Protein AF-0000000075743168 (afdb_homodimer)

Organism: Caldivirga maquilingensis (strain ATCC 700844 / DSM 13496 / JCM 10307 / IC-167) (NCBI:txid397948)

InterPro domains:
  IPR002734 Bacterial bifunctional deaminase-reductase, C-terminal [PF01872] (5-199)
  IPR024072 Dihydrofolate reductase-like domain superfamily [G3DSA:3.40.430.10] (3-210)
  IPR024072 Dihydrofolate reductase-like domain superfamily [SSF53597] (4-208)
  IPR050765 Riboflavin Biosynthesis HTP Reductase [PTHR38011] (4-209)

Solvent-accessible surface area (backbone atoms only — not comparable to full-atom values): 21654 Å² total; per-residue (Å²): 129,89,70,73,44,50,26,35,36,43,50,59,26,27,67,40,13,30,56,31,32,98,77,40,59,46,91,84,69,57,70,65,58,54,49,51,50,29,52,51,49,62,71,31,44,27,37,37,33,22,39,68,45,44,66,51,56,52,47,58,82,62,26,81,85,64,60,76,34,40,32,34,35,49,24,43,52,56,76,59,58,76,84,34,36,50,66,67,41,91,46,54,45,36,38,37,22,16,70,70,29,55,66,69,58,51,52,52,38,45,72,71,68,35,44,74,45,81,33,57,93,54,70,51,66,67,60,51,46,50,54,41,31,75,70,66,39,52,29,34,34,36,59,22,35,20,55,48,39,26,60,36,44,71,63,61,56,56,43,30,38,40,40,34,35,36,46,32,47,40,46,33,55,39,39,46,33,47,54,63,62,40,44,77,90,58,29,51,50,36,31,60,77,46,72,49,72,38,92,84,61,40,33,41,35,39,32,30,34,54,108,129,90,67,73,43,50,27,33,36,44,50,60,26,26,67,40,13,31,56,31,31,99,76,40,59,47,88,83,68,57,71,68,56,54,51,51,50,30,52,51,48,63,72,32,44,27,37,37,35,21,38,68,47,44,65,53,55,52,48,58,82,60,24,83,86,63,61,77,34,41,31,34,36,49,24,42,53,57,76,59,58,78,84,34,35,51,65,66,41,94,45,54,46,37,37,36,22,15,69,69,28,54,65,70,58,53,51,52,38,44,74,71,68,36,44,75,46,80,33,59,92,55,70,54,66,67,59,50,46,50,55,41,32,75,73,65,39,52,29,36,36,36,59,22,35,21,54,49,38,25,61,36,43,70,64,63,54,56,44,29,38,41,40,34,34,36,44,34,47,40,46,32,56,38,38,46,33,48,53,63,62,40,44,77,91,58,29,51,50,36,32,61,77,46,72,48,72,38,92,85,62,40,32,40,35,40,32,31,34,52,108

Nearest PDB structures (foldseek):
  6p8c-assembly1_B  TM=9.170E-01  e=5.101E-21  Methanothermobacter thermautotrophicus str. Delta H
  5xv0-assembly1_A  TM=9.176E-01  e=1.163E-18  Methanosarcina mazei Go1
  5xux-assembly2_C  TM=9.105E-01  e=2.241E-18  Methanosarcina mazei Go1
  5xux-assembly3_F  TM=9.127E-01  e=2.845E-18  Methanosarcina mazei Go1
  5xv0-assembly3_E  TM=9.071E-01  e=4.069E-18  Methanosarcina mazei Go1

Sequence (422 aa):
MNVKPYVIAIASITMDGKIANPYIRNRFTCRYDLERLFKARDEVDATIVGAQTVIDVDGTYTPKTGKQILRVLIDGAFRVPLESKFFNSPAPALVAVTERAPRAKIELARKAGIEVMEFDKQVDVEVLLSKLTERGIKKVLVEGGGAVFWQFFSRNLIDEVRLTIAPFMMGKGTSLIEGDSLKIDQSPRFKPVKWYLCECGREVVIHYTREMNVKPYVIAIASITMDGKIANPYIRNRFTCRYDLERLFKARDEVDATIVGAQTVIDVDGTYTPKTGKQILRVLIDGAFRVPLESKFFNSPAPALVAVTERAPRAKIELARKAGIEVMEFDKQVDVEVLLSKLTERGIKKVLVEGGGAVFWQFFSRNLIDEVRLTIAPFMMGKGTSLIEGDSLKIDQSPRFKPVKWYLCECGREVVIHYTRE

Structure (mmCIF, N/CA/C/O backbone):
data_AF-0000000075743168-model_v1
#
loop_
_entity.id
_entity.type
_entity.pdbx_description
1 polymer 'Bifunctional deaminase-reductase domain protein'
#
loop_
_atom_site.group_PDB
_atom_site.id
_atom_site.type_symbol
_atom_site.label_atom_id
_atom_site.label_alt_id
_atom_site.label_comp_id
_atom_site.label_asym_id
_atom_site.label_entity_id
_atom_site.label_seq_id
_atom_site.pdbx_PDB_ins_code
_atom_site.Cartn_x
_atom_site.Cartn_y
_atom_site.Cartn_z
_atom_site.occupancy
_atom_site.B_iso_or_equiv
_atom_site.auth_seq_id
_atom_site.auth_comp_id
_atom_site.auth_asym_id
_atom_site.auth_atom_id
_atom_site.pdbx_PDB_model_num
ATOM 1 N N . MET A 1 1 ? 5.324 -36.875 7.738 1 39.19 1 MET A N 1
ATOM 2 C CA . MET A 1 1 ? 4.805 -35.562 8.164 1 39.19 1 MET A CA 1
ATOM 3 C C . MET A 1 1 ? 4.789 -34.562 7.008 1 39.19 1 MET A C 1
ATOM 5 O O . MET A 1 1 ? 5.836 -34.25 6.453 1 39.19 1 MET A O 1
ATOM 9 N N . ASN A 1 2 ? 3.783 -34.656 6.102 1 51.19 2 ASN A N 1
ATOM 10 C CA . ASN A 1 2 ? 3.785 -34.062 4.77 1 51.19 2 ASN A CA 1
ATOM 11 C C . ASN A 1 2 ? 4.082 -32.562 4.824 1 51.19 2 ASN A C 1
ATOM 13 O O . ASN A 1 2 ? 3.332 -31.812 5.438 1 51.19 2 ASN A O 1
ATOM 17 N N . VAL A 1 3 ? 5.398 -32.156 4.633 1 70 3 VAL A N 1
ATOM 18 C CA . VAL A 1 3 ? 5.93 -30.797 4.82 1 70 3 VAL A CA 1
ATOM 19 C C . VAL A 1 3 ? 5.355 -29.859 3.762 1 70 3 VAL A C 1
ATOM 21 O O . VAL A 1 3 ? 5.395 -30.172 2.568 1 70 3 VAL A O 1
ATOM 24 N N . LYS A 1 4 ? 4.48 -28.922 4.051 1 87.69 4 LYS A N 1
ATOM 25 C CA . LYS A 1 4 ? 3.951 -27.891 3.15 1 87.69 4 LYS A CA 1
ATOM 26 C C . LYS A 1 4 ? 5.066 -27.25 2.336 1 87.69 4 LYS A C 1
ATOM 28 O O . LYS A 1 4 ? 6.203 -27.141 2.805 1 87.69 4 LYS A O 1
ATOM 33 N N . PRO A 1 5 ? 4.797 -27 1.101 1 97.12 5 PRO A N 1
ATOM 34 C CA . PRO A 1 5 ? 5.816 -26.328 0.291 1 97.12 5 PRO A CA 1
ATOM 35 C C . PRO A 1 5 ? 6.246 -24.984 0.875 1 97.12 5 PRO A C 1
ATOM 37 O O . PRO A 1 5 ? 5.527 -24.406 1.688 1 97.12 5 PRO A O 1
ATOM 40 N N . TYR A 1 6 ? 7.52 -24.641 0.613 1 98.19 6 TYR A N 1
ATOM 41 C CA . TYR A 1 6 ? 7.965 -23.266 0.867 1 98.19 6 TYR A CA 1
ATOM 42 C C . TYR A 1 6 ? 7.289 -22.281 -0.084 1 98.19 6 TYR A C 1
ATOM 44 O O . TYR A 1 6 ? 7.359 -22.453 -1.305 1 98.19 6 TYR A O 1
ATOM 52 N N . VAL A 1 7 ? 6.594 -21.266 0.432 1 98.75 7 VAL A N 1
ATOM 53 C CA . VAL A 1 7 ? 5.754 -20.391 -0.392 1 98.75 7 VAL A CA 1
ATOM 54 C C . VAL A 1 7 ? 6.344 -18.984 -0.44 1 98.75 7 VAL A C 1
ATOM 56 O O . VAL A 1 7 ? 6.508 -18.344 0.596 1 98.75 7 VAL A O 1
ATOM 59 N N . ILE A 1 8 ? 6.645 -18.469 -1.601 1 98.88 8 ILE A N 1
ATOM 60 C CA . ILE A 1 8 ? 7.164 -17.125 -1.842 1 98.88 8 ILE A CA 1
ATOM 61 C C . ILE A 1 8 ? 6.09 -16.266 -2.508 1 98.88 8 ILE A C 1
ATOM 63 O O . ILE A 1 8 ? 5.547 -16.641 -3.549 1 98.88 8 ILE A O 1
ATOM 67 N N . ALA A 1 9 ? 5.746 -15.211 -1.892 1 98.81 9 ALA A N 1
ATOM 68 C CA . ALA A 1 9 ? 4.926 -14.195 -2.551 1 98.81 9 ALA A CA 1
ATOM 69 C C . ALA A 1 9 ? 5.797 -13.141 -3.23 1 98.81 9 ALA A C 1
ATOM 71 O O . ALA A 1 9 ? 6.734 -12.617 -2.625 1 98.81 9 ALA A O 1
ATOM 72 N N . ILE A 1 10 ? 5.547 -12.859 -4.469 1 98.81 10 ILE A N 1
ATOM 73 C CA . ILE A 1 10 ? 6.258 -11.805 -5.172 1 98.81 10 ILE A CA 1
ATOM 74 C C . ILE A 1 10 ? 5.254 -10.797 -5.73 1 98.81 10 ILE A C 1
ATOM 76 O O . ILE A 1 10 ? 4.242 -11.18 -6.324 1 98.81 10 ILE A O 1
ATOM 80 N N . ALA A 1 11 ? 5.484 -9.547 -5.488 1 98.31 11 ALA A N 1
ATOM 81 C CA . ALA A 1 11 ? 4.566 -8.508 -5.938 1 98.31 11 ALA A CA 1
ATOM 82 C C . ALA A 1 11 ? 5.301 -7.188 -6.172 1 98.31 11 ALA A C 1
ATOM 84 O O . ALA A 1 11 ? 6.375 -6.961 -5.613 1 98.31 11 ALA A O 1
ATOM 85 N N . SER A 1 12 ? 4.766 -6.422 -6.996 1 98.25 12 SER A N 1
ATOM 86 C CA . SER A 1 12 ? 5.145 -5.027 -7.195 1 98.25 12 SER A CA 1
ATOM 87 C C . SER A 1 12 ? 3.982 -4.09 -6.879 1 98.25 12 SER A C 1
ATOM 89 O O . SER A 1 12 ? 2.863 -4.301 -7.355 1 98.25 12 SER A O 1
ATOM 91 N N . ILE A 1 13 ? 4.258 -3.076 -6.117 1 98.25 13 ILE A N 1
ATOM 92 C CA . ILE A 1 13 ? 3.213 -2.131 -5.738 1 98.25 13 ILE A CA 1
ATOM 93 C C . ILE A 1 13 ? 3.709 -0.702 -5.953 1 98.25 13 ILE A C 1
ATOM 95 O O . ILE A 1 13 ? 4.91 -0.472 -6.113 1 98.25 13 ILE A O 1
ATOM 99 N N . THR A 1 14 ? 2.789 0.223 -6.035 1 98.06 14 THR A N 1
ATOM 100 C CA . THR A 1 14 ? 3.109 1.643 -5.938 1 98.06 14 THR A CA 1
ATOM 101 C C . THR A 1 14 ? 3.328 2.047 -4.48 1 98.06 14 THR A C 1
ATOM 103 O O . THR A 1 14 ? 3.1 1.249 -3.568 1 98.06 14 THR A O 1
ATOM 106 N N . MET A 1 15 ? 3.746 3.262 -4.266 1 97.88 15 MET A N 1
ATOM 107 C CA . MET A 1 15 ? 4.035 3.746 -2.918 1 97.88 15 MET A CA 1
ATOM 108 C C . MET A 1 15 ? 2.793 3.67 -2.037 1 97.88 15 MET A C 1
ATOM 110 O O . MET A 1 15 ? 2.898 3.49 -0.822 1 97.88 15 MET A O 1
ATOM 114 N N . ASP A 1 16 ? 1.63 3.785 -2.699 1 97.62 16 ASP A N 1
ATOM 115 C CA . ASP A 1 16 ? 0.392 3.76 -1.927 1 97.62 16 ASP A CA 1
ATOM 116 C C . ASP A 1 16 ? -0.199 2.354 -1.884 1 97.62 16 ASP A C 1
ATOM 118 O O . ASP A 1 16 ? -1.367 2.176 -1.53 1 97.62 16 ASP A O 1
ATOM 122 N N . GLY A 1 17 ? 0.536 1.295 -2.303 1 97.62 17 GLY A N 1
ATOM 123 C CA . GLY A 1 17 ? 0.217 -0.1 -2.041 1 97.62 17 GLY A CA 1
ATOM 124 C C . GLY A 1 17 ? -0.748 -0.691 -3.051 1 97.62 17 GLY A C 1
ATOM 125 O O . GLY A 1 17 ? -1.495 -1.619 -2.734 1 97.62 17 GLY A O 1
ATOM 126 N N . LYS A 1 18 ? -0.781 -0.09 -4.25 1 98 18 LYS A N 1
ATOM 127 C CA . LYS A 1 18 ? -1.715 -0.575 -5.262 1 98 18 LYS A CA 1
ATOM 128 C C . LYS A 1 18 ? -0.994 -1.402 -6.32 1 98 18 LYS A C 1
ATOM 130 O O . LYS A 1 18 ? 0.178 -1.158 -6.617 1 98 18 LYS A O 1
ATOM 135 N N . ILE A 1 19 ? -1.722 -2.354 -6.891 1 97.81 19 ILE A N 1
ATOM 136 C CA . ILE A 1 19 ? -1.13 -3.225 -7.898 1 97.81 19 ILE A CA 1
ATOM 137 C C . ILE A 1 19 ? -1.793 -2.973 -9.25 1 97.81 19 ILE A C 1
ATOM 139 O O . ILE A 1 19 ? -1.276 -3.391 -10.289 1 97.81 19 ILE A O 1
ATOM 143 N N . ALA A 1 20 ? -2.934 -2.316 -9.266 1 97.38 20 ALA A N 1
ATOM 144 C CA . ALA A 1 20 ? -3.645 -1.98 -10.492 1 97.38 20 ALA A CA 1
ATOM 145 C C . ALA A 1 20 ? -4.703 -0.913 -10.242 1 97.38 20 ALA A C 1
ATOM 147 O O . ALA A 1 20 ? -5.066 -0.65 -9.094 1 97.38 20 ALA A O 1
ATOM 148 N N . ASN A 1 21 ? -5.113 -0.269 -11.18 1 97.31 21 ASN A N 1
ATOM 149 C CA . ASN A 1 21 ? -6.305 0.572 -11.227 1 97.31 21 ASN A CA 1
ATOM 150 C C . ASN A 1 21 ? -6.926 0.589 -12.617 1 97.31 21 ASN A C 1
ATOM 152 O O . ASN A 1 21 ? -6.488 -0.14 -13.508 1 97.31 21 ASN A O 1
ATOM 156 N N . PRO A 1 22 ? -8 1.263 -12.891 1 96.88 22 PRO A N 1
ATOM 157 C CA . PRO A 1 22 ? -8.672 1.178 -14.188 1 96.88 22 PRO A CA 1
ATOM 158 C C . PRO A 1 22 ? -7.754 1.561 -15.352 1 96.88 22 PRO A C 1
ATOM 160 O O . PRO A 1 22 ? -7.973 1.121 -16.484 1 96.88 22 PRO A O 1
ATOM 163 N N . TYR A 1 23 ? -6.676 2.355 -15.102 1 96.44 23 TYR A N 1
ATOM 164 C CA . TYR A 1 23 ? -5.797 2.85 -16.156 1 96.44 23 TYR A CA 1
ATOM 165 C C . TYR A 1 23 ? -4.52 2.021 -16.234 1 96.44 23 TYR A C 1
ATOM 167 O O . TYR A 1 23 ? -3.818 2.041 -17.25 1 96.44 23 TYR A O 1
ATOM 175 N N . ILE A 1 24 ? -4.152 1.414 -15.195 1 95.12 24 ILE A N 1
ATOM 176 C CA . ILE A 1 24 ? -2.934 0.623 -15.062 1 95.12 24 ILE A CA 1
ATOM 177 C C . ILE A 1 24 ? -3.291 -0.82 -14.711 1 95.12 24 ILE A C 1
ATOM 179 O O . ILE A 1 24 ? -3.562 -1.137 -13.547 1 95.12 24 ILE A O 1
ATOM 183 N N . ARG A 1 25 ? -3.227 -1.672 -15.703 1 90.5 25 ARG A N 1
ATOM 184 C CA . ARG A 1 25 ? -3.744 -3.023 -15.508 1 90.5 25 ARG A CA 1
ATOM 185 C C . ARG A 1 25 ? -2.66 -4.066 -15.766 1 90.5 25 ARG A C 1
ATOM 187 O O . ARG A 1 25 ? -2.9 -5.266 -15.633 1 90.5 25 ARG A O 1
ATOM 194 N N . ASN A 1 26 ? -1.552 -3.582 -16.219 1 89.25 26 ASN A N 1
ATOM 195 C CA . ASN A 1 26 ? -0.403 -4.438 -16.5 1 89.25 26 ASN A CA 1
ATOM 196 C C . ASN A 1 26 ? 0.831 -3.992 -15.711 1 89.25 26 ASN A C 1
ATOM 198 O O . ASN A 1 26 ? 0.736 -3.143 -14.828 1 89.25 26 ASN A O 1
ATOM 202 N N . ARG A 1 27 ? 1.916 -4.574 -16.062 1 89.06 27 ARG A N 1
ATOM 203 C CA . ARG A 1 27 ? 3.16 -4.27 -15.352 1 89.06 27 ARG A CA 1
ATOM 204 C C . ARG A 1 27 ? 3.521 -2.797 -15.5 1 89.06 27 ARG A C 1
ATOM 206 O O . ARG A 1 27 ? 3.455 -2.238 -16.594 1 89.06 27 ARG A O 1
ATOM 213 N N . PHE A 1 28 ? 3.842 -2.174 -14.438 1 94.5 28 PHE A N 1
ATOM 214 C CA . PHE A 1 28 ? 4.164 -0.752 -14.391 1 94.5 28 PHE A CA 1
ATOM 215 C C . PHE A 1 28 ? 5.574 -0.534 -13.859 1 94.5 28 PHE A C 1
ATOM 217 O O . PHE A 1 28 ? 6.023 0.606 -13.727 1 94.5 28 PHE A O 1
ATOM 224 N N . THR A 1 29 ? 6.25 -1.663 -13.555 1 95.44 29 THR A N 1
ATOM 225 C CA . THR A 1 29 ? 7.613 -1.586 -13.031 1 95.44 29 THR A CA 1
ATOM 226 C C . THR A 1 29 ? 8.633 -1.777 -14.156 1 95.44 29 THR A C 1
ATOM 228 O O . THR A 1 29 ? 8.258 -2.043 -15.297 1 95.44 29 THR A O 1
ATOM 231 N N . CYS A 1 30 ? 9.828 -1.66 -13.883 1 97.25 30 CYS A N 1
ATOM 232 C CA . CYS A 1 30 ? 10.898 -1.619 -14.875 1 97.25 30 CYS A CA 1
ATOM 233 C C . CYS A 1 30 ? 11.273 -3.025 -15.328 1 97.25 30 CYS A C 1
ATOM 235 O O . CYS A 1 30 ? 10.742 -4.012 -14.812 1 97.25 30 CYS A O 1
ATOM 237 N N . ARG A 1 31 ? 12.156 -3.088 -16.297 1 97.44 31 ARG A N 1
ATOM 238 C CA . ARG A 1 31 ? 12.578 -4.352 -16.875 1 97.44 31 ARG A CA 1
ATOM 239 C C . ARG A 1 31 ? 13.32 -5.211 -15.859 1 97.44 31 ARG A C 1
ATOM 241 O O . ARG A 1 31 ? 13.281 -6.441 -15.93 1 97.44 31 ARG A O 1
ATOM 248 N N . TYR A 1 32 ? 14.039 -4.629 -14.938 1 98.44 32 TYR A N 1
ATOM 249 C CA . TYR A 1 32 ? 14.781 -5.387 -13.938 1 98.44 32 TYR A CA 1
ATOM 250 C C . TYR A 1 32 ? 13.828 -6.094 -12.984 1 98.44 32 TYR A C 1
ATOM 252 O O . TYR A 1 32 ? 14.125 -7.188 -12.492 1 98.44 32 TYR A O 1
ATOM 260 N N . ASP A 1 33 ? 12.75 -5.434 -12.695 1 98.12 33 ASP A N 1
ATOM 261 C CA . ASP A 1 33 ? 11.727 -6.09 -11.891 1 98.12 33 ASP A CA 1
ATOM 262 C C . ASP A 1 33 ? 11.188 -7.336 -12.594 1 98.12 33 ASP A C 1
ATOM 264 O O . ASP A 1 33 ? 10.977 -8.375 -11.953 1 98.12 33 ASP A O 1
ATOM 268 N N . LEU A 1 34 ? 10.906 -7.227 -13.859 1 96.94 34 LEU A N 1
ATOM 269 C CA . LEU A 1 34 ? 10.477 -8.375 -14.648 1 96.94 34 LEU A CA 1
ATOM 270 C C . LEU A 1 34 ? 11.523 -9.484 -14.617 1 96.94 34 LEU A C 1
ATOM 272 O O . LEU A 1 34 ? 11.188 -10.664 -14.492 1 96.94 34 LEU A O 1
ATOM 276 N N . GLU A 1 35 ? 12.758 -9.094 -14.711 1 97.88 35 GLU A N 1
ATOM 277 C CA . GLU A 1 35 ? 13.836 -10.062 -14.641 1 97.88 35 GLU A CA 1
ATOM 278 C C . GLU A 1 35 ? 13.844 -10.781 -13.289 1 97.88 35 GLU A C 1
ATOM 280 O O . GLU A 1 35 ? 14.078 -11.992 -13.227 1 97.88 35 GLU A O 1
ATOM 285 N N . ARG A 1 36 ? 13.609 -10.094 -12.227 1 98.25 36 ARG A N 1
ATOM 286 C CA . ARG A 1 36 ? 13.531 -10.711 -10.906 1 98.25 36 ARG A CA 1
ATOM 287 C C . ARG A 1 36 ? 12.375 -11.703 -10.836 1 98.25 36 ARG A C 1
ATOM 289 O O . ARG A 1 36 ? 12.484 -12.742 -10.18 1 98.25 36 ARG A O 1
ATOM 296 N N . LEU A 1 37 ? 11.25 -11.352 -11.477 1 98.19 37 LEU A N 1
ATOM 297 C CA . LEU A 1 37 ? 10.117 -12.258 -11.523 1 98.19 37 LEU A CA 1
ATOM 298 C C . LEU A 1 37 ? 10.484 -13.547 -12.25 1 98.19 37 LEU A C 1
ATOM 300 O O . LEU A 1 37 ? 10.203 -14.648 -11.766 1 98.19 37 LEU A O 1
ATOM 304 N N . PHE A 1 38 ? 11.141 -13.414 -13.391 1 97.94 38 PHE A N 1
ATOM 305 C CA . PHE A 1 38 ? 11.555 -14.594 -14.148 1 97.94 38 PHE A CA 1
ATOM 306 C C . PHE A 1 38 ? 12.523 -15.445 -13.336 1 97.94 38 PHE A C 1
ATOM 308 O O . PHE A 1 38 ? 12.422 -16.672 -13.336 1 97.94 38 PHE A O 1
ATOM 315 N N . LYS A 1 39 ? 13.43 -14.82 -12.719 1 98.38 39 LYS A N 1
ATOM 316 C CA . LYS A 1 39 ? 14.375 -15.539 -11.867 1 98.38 39 LYS A CA 1
ATOM 317 C C . LYS A 1 39 ? 13.656 -16.266 -10.734 1 98.38 39 LYS A C 1
ATOM 319 O O . LYS A 1 39 ? 14.016 -17.391 -10.383 1 98.38 39 LYS A O 1
ATOM 324 N N . ALA A 1 40 ? 12.68 -15.586 -10.133 1 98.75 40 ALA A N 1
ATOM 325 C CA . ALA A 1 40 ? 11.898 -16.219 -9.078 1 98.75 40 ALA A CA 1
ATOM 326 C C . ALA A 1 40 ? 11.195 -17.469 -9.586 1 98.75 40 ALA A C 1
ATOM 328 O O . ALA A 1 40 ? 11.156 -18.484 -8.898 1 98.75 40 ALA A O 1
ATOM 329 N N . ARG A 1 41 ? 10.617 -17.375 -10.789 1 98.31 41 ARG A N 1
ATOM 330 C CA . ARG A 1 41 ? 9.961 -18.531 -11.391 1 98.31 41 ARG A CA 1
ATOM 331 C C . ARG A 1 41 ? 10.953 -19.672 -11.609 1 98.31 41 ARG A C 1
ATOM 333 O O . ARG A 1 41 ? 10.586 -20.844 -11.5 1 98.31 41 ARG A O 1
ATOM 340 N N . ASP A 1 42 ? 12.195 -19.297 -11.875 1 98 42 ASP A N 1
ATOM 341 C CA . ASP A 1 42 ? 13.242 -20.281 -12.086 1 98 42 ASP A CA 1
ATOM 342 C C . ASP A 1 42 ? 13.594 -21 -10.781 1 98 42 ASP A C 1
ATOM 344 O O . ASP A 1 42 ? 14.164 -22.094 -10.797 1 98 42 ASP A O 1
ATOM 348 N N . GLU A 1 43 ? 13.258 -20.453 -9.664 1 98.25 43 GLU A N 1
ATOM 349 C CA . GLU A 1 43 ? 13.664 -20.953 -8.352 1 98.25 43 GLU A CA 1
ATOM 350 C C . GLU A 1 43 ? 12.609 -21.891 -7.777 1 98.25 43 GLU A C 1
ATOM 352 O O . GLU A 1 43 ? 12.82 -22.484 -6.711 1 98.25 43 GLU A O 1
ATOM 357 N N . VAL A 1 44 ? 11.531 -22.109 -8.438 1 98.5 44 VAL A N 1
ATOM 358 C CA . VAL A 1 44 ? 10.422 -22.812 -7.805 1 98.5 44 VAL A CA 1
ATOM 359 C C . VAL A 1 44 ? 9.977 -23.969 -8.695 1 98.5 44 VAL A C 1
ATOM 361 O O . VAL A 1 44 ? 10.453 -24.125 -9.82 1 98.5 44 VAL A O 1
ATOM 364 N N . ASP A 1 45 ? 9.086 -24.781 -8.086 1 98.25 45 ASP A N 1
ATOM 365 C CA . ASP A 1 45 ? 8.547 -25.938 -8.797 1 98.25 45 ASP A CA 1
ATOM 366 C C . ASP A 1 45 ? 7.191 -25.609 -9.422 1 98.25 45 ASP A C 1
ATOM 368 O O . ASP A 1 45 ? 6.742 -26.297 -10.344 1 98.25 45 ASP A O 1
ATOM 372 N N . ALA A 1 46 ? 6.527 -24.547 -8.914 1 98.56 46 ALA A N 1
ATOM 373 C CA . ALA A 1 46 ? 5.211 -24.141 -9.398 1 98.56 46 ALA A CA 1
ATOM 374 C C . ALA A 1 46 ? 4.961 -22.656 -9.148 1 98.56 46 ALA A C 1
ATOM 376 O O . ALA A 1 46 ? 5.543 -22.062 -8.234 1 98.56 46 ALA A O 1
ATOM 377 N N . THR A 1 47 ? 4.148 -22.078 -9.945 1 98.62 47 THR A N 1
ATOM 378 C CA . THR A 1 47 ? 3.641 -20.719 -9.711 1 98.62 47 THR A CA 1
ATOM 379 C C . THR A 1 47 ? 2.119 -20.734 -9.602 1 98.62 47 THR A C 1
ATOM 381 O O . THR A 1 47 ? 1.449 -21.547 -10.242 1 98.62 47 THR A O 1
ATOM 384 N N . ILE A 1 48 ? 1.582 -19.906 -8.734 1 98.81 48 ILE A N 1
ATOM 385 C CA . ILE A 1 48 ? 0.146 -19.75 -8.531 1 98.81 48 ILE A CA 1
ATOM 386 C C . ILE A 1 48 ? -0.273 -18.312 -8.844 1 98.81 48 ILE A C 1
ATOM 388 O O . ILE A 1 48 ? 0.346 -17.359 -8.367 1 98.81 48 ILE A O 1
ATOM 392 N N . VAL A 1 49 ? -1.308 -18.156 -9.625 1 98.69 49 VAL A N 1
ATOM 393 C CA . VAL A 1 49 ? -1.774 -16.844 -10.039 1 98.69 49 VAL A CA 1
ATOM 394 C C . VAL A 1 49 ? -3.297 -16.844 -10.148 1 98.69 49 VAL A C 1
ATOM 396 O O . VAL A 1 49 ? -3.908 -17.891 -10.367 1 98.69 49 VAL A O 1
ATOM 399 N N . GLY A 1 50 ? -3.891 -15.695 -9.961 1 98.5 50 GLY A N 1
ATOM 400 C CA . GLY A 1 50 ? -5.336 -15.562 -10.031 1 98.5 50 GLY A CA 1
ATOM 401 C C . GLY A 1 50 ? -5.832 -15.195 -11.422 1 98.5 50 GLY A C 1
ATOM 402 O O . GLY A 1 50 ? -5.074 -14.656 -12.234 1 98.5 50 GLY A O 1
ATOM 403 N N . ALA A 1 51 ? -7.105 -15.289 -11.586 1 98.25 51 ALA A N 1
ATOM 404 C CA . ALA A 1 51 ? -7.75 -15.164 -12.891 1 98.25 51 ALA A CA 1
ATOM 405 C C . ALA A 1 51 ? -7.625 -13.742 -13.438 1 98.25 51 ALA A C 1
ATOM 407 O O . ALA A 1 51 ? -7.207 -13.539 -14.578 1 98.25 51 ALA A O 1
ATOM 408 N N . GLN A 1 52 ? -7.941 -12.75 -12.609 1 96.75 52 GLN A N 1
ATOM 409 C CA . GLN A 1 52 ? -7.938 -11.375 -13.102 1 96.75 52 GLN A CA 1
ATOM 410 C C . GLN A 1 52 ? -6.535 -10.945 -13.523 1 96.75 52 GLN A C 1
ATOM 412 O O . GLN A 1 52 ? -6.375 -10.211 -14.5 1 96.75 52 GLN A O 1
ATOM 417 N N . THR A 1 53 ? -5.543 -11.375 -12.773 1 96.75 53 THR A N 1
ATOM 418 C CA . THR A 1 53 ? -4.16 -11.07 -13.133 1 96.75 53 THR A CA 1
ATOM 419 C C . THR A 1 53 ? -3.816 -11.656 -14.5 1 96.75 53 THR A C 1
ATOM 421 O O . THR A 1 53 ? -3.229 -10.969 -15.344 1 96.75 53 THR A O 1
ATOM 424 N N . VAL A 1 54 ? -4.203 -12.859 -14.75 1 97.62 54 VAL A N 1
ATOM 425 C CA . VAL A 1 54 ? -3.928 -13.508 -16.031 1 97.62 54 VAL A CA 1
ATOM 426 C C . VAL A 1 54 ? -4.68 -12.797 -17.141 1 97.62 54 VAL A C 1
ATOM 428 O O . VAL A 1 54 ? -4.148 -12.609 -18.25 1 97.62 54 VAL A O 1
ATOM 431 N N . ILE A 1 55 ? -5.922 -12.43 -16.891 1 96.81 55 ILE A N 1
ATOM 432 C CA . ILE A 1 55 ? -6.727 -11.734 -17.891 1 96.81 55 ILE A CA 1
ATOM 433 C C . ILE A 1 55 ? -6.078 -10.398 -18.234 1 96.81 55 ILE A C 1
ATOM 435 O O . ILE A 1 55 ? -5.992 -10.023 -19.406 1 96.81 55 ILE A O 1
ATOM 439 N N . ASP A 1 56 ? -5.566 -9.688 -17.219 1 95.25 56 ASP A N 1
ATOM 440 C CA . ASP A 1 56 ? -5.012 -8.352 -17.406 1 95.25 56 ASP A CA 1
ATOM 441 C C . ASP A 1 56 ? -3.631 -8.414 -18.062 1 95.25 56 ASP A C 1
ATOM 443 O O . ASP A 1 56 ? -3.303 -7.586 -18.906 1 95.25 56 ASP A O 1
ATOM 447 N N . VAL A 1 57 ? -2.787 -9.375 -17.719 1 93.56 57 VAL A N 1
ATOM 448 C CA . VAL A 1 57 ? -1.382 -9.391 -18.109 1 93.56 57 VAL A CA 1
ATOM 449 C C . VAL A 1 57 ? -1.187 -10.32 -19.297 1 93.56 57 VAL A C 1
ATOM 451 O O . VAL A 1 57 ? -0.304 -10.094 -20.141 1 93.56 57 VAL A O 1
ATOM 454 N N . ASP A 1 58 ? -2.014 -11.359 -19.469 1 94.19 58 ASP A N 1
ATOM 455 C CA . ASP A 1 58 ? -1.972 -12.414 -20.469 1 94.19 58 ASP A CA 1
ATOM 456 C C . ASP A 1 58 ? -0.535 -12.844 -20.75 1 94.19 58 ASP A C 1
ATOM 458 O O . ASP A 1 58 ? -0.089 -12.812 -21.906 1 94.19 58 ASP A O 1
ATOM 462 N N . GLY A 1 59 ? 0.139 -13.359 -19.781 1 94 59 GLY A N 1
ATOM 463 C CA . GLY A 1 59 ? 1.501 -13.859 -19.891 1 94 59 GLY A CA 1
ATOM 464 C C . GLY A 1 59 ? 1.59 -15.367 -19.828 1 94 59 GLY A C 1
ATOM 465 O O . GLY A 1 59 ? 0.59 -16.047 -19.578 1 94 59 GLY A O 1
ATOM 466 N N . THR A 1 60 ? 2.752 -15.938 -20.062 1 94.81 60 THR A N 1
ATOM 467 C CA . THR A 1 60 ? 2.951 -17.375 -20.078 1 94.81 60 THR A CA 1
ATOM 468 C C . THR A 1 60 ? 3.146 -17.906 -18.656 1 94.81 60 THR A C 1
ATOM 470 O O . THR A 1 60 ? 2.883 -19.078 -18.391 1 94.81 60 THR A O 1
ATOM 473 N N . TYR A 1 61 ? 3.768 -17.016 -17.75 1 96.69 61 TYR A N 1
ATOM 474 C CA . TYR A 1 61 ? 4.027 -17.359 -16.359 1 96.69 61 TYR A CA 1
ATOM 475 C C . TYR A 1 61 ? 5.027 -18.5 -16.25 1 96.69 61 TYR A C 1
ATOM 477 O O . TYR A 1 61 ? 4.852 -19.406 -15.438 1 96.69 61 TYR A O 1
ATOM 485 N N . THR A 1 62 ? 6.023 -18.5 -17.125 1 96.12 62 THR A N 1
ATOM 486 C CA . THR A 1 62 ? 7.117 -19.453 -17.156 1 96.12 62 THR A CA 1
ATOM 487 C C . THR A 1 62 ? 8.461 -18.766 -16.984 1 96.12 62 THR A C 1
ATOM 489 O O . THR A 1 62 ? 8.57 -17.562 -17.219 1 96.12 62 THR A O 1
ATOM 492 N N . PRO A 1 63 ? 9.492 -19.562 -16.516 1 95.44 63 PRO A N 1
ATOM 493 C CA . PRO A 1 63 ? 10.836 -18.969 -16.5 1 95.44 63 PRO A CA 1
ATOM 494 C C . PRO A 1 63 ? 11.406 -18.75 -17.891 1 95.44 63 PRO A C 1
ATOM 496 O O . PRO A 1 63 ? 10.969 -19.391 -18.859 1 95.44 63 PRO A O 1
ATOM 499 N N . LYS A 1 64 ? 12.328 -17.938 -17.969 1 93.06 64 LYS A N 1
ATOM 500 C CA . LYS A 1 64 ? 12.969 -17.656 -19.25 1 93.06 64 LYS A CA 1
ATOM 501 C C . LYS A 1 64 ? 13.953 -18.766 -19.625 1 93.06 64 LYS A C 1
ATOM 503 O O . LYS A 1 64 ? 14.25 -18.969 -20.812 1 93.06 64 LYS A O 1
ATOM 508 N N . THR A 1 65 ? 14.438 -19.422 -18.641 1 93.75 65 THR A N 1
ATOM 509 C CA . THR A 1 65 ? 15.453 -20.438 -18.859 1 93.75 65 THR A CA 1
ATOM 510 C C . THR A 1 65 ? 14.867 -21.641 -19.578 1 93.75 65 THR A C 1
ATOM 512 O O . THR A 1 65 ? 15.602 -22.5 -20.078 1 93.75 65 THR A O 1
ATOM 515 N N . GLY A 1 66 ? 13.578 -21.812 -19.547 1 91.5 66 GLY A N 1
ATOM 516 C CA . GLY A 1 66 ? 12.938 -22.953 -20.156 1 91.5 66 GLY A CA 1
ATOM 517 C C . GLY A 1 66 ? 12.602 -24.047 -19.156 1 91.5 66 GLY A C 1
ATOM 518 O O . GLY A 1 66 ? 11.992 -25.062 -19.516 1 91.5 66 GLY A O 1
ATOM 519 N N . LYS A 1 67 ? 13.039 -23.797 -17.953 1 94.62 67 LYS A N 1
ATOM 520 C CA . LYS A 1 67 ? 12.633 -24.734 -16.906 1 94.62 67 LYS A CA 1
ATOM 521 C C . LYS A 1 67 ? 11.125 -24.938 -16.906 1 94.62 67 LYS A C 1
ATOM 523 O O . LYS A 1 67 ? 10.367 -23.953 -17 1 94.62 67 LYS A O 1
ATOM 528 N N . GLN A 1 68 ? 10.766 -26.172 -16.812 1 93.94 68 GLN A N 1
ATOM 529 C CA . GLN A 1 68 ? 9.336 -26.453 -16.766 1 93.94 68 GLN A CA 1
ATOM 530 C C . GLN A 1 68 ? 8.812 -26.422 -15.336 1 93.94 68 GLN A C 1
ATOM 532 O O . GLN A 1 68 ? 9.266 -27.188 -14.484 1 93.94 68 GLN A O 1
ATOM 537 N N . ILE A 1 69 ? 7.949 -25.531 -15.062 1 97.31 69 ILE A N 1
ATOM 538 C CA . ILE A 1 69 ? 7.293 -25.453 -13.766 1 97.31 69 ILE A CA 1
ATOM 539 C C . ILE A 1 69 ? 5.781 -25.609 -13.938 1 97.31 69 ILE A C 1
ATOM 541 O O . ILE A 1 69 ? 5.246 -25.344 -15.016 1 97.31 69 ILE A O 1
ATOM 545 N N . LEU A 1 70 ? 5.145 -26.078 -12.922 1 97.75 70 LEU A N 1
ATOM 546 C CA . LEU A 1 70 ? 3.689 -26.156 -12.969 1 97.75 70 LEU A CA 1
ATOM 547 C C . LEU A 1 70 ? 3.059 -24.781 -12.828 1 97.75 70 LEU A C 1
ATOM 549 O O . LEU A 1 70 ? 3.381 -24.031 -11.898 1 97.75 70 LEU A O 1
ATOM 553 N N . ARG A 1 71 ? 2.264 -24.406 -13.758 1 98.06 71 ARG A N 1
ATOM 554 C CA . ARG A 1 71 ? 1.499 -23.156 -13.672 1 98.06 71 ARG A CA 1
ATOM 555 C C . ARG A 1 71 ? 0.099 -23.422 -13.125 1 98.06 71 ARG A C 1
ATOM 557 O O . ARG A 1 71 ? -0.689 -24.141 -13.734 1 98.06 71 ARG A O 1
ATOM 564 N N . VAL A 1 72 ? -0.187 -22.844 -11.977 1 98.69 72 VAL A N 1
ATOM 565 C CA . VAL A 1 72 ? -1.47 -23.078 -11.32 1 98.69 72 VAL A CA 1
ATOM 566 C C . VAL A 1 72 ? -2.32 -21.812 -11.398 1 98.69 72 VAL A C 1
ATOM 568 O O . VAL A 1 72 ? -1.896 -20.734 -10.953 1 98.69 72 VAL A O 1
ATOM 571 N N . LEU A 1 73 ? -3.492 -21.953 -11.922 1 98.81 73 LEU A N 1
ATOM 572 C CA . LEU A 1 73 ? -4.465 -20.859 -12.016 1 98.81 73 LEU A CA 1
ATOM 573 C C . LEU A 1 73 ? -5.602 -21.062 -11.023 1 98.81 73 LEU A C 1
ATOM 575 O O . LEU A 1 73 ? -6.25 -22.109 -11.023 1 98.81 73 LEU A O 1
ATOM 579 N N . ILE A 1 74 ? -5.77 -20.156 -10.18 1 98.88 74 ILE A N 1
ATOM 580 C CA . ILE A 1 74 ? -6.965 -20.141 -9.344 1 98.88 74 ILE A CA 1
ATOM 581 C C . ILE A 1 74 ? -8.055 -19.312 -10.016 1 98.88 74 ILE A C 1
ATOM 583 O O . ILE A 1 74 ? -7.957 -18.094 -10.07 1 98.88 74 ILE A O 1
ATOM 587 N N . ASP A 1 75 ? -9.078 -19.938 -10.469 1 98.81 75 ASP A N 1
ATOM 588 C CA . ASP A 1 75 ? -10.156 -19.312 -11.234 1 98.81 75 ASP A CA 1
ATOM 589 C C . ASP A 1 75 ? -11.484 -20.031 -11.008 1 98.81 75 ASP A C 1
ATOM 591 O O . ASP A 1 75 ? -11.906 -20.844 -11.828 1 98.81 75 ASP A O 1
ATOM 595 N N . GLY A 1 76 ? -12.125 -19.641 -9.906 1 98.56 76 GLY A N 1
ATOM 596 C CA . GLY A 1 76 ? -13.32 -20.344 -9.469 1 98.56 76 GLY A CA 1
ATOM 597 C C . GLY A 1 76 ? -14.367 -20.484 -10.555 1 98.56 76 GLY A C 1
ATOM 598 O O . GLY A 1 76 ? -15.023 -21.516 -10.672 1 98.56 76 GLY A O 1
ATOM 599 N N . ALA A 1 77 ? -14.516 -19.5 -11.43 1 98.38 77 ALA A N 1
ATOM 600 C CA . ALA A 1 77 ? -15.547 -19.5 -12.461 1 98.38 77 ALA A CA 1
ATOM 601 C C . ALA A 1 77 ? -14.953 -19.812 -13.836 1 98.38 77 ALA A C 1
ATOM 603 O O . ALA A 1 77 ? -15.633 -19.703 -14.852 1 98.38 77 ALA A O 1
ATOM 604 N N . PHE A 1 78 ? -13.641 -20.125 -13.891 1 98.69 78 PHE A N 1
ATOM 605 C CA . PHE A 1 78 ? -12.914 -20.453 -15.109 1 98.69 78 PHE A CA 1
ATOM 606 C C . PHE A 1 78 ? -13.086 -19.344 -16.141 1 98.69 78 PHE A C 1
ATOM 608 O O . PHE A 1 78 ? -13.43 -19.609 -17.297 1 98.69 78 PHE A O 1
ATOM 615 N N . ARG A 1 79 ? -12.828 -18.125 -15.797 1 98.5 79 ARG A N 1
ATOM 616 C CA . ARG A 1 79 ? -13.016 -16.938 -16.609 1 98.5 79 ARG A CA 1
ATOM 617 C C . ARG A 1 79 ? -11.93 -16.828 -17.688 1 98.5 79 ARG A C 1
ATOM 619 O O . ARG A 1 79 ? -12.172 -16.297 -18.766 1 98.5 79 ARG A O 1
ATOM 626 N N . VAL A 1 80 ? -10.719 -17.266 -17.453 1 98.69 80 VAL A N 1
ATOM 627 C CA . VAL A 1 80 ? -9.578 -17.109 -18.344 1 98.69 80 VAL A CA 1
ATOM 628 C C . VAL A 1 80 ? -9.82 -17.891 -19.625 1 98.69 80 VAL A C 1
ATOM 630 O O . VAL A 1 80 ? -10.109 -19.094 -19.578 1 98.69 80 VAL A O 1
ATOM 633 N N . PRO A 1 81 ? -9.719 -17.281 -20.719 1 98.06 81 PRO A N 1
ATOM 634 C CA . PRO A 1 81 ? -9.953 -17.984 -21.969 1 98.06 81 PRO A CA 1
ATOM 635 C C . PRO A 1 81 ? -8.922 -19.094 -22.234 1 98.06 81 PRO A C 1
ATOM 637 O O . PRO A 1 81 ? -7.746 -18.938 -21.891 1 98.06 81 PRO A O 1
ATOM 640 N N . LEU A 1 82 ? -9.367 -20.188 -22.891 1 97.12 82 LEU A N 1
ATOM 641 C CA . LEU A 1 82 ? -8.477 -21.297 -23.172 1 97.12 82 LEU A CA 1
ATOM 642 C C . LEU A 1 82 ? -7.41 -20.891 -24.188 1 97.12 82 LEU A C 1
ATOM 644 O O . LEU A 1 82 ? -6.371 -21.547 -24.297 1 97.12 82 LEU A O 1
ATOM 648 N N . GLU A 1 83 ? -7.637 -19.812 -24.938 1 96.31 83 GLU A N 1
ATOM 649 C CA . GLU A 1 83 ? -6.707 -19.344 -25.969 1 96.31 83 GLU A CA 1
ATOM 650 C C . GLU A 1 83 ? -5.625 -18.453 -25.359 1 96.31 83 GLU A C 1
ATOM 652 O O . GLU A 1 83 ? -4.684 -18.062 -26.047 1 96.31 83 GLU A O 1
ATOM 657 N N . SER A 1 84 ? -5.746 -18.172 -24.062 1 97.38 84 SER A N 1
ATOM 658 C CA . SER A 1 84 ? -4.762 -17.312 -23.422 1 97.38 84 SER A CA 1
ATOM 659 C C . SER A 1 84 ? -3.365 -17.906 -23.5 1 97.38 84 SER A C 1
ATOM 661 O O . SER A 1 84 ? -3.213 -19.125 -23.641 1 97.38 84 SER A O 1
ATOM 663 N N . LYS A 1 85 ? -2.391 -17.078 -23.344 1 96.62 85 LYS A N 1
ATOM 664 C CA . LYS A 1 85 ? -1.001 -17.531 -23.328 1 96.62 85 LYS A CA 1
ATOM 665 C C . LYS A 1 85 ? -0.726 -18.438 -22.141 1 96.62 85 LYS A C 1
ATOM 667 O O . LYS A 1 85 ? 0.127 -19.328 -22.203 1 96.62 85 LYS A O 1
ATOM 672 N N . PHE A 1 86 ? -1.478 -18.188 -21.141 1 97.38 86 PHE A N 1
ATOM 673 C CA . PHE A 1 86 ? -1.341 -19.031 -19.969 1 97.38 86 PHE A CA 1
ATOM 674 C C . PHE A 1 86 ? -1.505 -20.516 -20.328 1 97.38 86 PHE A C 1
ATOM 676 O O . PHE A 1 86 ? -0.703 -21.344 -19.906 1 97.38 86 PHE A O 1
ATOM 683 N N . PHE A 1 87 ? -2.52 -20.781 -21.109 1 96.81 87 PHE A N 1
ATOM 684 C CA . PHE A 1 87 ? -2.855 -22.172 -21.406 1 96.81 87 PHE A CA 1
ATOM 685 C C . PHE A 1 87 ? -2.141 -22.641 -22.672 1 96.81 87 PHE A C 1
ATOM 687 O O . PHE A 1 87 ? -2.105 -23.844 -22.953 1 96.81 87 PHE A O 1
ATOM 694 N N . ASN A 1 88 ? -1.613 -21.75 -23.422 1 92.62 88 ASN A N 1
ATOM 695 C CA . ASN A 1 88 ? -0.957 -22.109 -24.672 1 92.62 88 ASN A CA 1
ATOM 696 C C . ASN A 1 88 ? 0.56 -21.984 -24.562 1 92.62 88 ASN A C 1
ATOM 698 O O . ASN A 1 88 ? 1.187 -21.281 -25.375 1 92.62 88 ASN A O 1
ATOM 702 N N . SER A 1 89 ? 1.086 -22.453 -23.5 1 87.31 89 SER A N 1
ATOM 703 C CA . SER A 1 89 ? 2.516 -22.547 -23.234 1 87.31 89 SER A CA 1
ATOM 704 C C . SER A 1 89 ? 2.934 -23.984 -23 1 87.31 89 SER A C 1
ATOM 706 O O . SER A 1 89 ? 2.104 -24.844 -22.656 1 87.31 89 SER A O 1
ATOM 708 N N . PRO A 1 90 ? 4.145 -24.297 -23.297 1 84.25 90 PRO A N 1
ATOM 709 C CA . PRO A 1 90 ? 4.578 -25.688 -23.203 1 84.25 90 PRO A CA 1
ATOM 710 C C . PRO A 1 90 ? 4.602 -26.203 -21.766 1 84.25 90 PRO A C 1
ATOM 712 O O . PRO A 1 90 ? 4.5 -27.406 -21.547 1 84.25 90 PRO A O 1
ATOM 715 N N . ALA A 1 91 ? 4.684 -25.375 -20.812 1 91.44 91 ALA A N 1
ATOM 716 C CA . ALA A 1 91 ? 4.734 -25.797 -19.422 1 91.44 91 ALA A CA 1
ATOM 717 C C . ALA A 1 91 ? 3.377 -26.312 -18.953 1 91.44 91 ALA A C 1
ATOM 719 O O . ALA A 1 91 ? 2.336 -25.859 -19.438 1 91.44 91 ALA A O 1
ATOM 720 N N . PRO A 1 92 ? 3.383 -27.344 -18.109 1 95.38 92 PRO A N 1
ATOM 721 C CA . PRO A 1 92 ? 2.111 -27.875 -17.609 1 95.38 92 PRO A CA 1
ATOM 722 C C . PRO A 1 92 ? 1.261 -26.828 -16.906 1 95.38 92 PRO A C 1
ATOM 724 O O . PRO A 1 92 ? 1.799 -25.938 -16.25 1 95.38 92 PRO A O 1
ATOM 727 N N . ALA A 1 93 ? -0.051 -26.969 -17.047 1 96.62 93 ALA A N 1
ATOM 728 C CA . ALA A 1 93 ? -0.996 -26.031 -16.422 1 96.62 93 ALA A CA 1
ATOM 729 C C . ALA A 1 93 ? -2.055 -26.781 -15.625 1 96.62 93 ALA A C 1
ATOM 731 O O . ALA A 1 93 ? -2.512 -27.859 -16.031 1 96.62 93 ALA A O 1
ATOM 732 N N . LEU A 1 94 ? -2.355 -26.266 -14.516 1 98 94 LEU A N 1
ATOM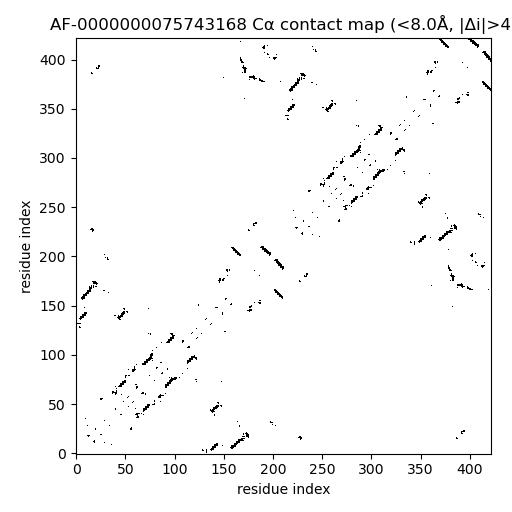 733 C CA . LEU A 1 94 ? -3.445 -26.719 -13.656 1 98 94 LEU A CA 1
ATOM 734 C C . LEU A 1 94 ? -4.395 -25.562 -13.336 1 98 94 LEU A C 1
ATOM 736 O O . LEU A 1 94 ? -3.949 -24.469 -13.023 1 98 94 LEU A O 1
ATOM 740 N N . VAL A 1 95 ? -5.668 -25.766 -13.516 1 98.75 95 VAL A N 1
ATOM 741 C CA . VAL A 1 95 ? -6.645 -24.734 -13.148 1 98.75 95 VAL A CA 1
ATOM 742 C C . VAL A 1 95 ? -7.535 -25.25 -12.023 1 98.75 95 VAL A C 1
ATOM 744 O O . VAL A 1 95 ? -8.086 -26.359 -12.109 1 98.75 95 VAL A O 1
ATOM 747 N N . ALA A 1 96 ? -7.562 -24.531 -10.945 1 98.88 96 ALA A N 1
ATOM 748 C CA . ALA A 1 96 ? -8.477 -24.812 -9.836 1 98.88 96 ALA A CA 1
ATOM 749 C C . ALA A 1 96 ? -9.789 -24.047 -10.008 1 98.88 96 ALA A C 1
ATOM 751 O O . ALA A 1 96 ? -9.797 -22.812 -10.047 1 98.88 96 ALA A O 1
ATOM 752 N N . VAL A 1 97 ? -10.898 -24.734 -10.031 1 98.81 97 VAL A N 1
ATOM 753 C CA . VAL A 1 97 ? -12.195 -24.141 -10.289 1 98.81 97 VAL A CA 1
ATOM 754 C C . VAL A 1 97 ? -13.172 -24.516 -9.18 1 98.81 97 VAL A C 1
ATOM 756 O O . VAL A 1 97 ? -12.805 -25.219 -8.234 1 98.81 97 VAL A O 1
ATOM 759 N N . THR A 1 98 ? -14.297 -23.922 -9.211 1 98.69 98 THR A N 1
ATOM 760 C CA . THR A 1 98 ? -15.391 -24.266 -8.32 1 98.69 98 THR A CA 1
ATOM 761 C C . THR A 1 98 ? -16.609 -24.734 -9.109 1 98.69 98 THR A C 1
ATOM 763 O O . THR A 1 98 ? -16.547 -24.891 -10.328 1 98.69 98 THR A O 1
ATOM 766 N N . GLU A 1 99 ? -17.656 -24.984 -8.391 1 97.88 99 GLU A N 1
ATOM 767 C CA . GLU A 1 99 ? -18.906 -25.406 -9.023 1 97.88 99 GLU A CA 1
ATOM 768 C C . GLU A 1 99 ? -19.438 -24.344 -9.969 1 97.88 99 GLU A C 1
ATOM 770 O O . GLU A 1 99 ? -20.328 -24.609 -10.773 1 97.88 99 GLU A O 1
ATOM 775 N N . ARG A 1 100 ? -18.938 -23.172 -9.906 1 97.62 100 ARG A N 1
ATOM 776 C CA . ARG A 1 100 ? -19.406 -22.062 -10.75 1 97.62 100 ARG A CA 1
ATOM 777 C C . ARG A 1 100 ? -18.844 -22.188 -12.164 1 97.62 100 ARG A C 1
ATOM 779 O O . ARG A 1 100 ? -19.312 -21.516 -13.078 1 97.62 100 ARG A O 1
ATOM 786 N N . ALA A 1 101 ? -17.812 -23.031 -12.367 1 98.69 101 ALA A N 1
ATOM 787 C CA . ALA A 1 101 ? -17.203 -23.188 -13.688 1 98.69 101 ALA A CA 1
ATOM 788 C C . ALA A 1 101 ? -18.094 -24 -14.617 1 98.69 101 ALA A C 1
ATOM 790 O O . ALA A 1 101 ? -18.625 -25.031 -14.219 1 98.69 101 ALA A O 1
ATOM 791 N N . PRO A 1 102 ? -18.25 -23.547 -15.875 1 98.44 102 PRO A N 1
ATOM 792 C CA . PRO A 1 102 ? -19.062 -24.312 -16.812 1 98.44 102 PRO A CA 1
ATOM 793 C C . PRO A 1 102 ? -18.484 -25.688 -17.125 1 98.44 102 PRO A C 1
ATOM 795 O O . PRO A 1 102 ? -17.297 -25.797 -17.484 1 98.44 102 PRO A O 1
ATOM 798 N N . ARG A 1 103 ? -19.359 -26.688 -17.047 1 98.31 103 ARG A N 1
ATOM 799 C CA . ARG A 1 103 ? -18.938 -28.062 -17.281 1 98.31 103 ARG A CA 1
ATOM 800 C C . ARG A 1 103 ? -18.359 -28.219 -18.688 1 98.31 103 ARG A C 1
ATOM 802 O O . ARG A 1 103 ? -17.344 -28.906 -18.859 1 98.31 103 ARG A O 1
ATOM 809 N N . ALA A 1 104 ? -18.984 -27.562 -19.641 1 98.38 104 ALA A N 1
ATOM 810 C CA . ALA A 1 104 ? -18.531 -27.656 -21.031 1 98.38 104 ALA A CA 1
ATOM 811 C C . ALA A 1 104 ? -17.094 -27.156 -21.156 1 98.38 104 ALA A C 1
ATOM 813 O O . ALA A 1 104 ? -16.281 -27.766 -21.875 1 98.38 104 ALA A O 1
ATOM 814 N N . LYS A 1 105 ? -16.75 -26.047 -20.5 1 98.44 105 LYS A N 1
ATOM 815 C CA . LYS A 1 105 ? -15.391 -25.516 -20.562 1 98.44 105 LYS A CA 1
ATOM 816 C C . LYS A 1 105 ? -14.391 -26.438 -19.859 1 98.44 105 LYS A C 1
ATOM 818 O O . LYS A 1 105 ? -13.266 -26.609 -20.344 1 98.44 105 LYS A O 1
ATOM 823 N N . ILE A 1 106 ? -14.797 -26.953 -18.766 1 98.56 106 ILE A N 1
ATOM 824 C CA . ILE A 1 106 ? -13.961 -27.906 -18.047 1 98.56 106 ILE A CA 1
ATOM 825 C C . ILE A 1 106 ? -13.602 -29.078 -18.969 1 98.56 106 ILE A C 1
ATOM 827 O O . ILE A 1 106 ? -12.438 -29.469 -19.047 1 98.56 106 ILE A O 1
ATOM 831 N N . GLU A 1 107 ? -14.578 -29.594 -19.609 1 98.31 107 GLU A N 1
ATOM 832 C CA . GLU A 1 107 ? -14.359 -30.734 -20.5 1 98.31 107 GLU A CA 1
ATOM 833 C C . GLU A 1 107 ? -13.438 -30.359 -21.656 1 98.31 107 GLU A C 1
ATOM 835 O O . GLU A 1 107 ? -12.555 -31.141 -22.031 1 98.31 107 GLU A O 1
ATOM 840 N N . LEU A 1 108 ? -13.688 -29.234 -22.203 1 97.88 108 LEU A N 1
ATOM 841 C CA . LEU A 1 108 ? -12.82 -28.75 -23.281 1 97.88 108 LEU A CA 1
ATOM 842 C C . LEU A 1 108 ? -11.383 -28.609 -22.797 1 97.88 108 LEU A C 1
ATOM 844 O O . LEU A 1 108 ? -10.445 -28.953 -23.531 1 97.88 108 LEU A O 1
ATOM 848 N N . ALA A 1 109 ? -11.203 -28.031 -21.625 1 97.62 109 ALA A N 1
ATOM 849 C CA . ALA A 1 109 ? -9.875 -27.875 -21.047 1 97.62 109 ALA A CA 1
ATOM 850 C C . ALA A 1 109 ? -9.188 -29.219 -20.875 1 97.62 109 ALA A C 1
ATOM 852 O O . ALA A 1 109 ? -8.023 -29.391 -21.25 1 97.62 109 ALA A O 1
ATOM 853 N N . ARG A 1 110 ? -9.93 -30.188 -20.328 1 97.38 110 ARG A N 1
ATOM 854 C CA . ARG A 1 110 ? -9.367 -31.516 -20.125 1 97.38 110 ARG A CA 1
ATOM 855 C C . ARG A 1 110 ? -8.961 -32.156 -21.438 1 97.38 110 ARG A C 1
ATOM 857 O O . ARG A 1 110 ? -7.898 -32.781 -21.531 1 97.38 110 ARG A O 1
ATOM 864 N N . LYS A 1 111 ? -9.797 -31.984 -22.422 1 96.56 111 LYS A N 1
ATOM 865 C CA . LYS A 1 111 ? -9.484 -32.531 -23.734 1 96.56 111 LYS A CA 1
ATOM 866 C C . LYS A 1 111 ? -8.211 -31.891 -24.297 1 96.56 111 LYS A C 1
ATOM 868 O O . LYS A 1 111 ? -7.469 -32.531 -25.047 1 96.56 111 LYS A O 1
ATOM 873 N N . ALA A 1 112 ? -8.008 -30.703 -23.969 1 94.12 112 ALA A N 1
ATOM 874 C CA . ALA A 1 112 ? -6.828 -29.984 -24.438 1 94.12 112 ALA A CA 1
ATOM 875 C C . ALA A 1 112 ? -5.602 -30.312 -23.594 1 94.12 112 ALA A C 1
ATOM 877 O O . ALA A 1 112 ? -4.527 -29.75 -23.797 1 94.12 112 ALA A O 1
ATOM 878 N N . GLY A 1 113 ? -5.742 -31.141 -22.609 1 93.56 113 GLY A N 1
ATOM 879 C CA . GLY A 1 113 ? -4.617 -31.594 -21.797 1 93.56 113 GLY A CA 1
ATOM 880 C C . GLY A 1 113 ? -4.391 -30.75 -20.562 1 93.56 113 GLY A C 1
ATOM 881 O O . GLY A 1 113 ? -3.375 -30.891 -19.875 1 93.56 113 GLY A O 1
ATOM 882 N N . ILE A 1 114 ? -5.281 -29.844 -20.281 1 95.69 114 ILE A N 1
ATOM 883 C CA . ILE A 1 114 ? -5.188 -29 -19.094 1 95.69 114 ILE A CA 1
ATOM 884 C C . ILE A 1 114 ? -5.773 -29.719 -17.891 1 95.69 114 ILE A C 1
ATOM 886 O O . ILE A 1 114 ? -6.887 -30.25 -17.953 1 95.69 114 ILE A O 1
ATOM 890 N N . GLU A 1 115 ? -5.004 -29.812 -16.875 1 97.5 115 GLU A N 1
ATOM 891 C CA . GLU A 1 115 ? -5.508 -30.406 -15.641 1 97.5 115 GLU A CA 1
ATOM 892 C C . GLU A 1 115 ? -6.488 -29.469 -14.945 1 97.5 115 GLU A C 1
ATOM 894 O O . GLU A 1 115 ? -6.238 -28.266 -14.828 1 97.5 115 GLU A O 1
ATOM 899 N N . VAL A 1 116 ? -7.609 -30.031 -14.492 1 98.5 116 VAL A N 1
ATOM 900 C CA . VAL A 1 116 ? -8.625 -29.234 -13.805 1 98.5 116 VAL A CA 1
ATOM 901 C C . VAL A 1 116 ? -8.891 -29.828 -12.422 1 98.5 116 VAL A C 1
ATOM 903 O O . VAL A 1 116 ? -9.172 -31.031 -12.297 1 98.5 116 VAL A O 1
ATOM 906 N N . MET A 1 117 ? -8.695 -29.094 -11.438 1 98.5 117 MET A N 1
ATOM 907 C CA . MET A 1 117 ? -9.047 -29.453 -10.07 1 98.5 117 MET A CA 1
ATOM 908 C C . MET A 1 117 ? -10.32 -28.75 -9.633 1 98.5 117 MET A C 1
ATOM 910 O O . MET A 1 117 ? -10.398 -27.516 -9.672 1 98.5 117 MET A O 1
ATOM 914 N N . GLU A 1 118 ? -11.289 -29.5 -9.156 1 98.38 118 GLU A N 1
ATOM 915 C CA . GLU A 1 118 ? -12.594 -28.922 -8.844 1 98.38 118 GLU A CA 1
ATOM 916 C C . GLU A 1 118 ? -12.805 -28.812 -7.336 1 98.38 118 GLU A C 1
ATOM 918 O O . GLU A 1 118 ? -12.508 -29.766 -6.594 1 98.38 118 GLU A O 1
ATOM 923 N N . PHE A 1 119 ? -13.188 -27.719 -6.93 1 98.5 119 PHE A N 1
ATOM 924 C CA . PHE A 1 119 ? -13.594 -27.422 -5.559 1 98.5 119 PHE A CA 1
ATOM 925 C C . PHE A 1 119 ? -15.078 -27.078 -5.496 1 98.5 119 PHE A C 1
ATOM 927 O O . PHE A 1 119 ? -15.719 -26.906 -6.531 1 98.5 119 PHE A O 1
ATOM 934 N N . ASP A 1 120 ? -15.664 -27.016 -4.281 1 96.75 120 ASP A N 1
ATOM 935 C CA . ASP A 1 120 ? -17.078 -26.672 -4.125 1 96.75 120 ASP A CA 1
ATOM 936 C C . ASP A 1 120 ? -17.297 -25.172 -4.254 1 96.75 120 ASP A C 1
ATOM 938 O O . ASP A 1 120 ? -17.141 -24.609 -5.332 1 96.75 120 ASP A O 1
ATOM 942 N N . LYS A 1 121 ? -17.469 -24.516 -3.182 1 96.12 121 LYS A N 1
ATOM 943 C CA . LYS A 1 121 ? -17.875 -23.109 -3.191 1 96.12 121 LYS A CA 1
ATOM 944 C C . LYS A 1 121 ? -16.688 -22.188 -3.418 1 96.12 121 LYS A C 1
ATOM 946 O O . LYS A 1 121 ? -16.828 -21.125 -4.039 1 96.12 121 LYS A O 1
ATOM 951 N N . GLN A 1 122 ? -15.516 -22.531 -2.963 1 97 122 GLN A N 1
ATOM 952 C CA . GLN A 1 122 ? -14.297 -21.75 -3.104 1 97 122 GLN A CA 1
ATOM 953 C C . GLN A 1 122 ? -13.07 -22.641 -3.215 1 97 122 GLN A C 1
ATOM 955 O O . GLN A 1 122 ? -13.062 -23.75 -2.691 1 97 122 GLN A O 1
ATOM 960 N N . VAL A 1 123 ? -12.148 -22.188 -3.934 1 98.06 123 VAL A N 1
ATOM 961 C CA . VAL A 1 123 ? -10.883 -22.906 -3.969 1 98.06 123 VAL A CA 1
ATOM 962 C C . VAL A 1 123 ? -10.195 -22.797 -2.607 1 98.06 123 VAL A C 1
ATOM 964 O O . VAL A 1 123 ? -9.922 -21.703 -2.123 1 98.06 123 VAL A O 1
ATOM 967 N N . ASP A 1 124 ? -10 -23.875 -1.969 1 97.94 124 ASP A N 1
ATOM 968 C CA . ASP A 1 124 ? -9.266 -23.938 -0.71 1 97.94 124 ASP A CA 1
ATOM 969 C C . ASP A 1 124 ? -7.758 -24.047 -0.958 1 97.94 124 ASP A C 1
ATOM 971 O O . ASP A 1 124 ? -7.258 -25.109 -1.319 1 97.94 124 ASP A O 1
ATOM 975 N N . VAL A 1 125 ? -7.012 -22.984 -0.657 1 98.19 125 VAL A N 1
ATOM 976 C CA . VAL A 1 125 ? -5.602 -22.938 -1.036 1 98.19 125 VAL A CA 1
ATOM 977 C C . VAL A 1 125 ? -4.793 -23.891 -0.158 1 98.19 125 VAL A C 1
ATOM 979 O O . VAL A 1 125 ? -3.699 -24.312 -0.538 1 98.19 125 VAL A O 1
ATOM 982 N N . GLU A 1 126 ? -5.219 -24.203 1.035 1 97.69 126 GLU A N 1
ATOM 983 C CA . GLU A 1 126 ? -4.535 -25.203 1.857 1 97.69 126 GLU A CA 1
ATOM 984 C C . GLU A 1 126 ? -4.625 -26.594 1.229 1 97.69 126 GLU A C 1
ATOM 986 O O . GLU A 1 126 ? -3.635 -27.328 1.19 1 97.69 126 GLU A O 1
ATOM 991 N N . VAL A 1 127 ? -5.859 -26.906 0.825 1 97.38 127 VAL A N 1
ATOM 992 C CA . VAL A 1 127 ? -6.055 -28.188 0.148 1 97.38 127 VAL A CA 1
ATOM 993 C C . VAL A 1 127 ? -5.254 -28.203 -1.153 1 97.38 127 VAL A C 1
ATOM 995 O O . VAL A 1 127 ? -4.617 -29.219 -1.479 1 97.38 127 VAL A O 1
ATOM 998 N N . LEU A 1 128 ? -5.32 -27.109 -1.896 1 97.94 128 LEU A N 1
ATOM 999 C CA . LEU A 1 128 ? -4.551 -27 -3.131 1 97.94 128 LEU A CA 1
ATOM 1000 C C . LEU A 1 128 ? -3.07 -27.25 -2.873 1 97.94 128 LEU A C 1
ATOM 1002 O O . LEU A 1 128 ? -2.441 -28.047 -3.574 1 97.94 128 LEU A O 1
ATOM 1006 N N . LEU A 1 129 ? -2.438 -26.625 -1.862 1 98.06 129 LEU A N 1
ATOM 1007 C CA . LEU A 1 129 ? -1.028 -26.797 -1.525 1 98.06 129 LEU A CA 1
ATOM 1008 C C . LEU A 1 129 ? -0.729 -28.234 -1.141 1 98.06 129 LEU A C 1
ATOM 1010 O O . LEU A 1 129 ? 0.323 -28.766 -1.497 1 98.06 129 LEU A O 1
ATOM 1014 N N . SER A 1 130 ? -1.683 -28.812 -0.366 1 97.12 130 SER A N 1
ATOM 1015 C CA . SER A 1 130 ? -1.516 -30.219 0.015 1 97.12 130 SER A CA 1
ATOM 1016 C C . SER A 1 130 ? -1.425 -31.109 -1.213 1 97.12 130 SER A C 1
ATOM 1018 O O . SER A 1 130 ? -0.56 -31.984 -1.285 1 97.12 130 SER A O 1
ATOM 1020 N N . LYS A 1 131 ? -2.322 -30.859 -2.127 1 96.31 131 LYS A N 1
ATOM 1021 C CA . LYS A 1 131 ? -2.326 -31.656 -3.355 1 96.31 131 LYS A CA 1
ATOM 1022 C C . LYS A 1 131 ? -1.043 -31.438 -4.152 1 96.31 131 LYS A C 1
ATOM 1024 O O . LYS A 1 131 ? -0.521 -32.375 -4.766 1 96.31 131 LYS A O 1
ATOM 1029 N N . LEU A 1 132 ? -0.554 -30.25 -4.207 1 97.5 132 LEU A N 1
ATOM 1030 C CA . LEU A 1 132 ? 0.707 -29.953 -4.879 1 97.5 132 LEU A CA 1
ATOM 1031 C C . LEU A 1 132 ? 1.866 -30.672 -4.195 1 97.5 132 LEU A C 1
ATOM 1033 O O . LEU A 1 132 ? 2.76 -31.203 -4.863 1 97.5 132 LEU A O 1
ATOM 1037 N N . THR A 1 133 ? 1.823 -30.656 -2.877 1 96.88 133 THR A N 1
ATOM 1038 C CA . THR A 1 133 ? 2.846 -31.359 -2.107 1 96.88 133 THR A CA 1
ATOM 1039 C C . THR A 1 133 ? 2.877 -32.844 -2.471 1 96.88 133 THR A C 1
ATOM 1041 O O . THR A 1 133 ? 3.951 -33.438 -2.635 1 96.88 133 THR A O 1
ATOM 1044 N N . GLU A 1 134 ? 1.714 -33.406 -2.598 1 96.25 134 GLU A N 1
ATOM 1045 C CA . GLU A 1 134 ? 1.597 -34.812 -2.959 1 96.25 134 GLU A CA 1
ATOM 1046 C C . GLU A 1 134 ? 2.223 -35.094 -4.324 1 96.25 134 GLU A C 1
ATOM 1048 O O . GLU A 1 134 ? 2.645 -36.219 -4.602 1 96.25 134 GLU A O 1
ATOM 1053 N N . ARG A 1 135 ? 2.336 -34.062 -5.129 1 94.38 135 ARG A N 1
ATOM 1054 C CA . ARG A 1 135 ? 2.9 -34.188 -6.469 1 94.38 135 ARG A CA 1
ATOM 1055 C C . ARG A 1 135 ? 4.402 -33.938 -6.457 1 94.38 135 ARG A C 1
ATOM 1057 O O . ARG A 1 135 ? 5.043 -33.875 -7.512 1 94.38 135 ARG A O 1
ATOM 1064 N N . GLY A 1 136 ? 4.93 -33.656 -5.285 1 96.38 136 GLY A N 1
ATOM 1065 C CA . GLY A 1 136 ? 6.367 -33.469 -5.156 1 96.38 136 GLY A CA 1
ATOM 1066 C C . GLY A 1 136 ? 6.785 -32 -5.262 1 96.38 136 GLY A C 1
ATOM 1067 O O . GLY A 1 136 ? 7.977 -31.703 -5.348 1 96.38 136 GLY A O 1
ATOM 1068 N N . ILE A 1 137 ? 5.867 -31.141 -5.352 1 97.56 137 ILE A N 1
ATOM 1069 C CA . ILE A 1 137 ? 6.172 -29.719 -5.387 1 97.56 137 ILE A CA 1
ATOM 1070 C C . ILE A 1 137 ? 6.711 -29.266 -4.031 1 97.56 137 ILE A C 1
ATOM 1072 O O . ILE A 1 137 ? 6.062 -29.469 -3 1 97.56 137 ILE A O 1
ATOM 1076 N N . LYS A 1 138 ? 7.852 -28.641 -4.016 1 97.88 138 LYS A N 1
ATOM 1077 C CA . LYS A 1 138 ? 8.516 -28.281 -2.77 1 97.88 138 LYS A CA 1
ATOM 1078 C C . LYS A 1 138 ? 8.516 -26.766 -2.572 1 97.88 138 LYS A C 1
ATOM 1080 O O . LYS A 1 138 ? 8.594 -26.281 -1.441 1 97.88 138 LYS A O 1
ATOM 1085 N N . LYS A 1 139 ? 8.602 -26.016 -3.592 1 98.62 139 LYS A N 1
ATOM 1086 C CA . LYS A 1 139 ? 8.664 -24.562 -3.57 1 98.62 139 LYS A CA 1
ATOM 1087 C C . LYS A 1 139 ? 7.676 -23.953 -4.555 1 98.62 139 LYS A C 1
ATOM 1089 O O . LYS A 1 139 ? 7.605 -24.359 -5.715 1 98.62 139 LYS A O 1
ATOM 1094 N N . VAL A 1 140 ? 6.879 -22.984 -4.066 1 98.75 140 VAL A N 1
ATOM 1095 C CA . VAL A 1 140 ? 5.809 -22.391 -4.863 1 98.75 140 VAL A CA 1
ATOM 1096 C C . VAL A 1 140 ? 5.945 -20.875 -4.871 1 98.75 140 VAL A C 1
ATOM 1098 O O . VAL A 1 140 ? 6.246 -20.266 -3.84 1 98.75 140 VAL A O 1
ATOM 1101 N N . LEU A 1 141 ? 5.738 -20.266 -6.023 1 98.88 141 LEU A N 1
ATOM 1102 C CA . LEU A 1 141 ? 5.672 -18.828 -6.18 1 98.88 141 LEU A CA 1
ATOM 1103 C C . LEU A 1 141 ? 4.227 -18.359 -6.324 1 98.88 141 LEU A C 1
ATOM 1105 O O . LEU A 1 141 ? 3.498 -18.844 -7.191 1 98.88 141 LEU A O 1
ATOM 1109 N N . VAL A 1 142 ? 3.797 -17.5 -5.469 1 98.88 142 VAL A N 1
ATOM 1110 C CA . VAL A 1 142 ? 2.473 -16.906 -5.582 1 98.88 142 VAL A CA 1
ATOM 1111 C C . VAL A 1 142 ? 2.594 -15.492 -6.152 1 98.88 142 VAL A C 1
ATOM 1113 O O . VAL A 1 142 ? 3.266 -14.633 -5.57 1 98.88 142 VAL A O 1
ATOM 1116 N N . GLU A 1 143 ? 1.867 -15.219 -7.227 1 98.31 143 GLU A N 1
ATOM 1117 C CA . GLU A 1 143 ? 2.078 -13.969 -7.957 1 98.31 143 GLU A CA 1
ATOM 1118 C C . GLU A 1 143 ? 0.871 -13.047 -7.824 1 98.31 143 GLU A C 1
ATOM 1120 O O . GLU A 1 143 ? 0.915 -11.898 -8.258 1 98.31 143 GLU A O 1
ATOM 1125 N N . GLY A 1 144 ? -0.152 -13.531 -7.184 1 95.38 144 GLY A N 1
ATOM 1126 C CA . GLY A 1 144 ? -1.332 -12.703 -7.008 1 95.38 144 GLY A CA 1
ATOM 1127 C C . GLY A 1 144 ? -2.467 -13.07 -7.945 1 95.38 144 GLY A C 1
ATOM 1128 O O . GLY A 1 144 ? -2.482 -14.164 -8.508 1 95.38 144 GLY A O 1
ATOM 1129 N N . GLY A 1 145 ? -3.527 -12.211 -8.07 1 96.5 145 GLY A N 1
ATOM 1130 C CA . GLY A 1 145 ? -3.559 -10.844 -7.582 1 96.5 145 GLY A CA 1
ATOM 1131 C C . GLY A 1 145 ? -4.031 -10.734 -6.145 1 96.5 145 GLY A C 1
ATOM 1132 O O . GLY A 1 145 ? -3.76 -11.617 -5.328 1 96.5 145 GLY A O 1
ATOM 1133 N N . GLY A 1 146 ? -4.711 -9.625 -5.797 1 97.38 146 GLY A N 1
ATOM 1134 C CA . GLY A 1 146 ? -5.098 -9.258 -4.441 1 97.38 146 GLY A CA 1
ATOM 1135 C C . GLY A 1 146 ? -5.922 -10.328 -3.75 1 97.38 146 GLY A C 1
ATOM 1136 O O . GLY A 1 146 ? -5.719 -10.609 -2.564 1 97.38 146 GLY A O 1
ATOM 1137 N N . ALA A 1 147 ? -6.855 -10.977 -4.469 1 97.38 147 ALA A N 1
ATOM 1138 C CA . ALA A 1 147 ? -7.711 -12.008 -3.881 1 97.38 147 ALA A CA 1
ATOM 1139 C C . ALA A 1 147 ? -6.906 -13.25 -3.529 1 97.38 147 ALA A C 1
ATOM 1141 O O . ALA A 1 147 ? -7.125 -13.867 -2.484 1 97.38 147 ALA A O 1
ATOM 1142 N N . VAL A 1 148 ? -6.039 -13.641 -4.426 1 98.38 148 VAL A N 1
ATOM 1143 C CA . VAL A 1 148 ? -5.188 -14.797 -4.172 1 98.38 148 VAL A CA 1
ATOM 1144 C C . VAL A 1 148 ? -4.27 -14.516 -2.984 1 98.38 148 VAL A C 1
ATOM 1146 O O . VAL A 1 148 ? -4.152 -15.336 -2.07 1 98.38 148 VAL A O 1
ATOM 1149 N N . PHE A 1 149 ? -3.627 -13.336 -2.988 1 98.5 149 PHE A N 1
ATOM 1150 C CA . PHE A 1 149 ? -2.773 -12.961 -1.868 1 98.5 149 PHE A CA 1
ATOM 1151 C C . PHE A 1 149 ? -3.547 -13.008 -0.557 1 98.5 149 PHE A C 1
ATOM 1153 O O . PHE A 1 149 ? -3.043 -13.5 0.452 1 98.5 149 PHE A O 1
ATOM 1160 N N . TRP A 1 150 ? -4.766 -12.516 -0.571 1 97.94 150 TRP A N 1
ATOM 1161 C CA . TRP A 1 150 ? -5.598 -12.555 0.626 1 97.94 150 TRP A CA 1
ATOM 1162 C C . TRP A 1 150 ? -5.738 -13.984 1.145 1 97.94 150 TRP A C 1
ATOM 1164 O O . TRP A 1 150 ? -5.562 -14.242 2.338 1 97.94 150 TRP A O 1
ATOM 1174 N N . GLN A 1 151 ? -6.027 -14.898 0.286 1 97.62 151 GLN A N 1
ATOM 1175 C CA . GLN A 1 151 ? -6.246 -16.281 0.683 1 97.62 151 GLN A CA 1
ATOM 1176 C C . GLN A 1 151 ? -4.996 -16.875 1.327 1 97.62 151 GLN A C 1
ATOM 1178 O O . GLN A 1 151 ? -5.09 -17.641 2.291 1 97.62 151 GLN A O 1
ATOM 1183 N N . PHE A 1 152 ? -3.852 -16.547 0.822 1 97.88 152 PHE A N 1
ATOM 1184 C CA . PHE A 1 152 ? -2.611 -17.109 1.338 1 97.88 152 PHE A CA 1
ATOM 1185 C C . PHE A 1 152 ? -2.184 -16.406 2.617 1 97.88 152 PHE A C 1
ATOM 1187 O O . PHE A 1 152 ? -1.789 -17.047 3.59 1 97.88 152 PHE A O 1
ATOM 1194 N N . PHE A 1 153 ? -2.244 -15.062 2.658 1 97.19 153 PHE A N 1
ATOM 1195 C CA . PHE A 1 153 ? -1.777 -14.297 3.811 1 97.19 153 PHE A CA 1
ATOM 1196 C C . PHE A 1 153 ? -2.699 -14.508 5.008 1 97.19 153 PHE A C 1
ATOM 1198 O O . PHE A 1 153 ? -2.234 -14.68 6.133 1 97.19 153 PHE A O 1
ATOM 1205 N N . SER A 1 154 ? -4.023 -14.453 4.777 1 96.06 154 SER A N 1
ATOM 1206 C CA . SER A 1 154 ? -4.98 -14.57 5.875 1 96.06 154 SER A CA 1
ATOM 1207 C C . SER A 1 154 ? -4.898 -15.938 6.535 1 96.06 154 SER A C 1
ATOM 1209 O O . SER A 1 154 ? -5.379 -16.125 7.656 1 96.06 154 SER A O 1
ATOM 1211 N N . ARG A 1 155 ? -4.293 -16.906 5.883 1 95.94 155 ARG A N 1
ATOM 1212 C CA . ARG A 1 155 ? -4.156 -18.266 6.414 1 95.94 155 ARG A CA 1
ATOM 1213 C C . ARG A 1 155 ? -2.725 -18.547 6.852 1 95.94 155 ARG A C 1
ATOM 1215 O O . ARG A 1 155 ? -2.363 -19.688 7.125 1 95.94 155 ARG A O 1
ATOM 1222 N N . ASN A 1 156 ? -1.922 -17.562 6.816 1 95.81 156 ASN A N 1
ATOM 1223 C CA . ASN A 1 156 ? -0.541 -17.641 7.277 1 95.81 156 ASN A CA 1
ATOM 1224 C C . ASN A 1 156 ? 0.251 -18.688 6.5 1 95.81 156 ASN A C 1
ATOM 1226 O O . ASN A 1 156 ? 0.974 -19.484 7.09 1 95.81 156 ASN A O 1
ATOM 1230 N N . LEU A 1 157 ? 0.136 -18.641 5.164 1 97.31 157 LEU A N 1
ATOM 1231 C CA . LEU A 1 157 ? 0.744 -19.688 4.34 1 97.31 157 LEU A CA 1
ATOM 1232 C C . LEU A 1 157 ? 2.004 -19.172 3.654 1 97.31 157 LEU A C 1
ATOM 1234 O O . LEU A 1 157 ? 2.758 -19.938 3.066 1 97.31 157 LEU A O 1
ATOM 1238 N N . ILE A 1 158 ? 2.322 -17.891 3.697 1 98.06 158 ILE A N 1
ATOM 1239 C CA . ILE A 1 158 ? 3.453 -17.297 2.996 1 98.06 158 ILE A CA 1
ATOM 1240 C C . ILE A 1 158 ? 4.703 -17.359 3.871 1 98.06 158 ILE A C 1
ATOM 1242 O O . ILE A 1 158 ? 4.68 -16.953 5.031 1 98.06 158 ILE A O 1
ATOM 1246 N N . ASP A 1 159 ? 5.801 -17.828 3.301 1 98.19 159 ASP A N 1
ATOM 1247 C CA . ASP A 1 159 ? 7.062 -17.938 4.027 1 98.19 159 ASP A CA 1
ATOM 1248 C C . ASP A 1 159 ? 7.977 -16.766 3.723 1 98.19 159 ASP A C 1
ATOM 1250 O O . ASP A 1 159 ? 8.797 -16.375 4.559 1 98.19 159 ASP A O 1
ATOM 1254 N N . GLU A 1 160 ? 7.941 -16.281 2.551 1 98.62 160 GLU A N 1
ATOM 1255 C CA . GLU A 1 160 ? 8.805 -15.203 2.051 1 98.62 160 GLU A CA 1
ATOM 1256 C C . GLU A 1 160 ? 8.023 -14.234 1.172 1 98.62 160 GLU A C 1
ATOM 1258 O O . GLU A 1 160 ? 7.121 -14.641 0.433 1 98.62 160 GLU A O 1
ATOM 1263 N N . VAL A 1 161 ? 8.344 -12.945 1.327 1 98.75 161 VAL A N 1
ATOM 1264 C CA . VAL A 1 161 ? 7.766 -11.906 0.481 1 98.75 161 VAL A CA 1
ATOM 1265 C C . VAL A 1 161 ? 8.875 -11.156 -0.245 1 98.75 161 VAL A C 1
ATOM 1267 O O . VAL A 1 161 ? 9.844 -10.719 0.378 1 98.75 161 VAL A O 1
ATOM 1270 N N . ARG A 1 162 ? 8.773 -11.047 -1.503 1 98.88 162 ARG A N 1
ATOM 1271 C CA . ARG A 1 162 ? 9.609 -10.188 -2.334 1 98.88 162 ARG A CA 1
ATOM 1272 C C . ARG A 1 162 ? 8.797 -9.039 -2.92 1 98.88 162 ARG A C 1
ATOM 1274 O O . ARG A 1 162 ? 7.992 -9.242 -3.828 1 98.88 162 ARG A O 1
ATOM 1281 N N . LEU A 1 163 ? 9.047 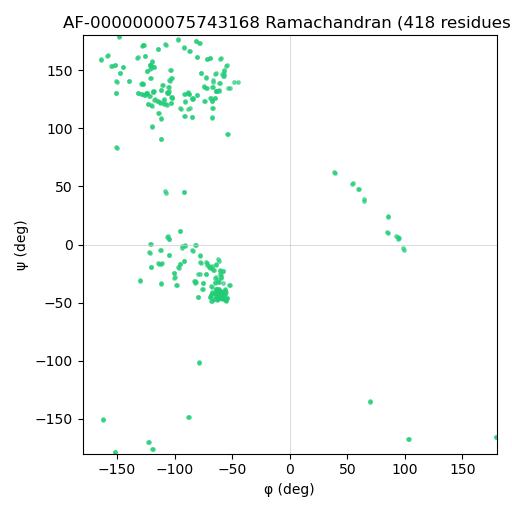-7.895 -2.408 1 98.81 163 LEU A N 1
ATOM 1282 C CA . LEU A 1 163 ? 8.211 -6.738 -2.697 1 98.81 163 LEU A CA 1
ATOM 1283 C C . LEU A 1 163 ? 9.008 -5.652 -3.414 1 98.81 163 LEU A C 1
ATOM 1285 O O . LEU A 1 163 ? 10.07 -5.25 -2.947 1 98.81 163 LEU A O 1
ATOM 1289 N N . THR A 1 164 ? 8.562 -5.211 -4.547 1 98.75 164 THR A N 1
ATOM 1290 C CA . THR A 1 164 ? 9.102 -4.059 -5.262 1 98.75 164 THR A CA 1
ATOM 1291 C C . THR A 1 164 ? 8.164 -2.861 -5.141 1 98.75 164 THR A C 1
ATOM 1293 O O . THR A 1 164 ? 6.957 -2.988 -5.352 1 98.75 164 THR A O 1
ATOM 1296 N N . ILE A 1 165 ? 8.695 -1.727 -4.801 1 98.62 165 ILE A N 1
ATOM 1297 C CA . ILE A 1 165 ? 7.883 -0.526 -4.621 1 98.62 165 ILE A CA 1
ATOM 1298 C C . ILE A 1 165 ? 8.234 0.499 -5.695 1 98.62 165 ILE A C 1
ATOM 1300 O O . ILE A 1 165 ? 9.352 1.019 -5.727 1 98.62 165 ILE A O 1
ATOM 1304 N N . ALA A 1 166 ? 7.305 0.761 -6.559 1 98.25 166 ALA A N 1
ATOM 1305 C CA . ALA A 1 166 ? 7.457 1.789 -7.586 1 98.25 166 ALA A CA 1
ATOM 1306 C C . ALA A 1 166 ? 7.262 3.184 -7 1 98.25 166 ALA A C 1
ATOM 1308 O O . ALA A 1 166 ? 6.41 3.383 -6.129 1 98.25 166 ALA A O 1
ATOM 1309 N N . PRO A 1 167 ? 7.922 4.191 -7.5 1 97.69 167 PRO A N 1
ATOM 1310 C CA . PRO A 1 167 ? 8.008 5.504 -6.852 1 97.69 167 PRO A CA 1
ATOM 1311 C C . PRO A 1 167 ? 6.914 6.461 -7.312 1 97.69 167 PRO A C 1
ATOM 1313 O O . PRO A 1 167 ? 7.195 7.621 -7.629 1 97.69 167 PRO A O 1
ATOM 1316 N N . PHE A 1 168 ? 5.711 6.02 -7.395 1 96.88 168 PHE A N 1
ATOM 1317 C CA . PHE A 1 168 ? 4.559 6.859 -7.707 1 96.88 168 PHE A CA 1
ATOM 1318 C C . PHE A 1 168 ? 3.289 6.293 -7.086 1 96.88 168 PHE A C 1
ATOM 1320 O O . PHE A 1 168 ? 3.34 5.305 -6.348 1 96.88 168 PHE A O 1
ATOM 1327 N N . MET A 1 169 ? 2.125 6.949 -7.309 1 96.62 169 MET A N 1
ATOM 1328 C CA . MET A 1 169 ? 0.865 6.559 -6.684 1 96.62 169 MET A CA 1
ATOM 1329 C C . MET A 1 169 ? -0.187 6.23 -7.738 1 96.62 169 MET A C 1
ATOM 1331 O O . MET A 1 169 ? -0.157 6.781 -8.844 1 96.62 169 MET A O 1
ATOM 1335 N N . MET A 1 170 ? -1.149 5.398 -7.355 1 97.19 170 MET A N 1
ATOM 1336 C CA . MET A 1 170 ? -2.234 5.047 -8.266 1 97.19 170 MET A CA 1
ATOM 1337 C C . MET A 1 170 ? -3.559 5.633 -7.789 1 97.19 170 MET A C 1
ATOM 1339 O O . MET A 1 170 ? -4.516 5.73 -8.562 1 97.19 170 MET A O 1
ATOM 1343 N N . GLY A 1 171 ? -3.584 6.043 -6.492 1 96.88 171 GLY A N 1
ATOM 1344 C CA . GLY A 1 171 ? -4.867 6.438 -5.934 1 96.88 171 GLY A CA 1
ATOM 1345 C C . GLY A 1 171 ? -5.82 5.273 -5.746 1 96.88 171 GLY A C 1
ATOM 1346 O O . GLY A 1 171 ? -5.445 4.242 -5.184 1 96.88 171 GLY A O 1
ATOM 1347 N N . LYS A 1 172 ? -7.078 5.484 -6.133 1 97.25 172 LYS A N 1
ATOM 1348 C CA . LYS A 1 172 ? -8.047 4.395 -6.07 1 97.25 172 LYS A CA 1
ATOM 1349 C C . LYS A 1 172 ? -7.648 3.256 -7.008 1 97.25 172 LYS A C 1
ATOM 1351 O O . LYS A 1 172 ? -7.32 3.488 -8.172 1 97.25 172 LYS A O 1
ATOM 1356 N N . GLY A 1 173 ? -7.68 2.078 -6.48 1 97.12 173 GLY A N 1
ATOM 1357 C CA . GLY A 1 173 ? -7.262 0.934 -7.273 1 97.12 173 GLY A CA 1
ATOM 1358 C C . GLY A 1 173 ? -7.324 -0.376 -6.512 1 97.12 173 GLY A C 1
ATOM 1359 O O . GLY A 1 173 ? -7.988 -0.467 -5.477 1 97.12 173 GLY A O 1
ATOM 1360 N N . THR A 1 174 ? -6.664 -1.37 -7.117 1 96.88 174 THR A N 1
ATOM 1361 C CA . THR A 1 174 ? -6.59 -2.693 -6.508 1 96.88 174 THR A CA 1
ATOM 1362 C C . THR A 1 174 ? -5.434 -2.762 -5.508 1 96.88 174 THR A C 1
ATOM 1364 O O . THR A 1 174 ? -4.289 -2.455 -5.855 1 96.88 174 THR A O 1
ATOM 1367 N N . SER A 1 175 ? -5.789 -3.156 -4.297 1 97.12 175 SER A N 1
ATOM 1368 C CA . SER A 1 175 ? -4.766 -3.264 -3.262 1 97.12 175 SER A CA 1
ATOM 1369 C C . SER A 1 175 ? -3.988 -4.57 -3.387 1 97.12 175 SER A C 1
ATOM 1371 O O . SER A 1 175 ? -4.469 -5.527 -3.998 1 97.12 175 SER A O 1
ATOM 1373 N N . LEU A 1 176 ? -2.867 -4.598 -2.785 1 97.75 176 LEU A N 1
ATOM 1374 C CA . LEU A 1 176 ? -2.057 -5.809 -2.748 1 97.75 176 LEU A CA 1
ATOM 1375 C C . LEU A 1 176 ? -2.844 -6.973 -2.152 1 97.75 176 LEU A C 1
ATOM 1377 O O . LEU A 1 176 ? -2.734 -8.109 -2.623 1 97.75 176 LEU A O 1
ATOM 1381 N N . ILE A 1 177 ? -3.619 -6.641 -1.147 1 97.5 177 ILE A N 1
ATOM 1382 C CA . ILE A 1 177 ? -4.461 -7.637 -0.49 1 97.5 177 ILE A CA 1
ATOM 1383 C C . ILE A 1 177 ? -5.926 -7.227 -0.604 1 97.5 177 ILE A C 1
ATOM 1385 O O . ILE A 1 177 ? -6.316 -6.148 -0.144 1 97.5 177 ILE A O 1
ATOM 1389 N N . GLU A 1 178 ? -6.707 -8.023 -1.206 1 96.75 178 GLU A N 1
ATOM 1390 C CA . GLU A 1 178 ? -8.141 -7.797 -1.344 1 96.75 178 GLU A CA 1
ATOM 1391 C C . GLU A 1 178 ? -8.945 -8.805 -0.532 1 96.75 178 GLU A C 1
ATOM 1393 O O . GLU A 1 178 ? -9.352 -9.852 -1.054 1 96.75 178 GLU A O 1
ATOM 1398 N N . GLY A 1 179 ? -9.242 -8.492 0.662 1 96.75 179 GLY A N 1
ATOM 1399 C CA . GLY A 1 179 ? -9.992 -9.32 1.597 1 96.75 179 GLY A CA 1
ATOM 1400 C C . GLY A 1 179 ? -10.562 -8.539 2.764 1 96.75 179 GLY A C 1
ATOM 1401 O O . GLY A 1 179 ? -10.938 -7.371 2.613 1 96.75 179 GLY A O 1
ATOM 1402 N N . ASP A 1 180 ? -10.703 -9.156 3.887 1 97.5 180 ASP A N 1
ATOM 1403 C CA . ASP A 1 180 ? -11.266 -8.523 5.074 1 97.5 180 ASP A CA 1
ATOM 1404 C C . ASP A 1 180 ? -10.188 -7.812 5.887 1 97.5 180 ASP A C 1
ATOM 1406 O O . ASP A 1 180 ? -8.992 -7.957 5.602 1 97.5 180 ASP A O 1
ATOM 1410 N N . SER A 1 181 ? -10.586 -6.984 6.816 1 97.94 181 SER A N 1
ATOM 1411 C CA . SER A 1 181 ? -9.656 -6.352 7.742 1 97.94 181 SER A CA 1
ATOM 1412 C C . SER A 1 181 ? -9.023 -7.375 8.68 1 97.94 181 SER A C 1
ATOM 1414 O O . SER A 1 181 ? -9.703 -8.281 9.164 1 97.94 181 SER A O 1
ATOM 1416 N N . LEU A 1 182 ? -7.82 -7.176 8.922 1 96.75 182 LEU A N 1
ATOM 1417 C CA . LEU A 1 182 ? -7.105 -8.062 9.836 1 96.75 182 LEU A CA 1
ATOM 1418 C C . LEU A 1 182 ? -6.754 -7.336 11.133 1 96.75 182 LEU A C 1
ATOM 1420 O O . LEU A 1 182 ? -6.34 -6.176 11.102 1 96.75 182 LEU A O 1
ATOM 1424 N N . LYS A 1 183 ? -6.941 -8.016 12.234 1 95.31 183 LYS A N 1
ATOM 1425 C CA . LYS A 1 183 ? -6.328 -7.574 13.477 1 95.31 183 LYS A CA 1
ATOM 1426 C C . LYS A 1 183 ? -4.82 -7.801 13.461 1 95.31 183 LYS A C 1
ATOM 1428 O O . LYS A 1 183 ? -4.32 -8.633 12.703 1 95.31 183 LYS A O 1
ATOM 1433 N N . ILE A 1 184 ? -4.152 -7.125 14.266 1 91.12 184 ILE A N 1
ATOM 1434 C CA . ILE A 1 184 ? -2.697 -7.223 14.289 1 91.12 184 ILE A CA 1
ATOM 1435 C C . ILE A 1 184 ? -2.281 -8.664 14.57 1 91.12 184 ILE A C 1
ATOM 1437 O O . ILE A 1 184 ? -1.338 -9.172 13.961 1 91.12 184 ILE A O 1
ATOM 1441 N N . ASP A 1 185 ? -2.988 -9.297 15.477 1 92 185 ASP A N 1
ATOM 1442 C CA . ASP A 1 185 ? -2.611 -10.648 15.883 1 92 185 ASP A CA 1
ATOM 1443 C C . ASP A 1 185 ? -3.041 -11.68 14.844 1 92 185 ASP A C 1
ATOM 1445 O O . ASP A 1 185 ? -2.664 -12.844 14.93 1 92 185 ASP A O 1
ATOM 1449 N N . GLN A 1 186 ? -3.814 -11.305 13.852 1 92.5 186 GLN A N 1
ATOM 1450 C CA . GLN A 1 186 ? -4.266 -12.188 12.781 1 92.5 186 GLN A CA 1
ATOM 1451 C C . GLN A 1 186 ? -3.361 -12.078 11.555 1 92.5 186 GLN A C 1
ATOM 1453 O O . GLN A 1 186 ? -3.422 -12.914 10.656 1 92.5 186 GLN A O 1
ATOM 1458 N N . SER A 1 187 ? -2.621 -11.047 11.539 1 92.31 187 SER A N 1
ATOM 1459 C CA . SER A 1 187 ? -1.732 -10.836 10.398 1 92.31 187 SER A CA 1
ATOM 1460 C C . SER A 1 187 ? -0.393 -11.531 10.609 1 92.31 187 SER A C 1
ATOM 1462 O O . SER A 1 187 ? 0.221 -11.414 11.672 1 92.31 187 SER A O 1
ATOM 1464 N N . PRO A 1 188 ? 0.001 -12.305 9.578 1 93.38 188 PRO A N 1
ATOM 1465 C CA . PRO A 1 188 ? 1.362 -12.828 9.695 1 93.38 188 PRO A CA 1
ATOM 1466 C C . PRO A 1 188 ? 2.41 -11.734 9.859 1 93.38 188 PRO A C 1
ATOM 1468 O O . PRO A 1 188 ? 2.275 -10.656 9.273 1 93.38 188 PRO A O 1
ATOM 1471 N N . ARG A 1 189 ? 3.449 -11.992 10.641 1 94 189 ARG A N 1
ATOM 1472 C CA . ARG A 1 189 ? 4.539 -11.039 10.852 1 94 189 ARG A CA 1
ATOM 1473 C C . ARG A 1 189 ? 5.777 -11.445 10.062 1 94 189 ARG A C 1
ATOM 1475 O O . ARG A 1 189 ? 6.105 -12.633 9.977 1 94 189 ARG A O 1
ATOM 1482 N N . PHE A 1 190 ? 6.383 -10.492 9.555 1 97.81 190 PHE A N 1
ATOM 1483 C CA . PHE A 1 190 ? 7.559 -10.719 8.719 1 97.81 190 PHE A CA 1
ATOM 1484 C C . PHE A 1 190 ? 8.75 -9.922 9.234 1 97.81 190 PHE A C 1
ATOM 1486 O O . PHE A 1 190 ? 8.594 -9.023 10.062 1 97.81 190 PHE A O 1
ATOM 1493 N N . LYS A 1 191 ? 9.875 -10.305 8.82 1 97.62 191 LYS A N 1
ATOM 1494 C CA . LYS A 1 191 ? 11.109 -9.555 9.062 1 97.62 191 LYS A CA 1
ATOM 1495 C C . LYS A 1 191 ? 11.844 -9.281 7.754 1 97.62 191 LYS A C 1
ATOM 1497 O O . LYS A 1 191 ? 12.031 -10.18 6.934 1 97.62 191 LYS A O 1
ATOM 1502 N N . PRO A 1 192 ? 12.18 -7.98 7.582 1 98.56 192 PRO A N 1
ATOM 1503 C CA . PRO A 1 192 ? 12.984 -7.695 6.391 1 98.56 192 PRO A CA 1
ATOM 1504 C C . PRO A 1 192 ? 14.383 -8.305 6.461 1 98.56 192 PRO A C 1
ATOM 1506 O O . PRO A 1 192 ? 15.047 -8.219 7.496 1 98.56 192 PRO A O 1
ATOM 1509 N N . VAL A 1 193 ? 14.812 -8.898 5.379 1 98.44 193 VAL A N 1
ATOM 1510 C CA . VAL A 1 193 ? 16.125 -9.547 5.387 1 98.44 193 VAL A CA 1
ATOM 1511 C C . VAL A 1 193 ? 17.016 -8.914 4.328 1 98.44 193 VAL A C 1
ATOM 1513 O O . VAL A 1 193 ? 18.234 -9.086 4.359 1 98.44 193 VAL A O 1
ATOM 1516 N N . LYS A 1 194 ? 16.438 -8.258 3.385 1 98.06 194 LYS A N 1
ATOM 1517 C CA . LYS A 1 194 ? 17.141 -7.551 2.324 1 98.06 194 LYS A CA 1
ATOM 1518 C C . LYS A 1 194 ? 16.344 -6.348 1.833 1 98.06 194 LYS A C 1
ATOM 1520 O O . LYS A 1 194 ? 15.117 -6.406 1.745 1 98.06 194 LYS A O 1
ATOM 1525 N N . TRP A 1 195 ? 17.016 -5.258 1.562 1 97.88 195 TRP A N 1
ATOM 1526 C CA . TRP A 1 195 ? 16.422 -4.059 0.975 1 97.88 195 TRP A CA 1
ATOM 1527 C C . TRP A 1 195 ? 17.453 -3.299 0.143 1 97.88 195 TRP A C 1
ATOM 1529 O O . TRP A 1 195 ? 18.578 -3.072 0.594 1 97.88 195 TRP A O 1
ATOM 1539 N N . TYR A 1 196 ? 17.094 -2.961 -1.071 1 98.38 196 TYR A N 1
ATOM 1540 C CA . TYR A 1 196 ? 18.062 -2.328 -1.963 1 98.38 196 TYR A CA 1
ATOM 1541 C C . TYR A 1 196 ? 17.359 -1.551 -3.068 1 98.38 196 TYR A C 1
ATOM 1543 O O . TYR A 1 196 ? 16.156 -1.716 -3.277 1 98.38 196 TYR A O 1
ATOM 1551 N N . LEU A 1 197 ? 18.094 -0.704 -3.672 1 98.56 197 LEU A N 1
ATOM 1552 C CA . LEU A 1 197 ? 17.625 0.036 -4.84 1 98.56 197 LEU A CA 1
ATOM 1553 C C . LEU A 1 197 ? 17.719 -0.819 -6.098 1 98.56 197 LEU A C 1
ATOM 1555 O O . LEU A 1 197 ? 18.75 -1.422 -6.367 1 98.56 197 LEU A O 1
ATOM 1559 N N . CYS A 1 198 ? 16.656 -0.879 -6.789 1 98.62 198 CYS A N 1
ATOM 1560 C CA . CYS A 1 198 ? 16.641 -1.542 -8.086 1 98.62 198 CYS A CA 1
ATOM 1561 C C . CYS A 1 198 ? 17.688 -0.962 -9.016 1 98.62 198 CYS A C 1
ATOM 1563 O O . CYS A 1 198 ? 18.031 0.219 -8.922 1 98.62 198 CYS A O 1
ATOM 1565 N N . GLU A 1 199 ? 18.156 -1.713 -9.953 1 98.31 199 GLU A N 1
ATOM 1566 C CA . GLU A 1 199 ? 19.156 -1.294 -10.938 1 98.31 199 GLU A CA 1
ATOM 1567 C C . GLU A 1 199 ? 18.656 -0.107 -11.758 1 98.31 199 GLU A C 1
ATOM 1569 O O . GLU A 1 199 ? 19.453 0.698 -12.242 1 98.31 199 GLU A O 1
ATOM 1574 N N . CYS A 1 200 ? 17.406 0.043 -11.891 1 97.5 200 CYS A N 1
ATOM 1575 C CA . CYS A 1 200 ? 16.844 1.138 -12.672 1 97.5 200 CYS A CA 1
ATOM 1576 C C . CYS A 1 200 ? 17 2.467 -11.945 1 97.5 200 CYS A C 1
ATOM 1578 O O . CYS A 1 200 ? 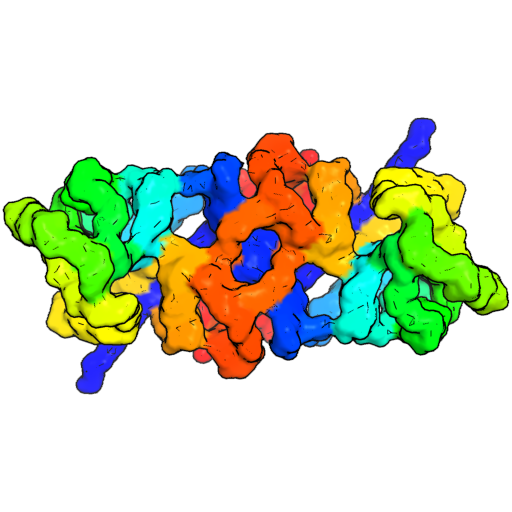16.781 3.529 -12.531 1 97.5 200 CYS A O 1
ATOM 1580 N N . GLY A 1 201 ? 17.297 2.424 -10.68 1 97.62 201 GLY A N 1
ATOM 1581 C CA . GLY A 1 201 ? 17.562 3.615 -9.883 1 97.62 201 GLY A CA 1
ATOM 1582 C C . GLY A 1 201 ? 16.297 4.266 -9.344 1 97.62 201 GLY A C 1
ATOM 1583 O O . GLY A 1 201 ? 16.359 5.348 -8.758 1 97.62 201 GLY A O 1
ATOM 1584 N N . ARG A 1 202 ? 15.195 3.615 -9.445 1 97.25 202 ARG A N 1
ATOM 1585 C CA . ARG A 1 202 ? 13.953 4.301 -9.109 1 97.25 202 ARG A CA 1
ATOM 1586 C C . ARG A 1 202 ? 13.109 3.467 -8.148 1 97.25 202 ARG A C 1
ATOM 1588 O O . ARG A 1 202 ? 12.383 4.012 -7.316 1 97.25 202 ARG A O 1
ATOM 1595 N N . GLU A 1 203 ? 13.172 2.17 -8.219 1 98.5 203 GLU A N 1
ATOM 1596 C CA . GLU A 1 203 ? 12.336 1.277 -7.422 1 98.5 203 GLU A CA 1
ATOM 1597 C C . GLU A 1 203 ? 13.125 0.693 -6.25 1 98.5 203 GLU A C 1
ATOM 1599 O O . GLU A 1 203 ? 14.328 0.441 -6.367 1 98.5 203 GLU A O 1
ATOM 1604 N N . VAL A 1 204 ? 12.516 0.525 -5.156 1 98.81 204 VAL A N 1
ATOM 1605 C CA . VAL A 1 204 ? 13.141 -0.111 -4 1 98.81 204 VAL A CA 1
ATOM 1606 C C . VAL A 1 204 ? 12.586 -1.526 -3.832 1 98.81 204 VAL A C 1
ATOM 1608 O O . VAL A 1 204 ? 11.383 -1.75 -3.957 1 98.81 204 VAL A O 1
ATOM 1611 N N . VAL A 1 205 ? 13.469 -2.467 -3.582 1 98.88 205 VAL A N 1
ATOM 1612 C CA . VAL A 1 205 ? 13.102 -3.871 -3.412 1 98.88 205 VAL A CA 1
ATOM 1613 C C . VAL A 1 205 ? 13.32 -4.289 -1.958 1 98.88 205 VAL A C 1
ATOM 1615 O O . VAL A 1 205 ? 14.359 -3.98 -1.367 1 98.88 205 VAL A O 1
ATOM 1618 N N . ILE A 1 206 ? 12.375 -4.953 -1.372 1 98.81 206 ILE A N 1
ATOM 1619 C CA . ILE A 1 206 ? 12.477 -5.445 -0.003 1 98.81 206 ILE A CA 1
ATOM 1620 C C . ILE A 1 206 ? 12.117 -6.93 0.041 1 98.81 206 ILE A C 1
ATOM 1622 O O . ILE A 1 206 ? 11.078 -7.34 -0.485 1 98.81 206 ILE A O 1
ATOM 1626 N N . HIS A 1 207 ? 12.938 -7.762 0.636 1 98.88 207 HIS A N 1
ATOM 1627 C CA . HIS A 1 207 ? 12.664 -9.172 0.895 1 98.88 207 HIS A CA 1
ATOM 1628 C C . HIS A 1 207 ? 12.367 -9.414 2.371 1 98.88 207 HIS A C 1
ATOM 1630 O O . HIS A 1 207 ? 13.086 -8.922 3.242 1 98.88 207 HIS A O 1
ATOM 1636 N N . TYR A 1 208 ? 11.312 -10.086 2.617 1 98.75 208 TYR A N 1
ATOM 1637 C CA . TYR A 1 208 ? 10.914 -10.453 3.973 1 98.75 208 TYR A CA 1
ATOM 1638 C C . TYR A 1 208 ? 10.891 -11.969 4.141 1 98.75 208 TYR A C 1
ATOM 1640 O O . TYR A 1 208 ? 10.602 -12.695 3.188 1 98.75 208 TYR A O 1
ATOM 1648 N N . THR A 1 209 ? 11.102 -12.445 5.367 1 98.44 209 THR A N 1
ATOM 1649 C CA . THR A 1 209 ? 10.812 -13.82 5.754 1 98.44 209 THR A CA 1
ATOM 1650 C C . THR A 1 209 ? 9.859 -13.859 6.945 1 98.44 209 THR A C 1
ATOM 1652 O O . THR A 1 209 ? 9.828 -12.922 7.75 1 98.44 209 THR A O 1
ATOM 1655 N N . ARG A 1 210 ? 9.109 -14.859 6.98 1 96.38 210 ARG A N 1
ATOM 1656 C CA . ARG A 1 210 ? 8.188 -15.008 8.102 1 96.38 210 ARG A CA 1
ATOM 1657 C C . ARG A 1 210 ? 8.938 -15.117 9.422 1 96.38 210 ARG A C 1
ATOM 1659 O O . ARG A 1 210 ? 9.977 -15.781 9.5 1 96.38 210 ARG A O 1
ATOM 1666 N N . GLU A 1 211 ? 8.359 -14.43 10.438 1 92.19 211 GLU A N 1
ATOM 1667 C CA . GLU A 1 211 ? 8.953 -14.523 11.773 1 92.19 211 GLU A CA 1
ATOM 1668 C C . GLU A 1 211 ? 8.602 -15.852 12.438 1 92.19 211 GLU A C 1
ATOM 1670 O O . GLU A 1 211 ? 7.508 -16.391 12.227 1 92.19 211 GLU A O 1
ATOM 1675 N N . MET B 1 1 ? 7.98 36.625 -6.566 1 39.34 1 MET B N 1
ATOM 1676 C CA . MET B 1 1 ? 7.488 35.344 -7.094 1 39.34 1 MET B CA 1
ATOM 1677 C C . MET B 1 1 ? 7.203 34.375 -5.965 1 39.34 1 MET B C 1
ATOM 1679 O O . MET B 1 1 ? 8.102 34 -5.207 1 39.34 1 MET B O 1
ATOM 1683 N N . ASN B 1 2 ? 6.035 34.469 -5.289 1 51.41 2 ASN B N 1
ATOM 1684 C CA . ASN B 1 2 ? 5.746 33.875 -3.988 1 51.41 2 ASN B CA 1
ATOM 1685 C C . ASN B 1 2 ? 6.012 32.375 -3.98 1 51.41 2 ASN B C 1
ATOM 1687 O O . ASN B 1 2 ? 5.395 31.625 -4.734 1 51.41 2 ASN B O 1
ATOM 1691 N N . VAL B 1 3 ? 7.266 31.938 -3.521 1 70 3 VAL B N 1
ATOM 1692 C CA . VAL B 1 3 ? 7.797 30.578 -3.588 1 70 3 VAL B CA 1
ATOM 1693 C C . VAL B 1 3 ? 6.992 29.656 -2.674 1 70 3 VAL B C 1
ATOM 1695 O O . VAL B 1 3 ? 6.773 29.969 -1.502 1 70 3 VAL B O 1
ATOM 1698 N N . LYS B 1 4 ? 6.191 28.719 -3.145 1 87.44 4 LYS B N 1
ATOM 1699 C CA . LYS B 1 4 ? 5.453 27.719 -2.377 1 87.44 4 LYS B CA 1
ATOM 1700 C C . LYS B 1 4 ? 6.359 27.031 -1.354 1 87.44 4 LYS B C 1
ATOM 1702 O O . LYS B 1 4 ? 7.562 26.891 -1.576 1 87.44 4 LYS B O 1
ATOM 1707 N N . PRO B 1 5 ? 5.824 26.812 -0.209 1 97.12 5 PRO B N 1
ATOM 1708 C CA . PRO B 1 5 ? 6.633 26.109 0.793 1 97.12 5 PRO B CA 1
ATOM 1709 C C . PRO B 1 5 ? 7.129 24.75 0.308 1 97.12 5 PRO B C 1
ATOM 1711 O O . PRO B 1 5 ? 6.574 24.188 -0.639 1 97.12 5 PRO B O 1
ATOM 1714 N N . TYR B 1 6 ? 8.305 24.359 0.832 1 98.19 6 TYR B N 1
ATOM 1715 C CA . TYR B 1 6 ? 8.75 22.984 0.674 1 98.19 6 TYR B CA 1
ATOM 1716 C C . TYR B 1 6 ? 7.855 22.031 1.459 1 98.19 6 TYR B C 1
ATOM 1718 O O . TYR B 1 6 ? 7.668 22.188 2.666 1 98.19 6 TYR B O 1
ATOM 1726 N N . VAL B 1 7 ? 7.254 21.031 0.812 1 98.75 7 VAL B N 1
ATOM 1727 C CA . VAL B 1 7 ? 6.23 20.188 1.438 1 98.75 7 VAL B CA 1
ATOM 1728 C C . VAL B 1 7 ? 6.754 18.766 1.608 1 98.75 7 VAL B C 1
ATOM 1730 O O . VAL B 1 7 ? 7.109 18.109 0.628 1 98.75 7 VAL B O 1
ATOM 1733 N N . ILE B 1 8 ? 6.781 18.234 2.805 1 98.88 8 ILE B N 1
ATOM 1734 C CA . ILE B 1 8 ? 7.195 16.875 3.146 1 98.88 8 ILE B CA 1
ATOM 1735 C C . ILE B 1 8 ? 5.98 16.062 3.57 1 98.88 8 ILE B C 1
ATOM 1737 O O . ILE B 1 8 ? 5.238 16.453 4.473 1 98.88 8 ILE B O 1
ATOM 1741 N N . ALA B 1 9 ? 5.742 15.008 2.898 1 98.81 9 ALA B N 1
ATOM 1742 C CA . ALA B 1 9 ? 4.773 14.023 3.373 1 98.81 9 ALA B CA 1
ATOM 1743 C C . ALA B 1 9 ? 5.449 12.945 4.219 1 98.81 9 ALA B C 1
ATOM 1745 O O . ALA B 1 9 ? 6.477 12.391 3.818 1 98.81 9 ALA B O 1
ATOM 1746 N N . ILE B 1 10 ? 4.934 12.68 5.371 1 98.81 10 ILE B N 1
ATOM 1747 C CA . ILE B 1 10 ? 5.445 11.602 6.203 1 98.81 10 ILE B CA 1
ATOM 1748 C C . ILE B 1 10 ? 4.316 10.625 6.539 1 98.81 10 ILE B C 1
ATOM 1750 O O . ILE B 1 10 ? 3.217 11.047 6.906 1 98.81 10 ILE B O 1
ATOM 1754 N N . ALA B 1 11 ? 4.551 9.375 6.336 1 98.25 11 ALA B N 1
ATOM 1755 C CA . ALA B 1 11 ? 3.525 8.367 6.582 1 98.25 11 ALA B CA 1
ATOM 1756 C C . ALA B 1 11 ? 4.152 7.023 6.961 1 98.25 11 ALA B C 1
ATOM 1758 O O . ALA B 1 11 ? 5.312 6.766 6.641 1 98.25 11 ALA B O 1
ATOM 1759 N N . SER B 1 12 ? 3.42 6.281 7.645 1 98.25 12 SER B N 1
ATOM 1760 C CA . SER B 1 12 ? 3.705 4.875 7.914 1 98.25 12 SER B CA 1
ATOM 1761 C C . SER B 1 12 ? 2.605 3.973 7.363 1 98.25 12 SER B C 1
ATOM 1763 O O . SER B 1 12 ? 1.42 4.219 7.594 1 98.25 12 SER B O 1
ATOM 1765 N N . ILE B 1 13 ? 3.014 2.947 6.676 1 98.25 13 ILE B N 1
ATOM 1766 C CA . ILE B 1 13 ? 2.043 2.031 6.082 1 98.25 13 ILE B CA 1
ATOM 1767 C C . ILE B 1 13 ? 2.438 0.589 6.398 1 98.25 13 ILE B C 1
ATOM 1769 O O . ILE B 1 13 ? 3.57 0.324 6.809 1 98.25 13 ILE B O 1
ATOM 1773 N N . THR B 1 14 ? 1.489 -0.306 6.273 1 98 14 THR B N 1
ATOM 1774 C CA . THR B 1 14 ? 1.778 -1.735 6.242 1 98 14 THR B CA 1
ATOM 1775 C C . THR B 1 14 ? 2.285 -2.154 4.863 1 98 14 THR B C 1
ATOM 1777 O O . THR B 1 14 ? 2.279 -1.354 3.924 1 98 14 THR B O 1
ATOM 1780 N N . MET B 1 15 ? 2.701 -3.395 4.746 1 97.81 15 MET B N 1
ATOM 1781 C CA . MET B 1 15 ? 3.248 -3.898 3.488 1 97.81 15 MET B CA 1
ATOM 1782 C C . MET B 1 15 ? 2.223 -3.787 2.365 1 97.81 15 MET B C 1
ATOM 1784 O O . MET B 1 15 ? 2.588 -3.627 1.198 1 97.81 15 MET B O 1
ATOM 1788 N N . ASP B 1 16 ? 0.941 -3.85 2.77 1 97.62 16 ASP B N 1
ATOM 1789 C CA . ASP B 1 16 ? -0.106 -3.787 1.755 1 97.62 16 ASP B CA 1
ATOM 1790 C C . ASP B 1 16 ? -0.627 -2.361 1.589 1 97.62 16 ASP B C 1
ATOM 1792 O O . ASP B 1 16 ? -1.688 -2.146 0.998 1 97.62 16 ASP B O 1
ATOM 1796 N N . GLY B 1 17 ? 0.041 -1.332 2.154 1 97.62 17 GLY B N 1
ATOM 1797 C CA . GLY B 1 17 ? -0.17 0.071 1.834 1 97.62 17 GLY B CA 1
ATOM 1798 C C . GLY B 1 17 ? -1.311 0.697 2.615 1 97.62 17 GLY B C 1
ATOM 1799 O O . GLY B 1 17 ? -1.944 1.645 2.146 1 97.62 17 GLY B O 1
ATOM 1800 N N . LYS B 1 18 ? -1.607 0.105 3.783 1 97.94 18 LYS B N 1
ATOM 1801 C CA . LYS B 1 18 ? -2.721 0.622 4.574 1 97.94 18 LYS B CA 1
ATOM 1802 C C . LYS B 1 18 ? -2.219 1.428 5.77 1 97.94 18 LYS B C 1
ATOM 1804 O O . LYS B 1 18 ? -1.144 1.148 6.305 1 97.94 18 LYS B O 1
ATOM 1809 N N . ILE B 1 19 ? -3.018 2.4 6.172 1 97.75 19 ILE B N 1
ATOM 1810 C CA . ILE B 1 19 ? -2.625 3.254 7.289 1 97.75 19 ILE B CA 1
ATOM 1811 C C . ILE B 1 19 ? -3.564 3.025 8.469 1 97.75 19 ILE B C 1
ATOM 1813 O O . ILE B 1 19 ? -3.262 3.424 9.594 1 97.75 19 ILE B O 1
ATOM 1817 N N . ALA B 1 20 ? -4.707 2.414 8.234 1 97.25 20 ALA B N 1
ATOM 1818 C CA . ALA B 1 20 ? -5.668 2.107 9.289 1 97.25 20 ALA B CA 1
ATOM 1819 C C . ALA B 1 20 ? -6.688 1.076 8.82 1 97.25 20 ALA B C 1
ATOM 1821 O O . ALA B 1 20 ? -6.82 0.83 7.621 1 97.25 20 ALA B O 1
ATOM 1822 N N . ASN B 1 21 ? -7.297 0.441 9.656 1 97.19 21 ASN B N 1
ATOM 1823 C CA . ASN B 1 21 ? -8.5 -0.358 9.453 1 97.19 21 ASN B CA 1
ATOM 1824 C C . ASN B 1 21 ? -9.391 -0.35 10.688 1 97.19 21 ASN B C 1
ATOM 1826 O O . ASN B 1 21 ? -9.117 0.365 11.656 1 97.19 21 ASN B O 1
ATOM 1830 N N . PRO B 1 22 ? -10.523 -0.974 10.734 1 96.75 22 PRO B N 1
ATOM 1831 C CA . PRO B 1 22 ? -11.445 -0.861 11.867 1 96.75 22 PRO B CA 1
ATOM 1832 C C . PRO B 1 22 ? -10.797 -1.275 13.188 1 96.75 22 PRO B C 1
ATOM 1834 O O . PRO B 1 22 ? -11.227 -0.83 14.258 1 96.75 22 PRO B O 1
ATOM 1837 N N . TYR B 1 23 ? -9.719 -2.107 13.164 1 96.25 23 TYR B N 1
ATOM 1838 C CA . TYR B 1 23 ? -9.086 -2.629 14.375 1 96.25 23 TYR B CA 1
ATOM 1839 C C . TYR B 1 23 ? -7.824 -1.847 14.711 1 96.25 23 TYR B C 1
ATOM 1841 O O . TYR B 1 23 ? -7.352 -1.883 15.852 1 96.25 23 TYR B O 1
ATOM 1849 N N . ILE B 1 24 ? -7.238 -1.255 13.781 1 94.88 24 ILE B N 1
ATOM 1850 C CA . ILE B 1 24 ? -5.996 -0.505 13.898 1 94.88 24 ILE B CA 1
ATOM 1851 C C . ILE B 1 24 ? -6.227 0.948 13.492 1 94.88 24 ILE B C 1
ATOM 1853 O O . ILE B 1 24 ? -6.23 1.271 12.297 1 94.88 24 ILE B O 1
ATOM 1857 N N . ARG B 1 25 ? -6.352 1.799 14.477 1 89.94 25 ARG B N 1
ATOM 1858 C CA . ARG B 1 25 ? -6.781 3.164 14.195 1 89.94 25 ARG B CA 1
ATOM 1859 C C . ARG B 1 25 ? -5.742 4.176 14.664 1 89.94 25 ARG B C 1
ATOM 1861 O O . ARG B 1 25 ? -5.906 5.379 14.461 1 89.94 25 ARG B O 1
ATOM 1868 N N . ASN B 1 26 ? -4.77 3.66 15.344 1 88.69 26 ASN B N 1
ATOM 1869 C CA . ASN B 1 26 ? -3.678 4.484 15.852 1 88.69 26 ASN B CA 1
ATOM 1870 C C . ASN B 1 26 ? -2.324 4.004 15.336 1 88.69 26 ASN B C 1
ATOM 1872 O O . ASN B 1 26 ? -2.26 3.164 14.438 1 88.69 26 ASN B O 1
ATOM 1876 N N . ARG B 1 27 ? -1.327 4.547 15.898 1 88.81 27 ARG B N 1
ATOM 1877 C CA . ARG B 1 27 ? 0.025 4.199 15.469 1 88.81 27 ARG B CA 1
ATOM 1878 C C . ARG B 1 27 ? 0.304 2.717 15.688 1 88.81 27 ARG B C 1
ATOM 1880 O O . ARG B 1 27 ? -0.008 2.168 16.75 1 88.81 27 ARG B O 1
ATOM 1887 N N . PHE B 1 28 ? 0.829 2.09 14.719 1 94.25 28 PHE B N 1
ATOM 1888 C CA . PHE B 1 28 ? 1.105 0.659 14.734 1 94.25 28 PHE B CA 1
ATOM 1889 C C . PHE B 1 28 ? 2.588 0.391 14.508 1 94.25 28 PHE B C 1
ATOM 1891 O O . PHE B 1 28 ? 3.016 -0.765 14.461 1 94.25 28 PHE B O 1
ATOM 1898 N N . THR B 1 29 ? 3.35 1.492 14.352 1 95.31 29 THR B N 1
ATOM 1899 C CA . THR B 1 29 ? 4.785 1.366 14.133 1 95.31 29 THR B CA 1
ATOM 1900 C C . THR B 1 29 ? 5.551 1.531 15.438 1 95.31 29 THR B C 1
ATOM 1902 O O . THR B 1 29 ? 4.953 1.805 16.484 1 95.31 29 THR B O 1
ATOM 1905 N N . CYS B 1 30 ? 6.781 1.382 15.422 1 97.25 30 CYS B N 1
ATOM 1906 C CA . CYS B 1 30 ? 7.617 1.311 16.609 1 97.25 30 CYS B CA 1
ATOM 1907 C C . CYS B 1 30 ? 7.934 2.705 17.141 1 97.25 30 CYS B C 1
ATOM 1909 O O . CYS B 1 30 ? 7.562 3.705 16.531 1 97.25 30 CYS B O 1
ATOM 1911 N N . ARG B 1 31 ? 8.602 2.748 18.281 1 97.44 31 ARG B N 1
ATOM 1912 C CA . ARG B 1 31 ? 8.938 4 18.938 1 97.44 31 ARG B CA 1
ATOM 1913 C C . ARG B 1 31 ? 9.898 4.832 18.094 1 97.44 31 ARG B C 1
ATOM 1915 O O . ARG B 1 31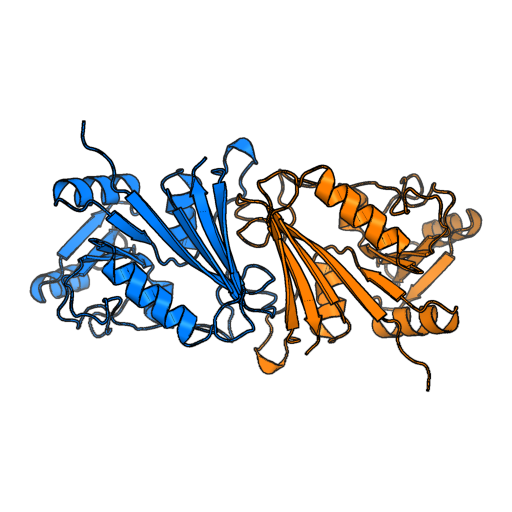 ? 9.883 6.062 18.156 1 97.44 31 ARG B O 1
ATOM 1922 N N . TYR B 1 32 ? 10.781 4.219 17.344 1 98.44 32 TYR B N 1
ATOM 1923 C CA . TYR B 1 32 ? 11.734 4.949 16.531 1 98.44 32 TYR B CA 1
ATOM 1924 C C . TYR B 1 32 ? 11.031 5.684 15.391 1 98.44 32 TYR B C 1
ATOM 1926 O O . TYR B 1 32 ? 11.453 6.766 14.984 1 98.44 32 TYR B O 1
ATOM 1934 N N . ASP B 1 33 ? 10.016 5.055 14.883 1 98.06 33 ASP B N 1
ATOM 1935 C CA . ASP B 1 33 ? 9.195 5.738 13.883 1 98.06 33 ASP B CA 1
ATOM 1936 C C . ASP B 1 33 ? 8.57 7.004 14.461 1 98.06 33 ASP B C 1
ATOM 1938 O O . ASP B 1 33 ? 8.531 8.039 13.797 1 98.06 33 ASP B O 1
ATOM 1942 N N . LEU B 1 34 ? 8.023 6.91 15.648 1 96.94 34 LEU B N 1
ATOM 1943 C CA . LEU B 1 34 ? 7.477 8.078 16.328 1 96.94 34 LEU B CA 1
ATOM 1944 C C . LEU B 1 34 ? 8.539 9.148 16.516 1 96.94 34 LEU B C 1
ATOM 1946 O O . LEU B 1 34 ? 8.273 10.336 16.328 1 96.94 34 LEU B O 1
ATOM 1950 N N . GLU B 1 35 ? 9.711 8.719 16.875 1 97.81 35 GLU B N 1
ATOM 1951 C CA . GLU B 1 35 ? 10.82 9.656 17.016 1 97.81 35 GLU B CA 1
ATOM 1952 C C . GLU B 1 35 ? 11.125 10.367 15.703 1 97.81 35 GLU B C 1
ATOM 1954 O O . GLU B 1 35 ? 11.406 11.57 15.695 1 97.81 35 GLU B O 1
ATOM 1959 N N . ARG B 1 36 ? 11.102 9.688 14.617 1 98.25 36 ARG B N 1
ATOM 1960 C CA . ARG B 1 36 ? 11.312 10.297 13.312 1 98.25 36 ARG B CA 1
ATOM 1961 C C . ARG B 1 36 ? 10.234 11.32 13 1 98.25 36 ARG B C 1
ATOM 1963 O O . ARG B 1 36 ? 10.508 12.359 12.391 1 98.25 36 ARG B O 1
ATOM 1970 N N . LEU B 1 37 ? 8.992 11 13.398 1 98.19 37 LEU B N 1
ATOM 1971 C CA . LEU B 1 37 ? 7.898 11.945 13.211 1 98.19 37 LEU B CA 1
ATOM 1972 C C . LEU B 1 37 ? 8.156 13.227 14.008 1 98.19 37 LEU B C 1
ATOM 1974 O O . LEU B 1 37 ? 8.008 14.328 13.477 1 98.19 37 LEU B O 1
ATOM 1978 N N . PHE B 1 38 ? 8.547 13.094 15.25 1 97.94 38 PHE B N 1
ATOM 1979 C CA . PHE B 1 38 ? 8.836 14.25 16.078 1 97.94 38 PHE B CA 1
ATOM 1980 C C . PHE B 1 38 ? 9.977 15.07 15.5 1 97.94 38 PHE B C 1
ATOM 1982 O O . PHE B 1 38 ? 9.922 16.297 15.477 1 97.94 38 PHE B O 1
ATOM 1989 N N . LYS B 1 39 ? 10.977 14.414 15.078 1 98.38 39 LYS B N 1
ATOM 1990 C CA . LYS B 1 39 ? 12.102 15.102 14.445 1 98.38 39 LYS B CA 1
ATOM 1991 C C . LYS B 1 39 ? 11.656 15.844 13.188 1 98.38 39 LYS B C 1
ATOM 1993 O O . LYS B 1 39 ? 12.117 16.953 12.922 1 98.38 39 LYS B O 1
ATOM 1998 N N . ALA B 1 40 ? 10.805 15.195 12.398 1 98.75 40 ALA B N 1
ATOM 1999 C CA . ALA B 1 40 ? 10.281 15.844 11.203 1 98.75 40 ALA B CA 1
ATOM 2000 C C . ALA B 1 40 ? 9.531 17.125 11.555 1 98.75 40 ALA B C 1
ATOM 2002 O O . ALA B 1 40 ? 9.664 18.141 10.875 1 98.75 40 ALA B O 1
ATOM 2003 N N . ARG B 1 41 ? 8.719 17.062 12.617 1 98.31 41 ARG B N 1
ATOM 2004 C CA . ARG B 1 41 ? 7.988 18.234 13.07 1 98.31 41 ARG B CA 1
ATOM 2005 C C . ARG B 1 41 ? 8.945 19.344 13.508 1 98.31 41 ARG B C 1
ATOM 2007 O O . ARG B 1 41 ? 8.648 20.531 13.328 1 98.31 41 ARG B O 1
ATOM 2014 N N . ASP B 1 42 ? 10.094 18.922 14.008 1 98.06 42 ASP B N 1
ATOM 2015 C CA . ASP B 1 42 ? 11.102 19.891 14.438 1 98.06 42 ASP B CA 1
ATOM 2016 C C . ASP B 1 42 ? 11.75 20.578 13.242 1 98.06 42 ASP B C 1
ATOM 2018 O O . ASP B 1 42 ? 12.344 21.641 13.383 1 98.06 42 ASP B O 1
ATOM 2022 N N . GLU B 1 43 ? 11.633 20.047 12.086 1 98.25 43 GLU B N 1
ATOM 2023 C CA . GLU B 1 43 ? 12.32 20.516 10.891 1 98.25 43 GLU B CA 1
ATOM 2024 C C . GLU B 1 43 ? 11.445 21.5 10.102 1 98.25 43 GLU B C 1
ATOM 2026 O O . GLU B 1 43 ? 11.891 22.062 9.109 1 98.25 43 GLU B O 1
ATOM 2031 N N . VAL B 1 44 ? 10.25 21.734 10.523 1 98.5 44 VAL B N 1
ATOM 2032 C CA . VAL B 1 44 ? 9.328 22.469 9.672 1 98.5 44 VAL B CA 1
ATOM 2033 C C . VAL B 1 44 ? 8.742 23.641 10.445 1 98.5 44 VAL B C 1
ATOM 2035 O O . VAL B 1 44 ? 8.984 23.797 11.648 1 98.5 44 VAL B O 1
ATOM 2038 N N . ASP B 1 45 ? 8.016 24.484 9.664 1 98.25 45 ASP B N 1
ATOM 2039 C CA . ASP B 1 45 ? 7.383 25.672 10.25 1 98.25 45 ASP B CA 1
ATOM 2040 C C . ASP B 1 45 ? 5.918 25.391 10.578 1 98.25 45 ASP B C 1
ATOM 2042 O O . ASP B 1 45 ? 5.312 26.094 11.383 1 98.25 45 ASP B O 1
ATOM 2046 N N . ALA B 1 46 ? 5.348 24.344 9.945 1 98.56 46 ALA B N 1
ATOM 2047 C CA . ALA B 1 46 ? 3.945 23.984 10.148 1 98.56 46 ALA B CA 1
ATOM 2048 C C . ALA B 1 46 ? 3.705 22.5 9.844 1 98.56 46 ALA B C 1
ATOM 2050 O O . ALA B 1 46 ? 4.449 21.891 9.07 1 98.56 46 ALA B O 1
ATOM 2051 N N . THR B 1 47 ? 2.719 21.969 10.453 1 98.56 47 THR B N 1
ATOM 2052 C CA . THR B 1 47 ? 2.23 20.625 10.117 1 98.56 47 THR B CA 1
ATOM 2053 C C . THR B 1 47 ? 0.765 20.688 9.695 1 98.56 47 THR B C 1
ATOM 2055 O O . THR B 1 47 ? 0.003 21.531 10.172 1 98.56 47 THR B O 1
ATOM 2058 N N . ILE B 1 48 ? 0.398 19.875 8.727 1 98.81 48 ILE B N 1
ATOM 2059 C CA . ILE B 1 48 ? -0.968 19.766 8.227 1 98.81 48 ILE B CA 1
ATOM 2060 C C . ILE B 1 48 ? -1.49 18.344 8.453 1 98.81 48 ILE B C 1
ATOM 2062 O O . ILE B 1 48 ? -0.816 17.375 8.109 1 98.81 48 ILE B O 1
ATOM 2066 N N . VAL B 1 49 ? -2.672 18.219 9 1 98.69 49 VAL B N 1
ATOM 2067 C CA . VAL B 1 49 ? -3.26 16.922 9.305 1 98.69 49 VAL B CA 1
ATOM 2068 C C . VAL B 1 49 ? -4.77 16.984 9.094 1 98.69 49 VAL B C 1
ATOM 2070 O O . VAL B 1 49 ? -5.379 18.047 9.18 1 98.69 49 VAL B O 1
ATOM 2073 N N . GLY B 1 50 ? -5.344 15.852 8.789 1 98.5 50 GLY B N 1
ATOM 2074 C CA . GLY B 1 50 ? -6.777 15.766 8.555 1 98.5 50 GLY B CA 1
ATOM 2075 C C . GLY B 1 50 ? -7.562 15.422 9.805 1 98.5 50 GLY B C 1
ATOM 2076 O O . GLY B 1 50 ? -7.012 14.867 10.758 1 98.5 50 GLY B O 1
ATOM 2077 N N . ALA B 1 51 ? -8.844 15.539 9.703 1 98.19 51 ALA B N 1
ATOM 2078 C CA . ALA B 1 51 ? -9.75 15.445 10.836 1 98.19 51 ALA B CA 1
ATOM 2079 C C . ALA B 1 51 ? -9.789 14.023 11.391 1 98.19 51 ALA B C 1
ATOM 2081 O O . ALA B 1 51 ? -9.625 13.82 12.602 1 98.19 51 ALA B O 1
ATOM 2082 N N . GLN B 1 52 ? -9.953 13.047 10.516 1 96.56 52 GLN B N 1
ATOM 2083 C CA . GLN B 1 52 ? -10.102 11.672 11 1 96.56 52 GLN B CA 1
ATOM 2084 C C . GLN B 1 52 ? -8.836 11.203 11.703 1 96.56 52 GLN B C 1
ATOM 2086 O O . GLN B 1 52 ? -8.906 10.461 12.688 1 96.56 52 GLN B O 1
ATOM 2091 N N . THR B 1 53 ? -7.688 11.586 11.18 1 96.56 53 THR B N 1
ATOM 2092 C CA . THR B 1 53 ? -6.422 11.242 11.82 1 96.56 53 THR B CA 1
ATOM 2093 C C . THR B 1 53 ? -6.355 11.812 13.227 1 96.56 53 THR B C 1
ATOM 2095 O O . THR B 1 53 ? -5.977 11.117 14.172 1 96.56 53 THR B O 1
ATOM 2098 N N . VAL B 1 54 ? -6.746 13.039 13.391 1 97.56 54 VAL B N 1
ATOM 2099 C CA . VAL B 1 54 ? -6.727 13.688 14.703 1 97.56 54 VAL B CA 1
ATOM 2100 C C . VAL B 1 54 ? -7.719 12.992 15.633 1 97.56 54 VAL B C 1
ATOM 2102 O O . VAL B 1 54 ? -7.434 12.797 16.812 1 97.56 54 VAL B O 1
ATOM 2105 N N . ILE B 1 55 ? -8.898 12.672 15.133 1 96.69 55 ILE B N 1
ATOM 2106 C CA . ILE B 1 55 ? -9.914 12.008 15.938 1 96.69 55 ILE B CA 1
ATOM 2107 C C . ILE B 1 55 ? -9.398 10.648 16.406 1 96.69 55 ILE B C 1
ATOM 2109 O O . ILE B 1 55 ? -9.578 10.281 17.578 1 96.69 55 ILE B O 1
ATOM 2113 N N . ASP B 1 56 ? -8.711 9.93 15.523 1 95 56 ASP B N 1
ATOM 2114 C CA . ASP B 1 56 ? -8.25 8.578 15.812 1 95 56 ASP B CA 1
ATOM 2115 C C . ASP B 1 56 ? -7.035 8.602 16.734 1 95 56 ASP B C 1
ATOM 2117 O O . ASP B 1 56 ? -6.918 7.77 17.641 1 95 56 ASP B O 1
ATOM 2121 N N . VAL B 1 57 ? -6.105 9.539 16.578 1 93.5 57 VAL B N 1
ATOM 2122 C CA . VAL B 1 57 ? -4.809 9.5 17.25 1 93.5 57 VAL B CA 1
ATOM 2123 C C . VAL B 1 57 ? -4.836 10.43 18.469 1 93.5 57 VAL B C 1
ATOM 2125 O O . VAL B 1 57 ? -4.145 10.172 19.453 1 93.5 57 VAL B O 1
ATOM 2128 N N . ASP B 1 58 ? -5.645 11.5 18.453 1 94.12 58 ASP B N 1
ATOM 2129 C CA . ASP B 1 58 ? -5.777 12.555 19.453 1 94.12 58 ASP B CA 1
ATOM 2130 C C . ASP B 1 58 ? -4.414 12.945 20.031 1 94.12 58 ASP B C 1
ATOM 2132 O O . ASP B 1 58 ? -4.211 12.922 21.234 1 94.12 58 ASP B O 1
ATOM 2136 N N . GLY B 1 59 ? -3.543 13.414 19.203 1 93.81 59 GLY B N 1
ATOM 2137 C CA . GLY B 1 59 ? -2.217 13.875 19.594 1 93.81 59 GLY B CA 1
ATOM 2138 C C . GLY B 1 59 ? -2.068 15.383 19.547 1 93.81 59 GLY B C 1
ATOM 2139 O O . GLY B 1 59 ? -2.975 16.078 19.094 1 93.81 59 GLY B O 1
ATOM 2140 N N . THR B 1 60 ? -0.971 15.914 20.031 1 94.75 60 THR B N 1
ATOM 2141 C CA . THR B 1 60 ? -0.729 17.344 20.078 1 94.75 60 THR B CA 1
ATOM 2142 C C . THR B 1 60 ? -0.221 17.859 18.734 1 94.75 60 THR B C 1
ATOM 2144 O O . THR B 1 60 ? -0.379 19.047 18.422 1 94.75 60 THR B O 1
ATOM 2147 N N . TYR B 1 61 ? 0.554 16.953 17.984 1 96.69 61 TYR B N 1
ATOM 2148 C CA . TYR B 1 61 ? 1.116 17.266 16.672 1 96.69 61 TYR B CA 1
ATOM 2149 C C . TYR B 1 61 ? 2.15 18.391 16.781 1 96.69 61 TYR B C 1
ATOM 2151 O O . TYR B 1 61 ? 2.178 19.297 15.961 1 96.69 61 TYR B O 1
ATOM 2159 N N . THR B 1 62 ? 2.936 18.344 17.859 1 96.06 62 THR B N 1
ATOM 2160 C CA . THR B 1 62 ? 4.027 19.281 18.125 1 96.06 62 THR B CA 1
ATOM 2161 C C . THR B 1 62 ? 5.355 18.531 18.219 1 96.06 62 THR B C 1
ATOM 2163 O O . THR B 1 62 ? 5.383 17.328 18.469 1 96.06 62 THR B O 1
ATOM 2166 N N . PRO B 1 63 ? 6.48 19.297 17.984 1 95.44 63 PRO B N 1
ATOM 2167 C CA . PRO B 1 63 ? 7.781 18.672 18.25 1 95.44 63 PRO B CA 1
ATOM 2168 C C . PRO B 1 63 ? 8.039 18.438 19.734 1 95.44 63 PRO B C 1
ATOM 2170 O O . PRO B 1 63 ? 7.422 19.094 20.578 1 95.44 63 PRO B O 1
ATOM 2173 N N . LYS B 1 64 ? 8.906 17.609 20 1 93.19 64 LYS B N 1
ATOM 2174 C CA . LYS B 1 64 ? 9.25 17.312 21.391 1 93.19 64 LYS B CA 1
ATOM 2175 C C . LYS B 1 64 ? 10.172 18.391 21.953 1 93.19 64 LYS B C 1
ATOM 2177 O O . LYS B 1 64 ? 10.219 18.594 23.172 1 93.19 64 LYS B O 1
ATOM 2182 N N . THR B 1 65 ? 10.867 19.031 21.094 1 94 65 THR B N 1
ATOM 2183 C CA . THR B 1 65 ? 11.844 20.016 21.531 1 94 65 THR B CA 1
ATOM 2184 C C . THR B 1 65 ? 11.156 21.25 22.109 1 94 65 THR B C 1
ATOM 2186 O O . THR B 1 65 ? 11.797 22.078 22.75 1 94 65 THR B O 1
ATOM 2189 N N . GLY B 1 66 ? 9.922 21.438 21.797 1 91.62 66 GLY B N 1
ATOM 2190 C CA . GLY B 1 66 ? 9.195 22.609 22.266 1 91.62 66 GLY B CA 1
ATOM 2191 C C . GLY B 1 66 ? 9.125 23.719 21.234 1 91.62 66 GLY B C 1
ATOM 2192 O O . GLY B 1 66 ? 8.484 24.75 21.453 1 91.62 66 GLY B O 1
ATOM 2193 N N . LYS B 1 67 ? 9.789 23.438 20.141 1 94.69 67 LYS B N 1
ATOM 2194 C CA . LYS B 1 67 ? 9.648 24.391 19.047 1 94.69 67 LYS B CA 1
ATOM 2195 C C . LYS B 1 67 ? 8.18 24.641 18.719 1 94.69 67 LYS B C 1
ATOM 2197 O O . LYS B 1 67 ? 7.387 23.688 18.641 1 94.69 67 LYS B O 1
ATOM 2202 N N . GLN B 1 68 ? 7.895 25.875 18.562 1 93.94 68 GLN B N 1
ATOM 2203 C CA . GLN B 1 68 ? 6.52 26.219 18.203 1 93.94 68 GLN B CA 1
ATOM 2204 C C . GLN B 1 68 ? 6.312 26.172 16.688 1 93.94 68 GLN B C 1
ATOM 2206 O O . GLN B 1 68 ? 6.969 26.922 15.953 1 93.94 68 GLN B O 1
ATOM 2211 N N . ILE B 1 69 ? 5.473 25.328 16.266 1 97.31 69 ILE B N 1
ATOM 2212 C CA . ILE B 1 69 ? 5.102 25.266 14.852 1 97.31 69 ILE B CA 1
ATOM 2213 C C . ILE B 1 69 ? 3.598 25.469 14.703 1 97.31 69 ILE B C 1
ATOM 2215 O O . ILE B 1 69 ? 2.838 25.234 15.648 1 97.31 69 ILE B O 1
ATOM 2219 N N . LEU B 1 70 ? 3.201 25.938 13.578 1 97.75 70 LEU B N 1
ATOM 2220 C CA . LEU B 1 70 ? 1.772 26.078 13.32 1 97.75 70 LEU B CA 1
ATOM 2221 C C . LEU B 1 70 ? 1.14 24.719 13.047 1 97.75 70 LEU B C 1
ATOM 2223 O O . LEU B 1 70 ? 1.626 23.953 12.203 1 97.75 70 LEU B O 1
ATOM 2227 N N . ARG B 1 71 ? 0.16 24.359 13.797 1 98.06 71 ARG B N 1
ATOM 2228 C CA . ARG B 1 71 ? -0.61 23.141 13.547 1 98.06 71 ARG B CA 1
ATOM 2229 C C . ARG B 1 71 ? -1.855 23.438 12.719 1 98.06 71 ARG B C 1
ATOM 2231 O O . ARG B 1 71 ? -2.732 24.188 13.164 1 98.06 71 ARG B O 1
ATOM 2238 N N . VAL B 1 72 ? -1.905 22.875 11.539 1 98.69 72 VAL B N 1
ATOM 2239 C CA . VAL B 1 72 ? -3.014 23.141 10.625 1 98.69 72 VAL B CA 1
ATOM 2240 C C . VAL B 1 72 ? -3.902 21.906 10.516 1 98.69 72 VAL B C 1
ATOM 2242 O O . VAL B 1 72 ? -3.43 20.828 10.172 1 98.69 72 VAL B O 1
ATOM 2245 N N . LEU B 1 73 ? -5.152 22.078 10.797 1 98.81 73 LEU B N 1
ATOM 2246 C CA . LEU B 1 73 ? -6.16 21.031 10.68 1 98.81 73 LEU B CA 1
ATOM 2247 C C . LEU B 1 73 ? -7.059 21.266 9.477 1 98.81 73 LEU B C 1
ATOM 2249 O O . LEU B 1 73 ? -7.652 2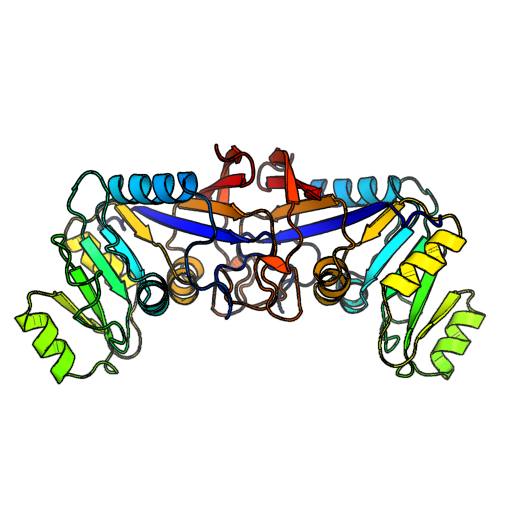2.344 9.336 1 98.81 73 LEU B O 1
ATOM 2253 N N . ILE B 1 74 ? -7.078 20.375 8.609 1 98.88 74 ILE B N 1
ATOM 2254 C CA . ILE B 1 74 ? -8.078 20.391 7.543 1 98.88 74 ILE B CA 1
ATOM 2255 C C . ILE B 1 74 ? -9.305 19.594 7.969 1 98.88 74 ILE B C 1
ATOM 2257 O O . ILE B 1 74 ? -9.266 18.375 8.047 1 98.88 74 ILE B O 1
ATOM 2261 N N . ASP B 1 75 ? -10.383 20.25 8.195 1 98.75 75 ASP B N 1
ATOM 2262 C CA . ASP B 1 75 ? -11.617 19.656 8.719 1 98.75 75 ASP B CA 1
ATOM 2263 C C . ASP B 1 75 ? -12.844 20.422 8.219 1 98.75 75 ASP B C 1
ATOM 2265 O O . ASP B 1 75 ? -13.398 21.25 8.945 1 98.75 75 ASP B O 1
ATOM 2269 N N . GLY B 1 76 ? -13.266 20.047 7.008 1 98.5 76 GLY B N 1
ATOM 2270 C CA . GLY B 1 76 ? -14.32 20.797 6.332 1 98.5 76 GLY B CA 1
ATOM 2271 C C . GLY B 1 76 ? -15.562 20.969 7.188 1 98.5 76 GLY B C 1
ATOM 2272 O O . GLY B 1 76 ? -16.188 22.031 7.16 1 98.5 76 GLY B O 1
ATOM 2273 N N . ALA B 1 77 ? -15.922 20 8 1 98.38 77 ALA B N 1
ATOM 2274 C CA . ALA B 1 77 ? -17.156 20.047 8.797 1 98.38 77 ALA B CA 1
ATOM 2275 C C . ALA B 1 77 ? -16.844 20.344 10.266 1 98.38 77 ALA B C 1
ATOM 2277 O O . ALA B 1 77 ? -17.719 20.266 11.117 1 98.38 77 ALA B O 1
ATOM 2278 N N . PHE B 1 78 ? -15.562 20.609 10.602 1 98.62 78 PHE B N 1
ATOM 2279 C CA . PHE B 1 78 ? -15.102 20.906 11.953 1 98.62 78 PHE B CA 1
ATOM 2280 C C . 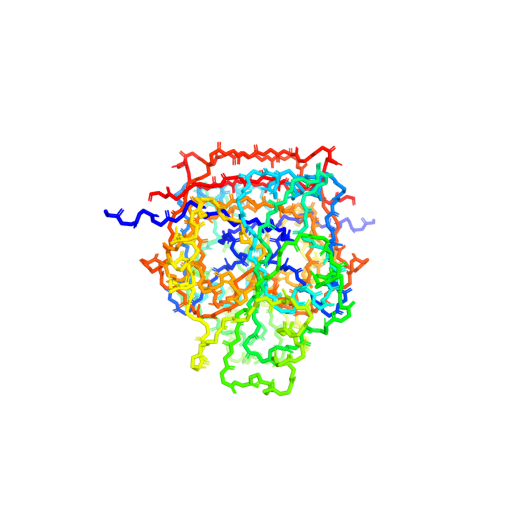PHE B 1 78 ? -15.523 19.797 12.914 1 98.62 78 PHE B C 1
ATOM 2282 O O . PHE B 1 78 ? -16.094 20.078 13.977 1 98.62 78 PHE B O 1
ATOM 2289 N N . ARG B 1 79 ? -15.234 18.594 12.625 1 98.5 79 ARG B N 1
ATOM 2290 C CA . ARG B 1 79 ? -15.625 17.422 13.391 1 98.5 79 ARG B CA 1
ATOM 2291 C C . ARG B 1 79 ? -14.789 17.281 14.656 1 98.5 79 ARG B C 1
ATOM 2293 O O . A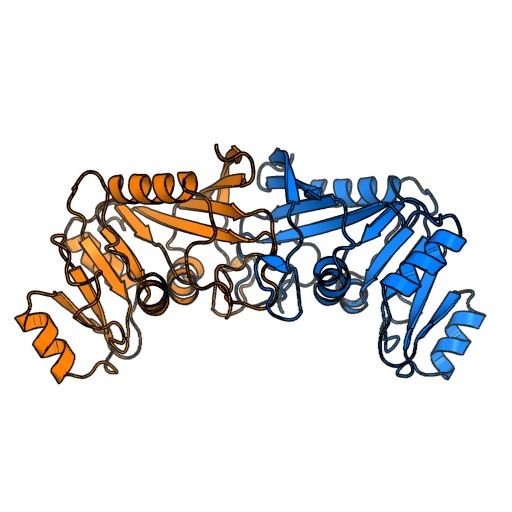RG B 1 79 ? -15.266 16.75 15.664 1 98.5 79 ARG B O 1
ATOM 2300 N N . VAL B 1 80 ? -13.547 17.656 14.688 1 98.62 80 VAL B N 1
ATOM 2301 C CA . VAL B 1 80 ? -12.617 17.469 15.797 1 98.62 80 VAL B CA 1
ATOM 2302 C C . VAL B 1 80 ? -13.094 18.266 17 1 98.62 80 VAL B C 1
ATOM 2304 O O . VAL B 1 80 ? -13.336 19.469 16.906 1 98.62 80 VAL B O 1
ATOM 2307 N N . PRO B 1 81 ? -13.242 17.656 18.078 1 98 81 PRO B N 1
ATOM 2308 C CA . PRO B 1 81 ? -13.703 18.375 19.266 1 98 81 PRO B CA 1
ATOM 2309 C C . PRO B 1 81 ? -12.719 19.453 19.734 1 98 81 PRO B C 1
ATOM 2311 O O . PRO B 1 81 ? -11.5 19.25 19.656 1 98 81 PRO B O 1
ATOM 2314 N N . LEU B 1 82 ? -13.266 20.547 20.297 1 97.12 82 LEU B N 1
ATOM 2315 C CA . LEU B 1 82 ? -12.422 21.641 20.781 1 97.12 82 LEU B CA 1
ATOM 2316 C C . LEU B 1 82 ? -11.602 21.203 21.984 1 97.12 82 LEU B C 1
ATOM 2318 O O . LEU B 1 82 ? -10.594 21.828 22.312 1 97.12 82 LEU B O 1
ATOM 2322 N N . GLU B 1 83 ? -12.016 20.141 22.672 1 96.31 83 GLU B N 1
ATOM 2323 C CA . GLU B 1 83 ? -11.328 19.641 23.859 1 96.31 83 GLU B CA 1
ATOM 2324 C C . GLU B 1 83 ? -10.172 18.719 23.484 1 96.31 83 GLU B C 1
ATOM 2326 O O . GLU B 1 83 ? -9.398 18.297 24.344 1 96.31 83 GLU B O 1
ATOM 2331 N N . SER B 1 84 ? -10.031 18.422 22.203 1 97.31 84 SER B N 1
ATOM 2332 C CA . SER B 1 84 ? -8.961 17.531 21.766 1 97.31 84 SER B CA 1
ATOM 2333 C C . SER B 1 84 ? -7.594 18.094 22.141 1 97.31 84 SER B C 1
ATOM 2335 O O . SER B 1 84 ? -7.441 19.312 22.297 1 97.31 84 SER B O 1
ATOM 2337 N N . LYS B 1 85 ? -6.629 17.25 22.172 1 96.56 85 LYS B N 1
ATOM 2338 C CA . LYS B 1 85 ? -5.254 17.656 22.453 1 96.56 85 LYS B CA 1
ATOM 2339 C C . LYS B 1 85 ? -4.711 18.562 21.344 1 96.56 85 LYS B C 1
ATOM 2341 O O . LYS B 1 85 ? -3.871 19.422 21.594 1 96.56 85 LYS B O 1
ATOM 2346 N N . PHE B 1 86 ? -5.246 18.328 20.219 1 97.31 86 PHE B N 1
ATOM 2347 C CA . PHE B 1 86 ? -4.844 19.156 19.094 1 97.31 86 PHE B CA 1
ATOM 2348 C C . PHE B 1 86 ? -5.035 20.641 19.422 1 97.31 86 PHE B C 1
ATOM 2350 O O . PHE B 1 86 ? -4.145 21.453 19.172 1 97.31 86 PHE B O 1
ATOM 2357 N N . PHE B 1 87 ? -6.18 20.938 19.984 1 96.75 87 PHE B N 1
ATOM 2358 C C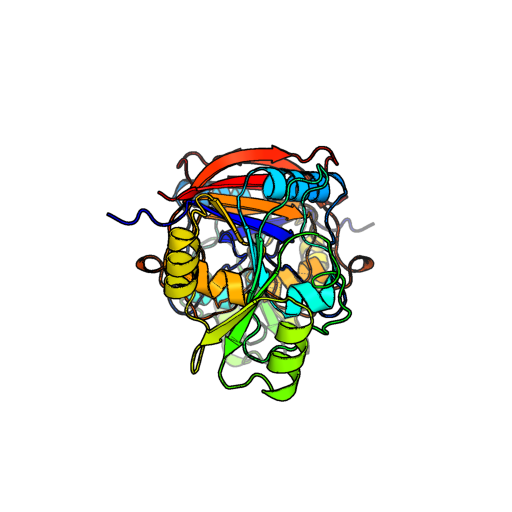A . PHE B 1 87 ? -6.531 22.328 20.203 1 96.75 87 PHE B CA 1
ATOM 2359 C C . PHE B 1 87 ? -6.082 22.797 21.594 1 96.75 87 PHE B C 1
ATOM 2361 O O . PHE B 1 87 ? -6.074 23.984 21.875 1 96.75 87 PHE B O 1
ATOM 2368 N N . ASN B 1 88 ? -5.746 21.891 22.438 1 92.56 88 ASN B N 1
ATOM 2369 C CA . ASN B 1 88 ? -5.355 22.234 23.797 1 92.56 88 ASN B CA 1
ATOM 2370 C C . ASN B 1 88 ? -3.855 22.047 24.016 1 92.56 88 ASN B C 1
ATOM 2372 O O . ASN B 1 88 ? -3.439 21.312 24.922 1 92.56 88 ASN B O 1
ATOM 2376 N N . SER B 1 89 ? -3.096 22.516 23.094 1 87.12 89 SER B N 1
ATOM 2377 C CA . SER B 1 89 ? -1.637 22.562 23.125 1 87.12 89 SER B CA 1
ATOM 2378 C C . SER B 1 89 ? -1.123 23.984 22.984 1 87.12 89 SER B C 1
ATOM 2380 O O . SER B 1 89 ? -1.828 24.859 22.469 1 87.12 89 SER B O 1
ATOM 2382 N N . PRO B 1 90 ? 0.001 24.234 23.547 1 83.81 90 PRO B N 1
ATOM 2383 C CA . PRO B 1 90 ? 0.498 25.625 23.531 1 83.81 90 PRO B CA 1
ATOM 2384 C C . PRO B 1 90 ? 0.836 26.125 22.141 1 83.81 90 PRO B C 1
ATOM 2386 O O . PRO B 1 90 ? 0.829 27.328 21.891 1 83.81 90 PRO B O 1
ATOM 2389 N N . ALA B 1 91 ? 1.079 25.281 21.219 1 91.25 91 ALA B N 1
ATOM 2390 C CA . ALA B 1 91 ? 1.435 25.688 19.859 1 91.25 91 ALA B CA 1
ATOM 2391 C C . ALA B 1 91 ? 0.222 26.25 19.125 1 91.25 91 ALA B C 1
ATOM 2393 O O . ALA B 1 91 ? -0.911 25.828 19.375 1 91.25 91 ALA B O 1
ATOM 2394 N N . PRO B 1 92 ? 0.446 27.266 18.281 1 95.31 92 PRO B N 1
ATOM 2395 C CA . PRO B 1 92 ? -0.674 27.844 17.547 1 95.31 92 PRO B CA 1
ATOM 2396 C C . PRO B 1 92 ? -1.393 26.828 16.672 1 95.31 92 PRO B C 1
ATOM 2398 O O . PRO B 1 92 ? -0.759 25.906 16.141 1 95.31 92 PRO B O 1
ATOM 2401 N N . ALA B 1 93 ? -2.699 27.016 16.531 1 96.56 93 ALA B N 1
ATOM 2402 C CA . ALA B 1 93 ? -3.523 26.109 15.727 1 96.56 93 ALA B CA 1
ATOM 2403 C C . ALA B 1 93 ? -4.367 26.891 14.719 1 96.56 93 ALA B C 1
ATOM 2405 O O . ALA B 1 93 ? -4.859 27.984 15.023 1 96.56 93 ALA B O 1
ATOM 2406 N N . LEU B 1 94 ? -4.449 26.391 13.57 1 98 94 LEU B N 1
ATOM 2407 C CA . LEU B 1 94 ? -5.32 26.875 12.508 1 98 94 LEU B CA 1
ATOM 2408 C C . LEU B 1 94 ? -6.219 25.75 11.992 1 98 94 LEU B C 1
ATOM 2410 O O . LEU B 1 94 ? -5.754 24.625 11.773 1 98 94 LEU B O 1
ATOM 2414 N N . VAL B 1 95 ? -7.5 25.984 11.906 1 98.75 95 VAL B N 1
ATOM 2415 C CA . VAL B 1 95 ? -8.414 24.984 11.344 1 98.75 95 VAL B CA 1
ATOM 2416 C C . VAL B 1 95 ? -9.023 25.531 10.047 1 98.75 95 VAL B C 1
ATOM 2418 O O . VAL B 1 95 ? -9.547 26.641 10.023 1 98.75 95 VAL B O 1
ATOM 2421 N N . ALA B 1 96 ? -8.859 24.812 8.992 1 98.88 96 ALA B N 1
ATOM 2422 C CA . ALA B 1 96 ? -9.508 25.109 7.719 1 98.88 96 ALA B CA 1
ATOM 2423 C C . ALA B 1 96 ? -10.852 24.391 7.605 1 98.88 96 ALA B C 1
ATOM 2425 O O . ALA B 1 96 ? -10.906 23.156 7.645 1 98.88 96 ALA B O 1
ATOM 2426 N N . VAL B 1 97 ? -11.914 25.109 7.395 1 98.81 97 VAL B N 1
ATOM 2427 C CA . VAL B 1 97 ? -13.266 24.562 7.375 1 98.81 97 VAL B CA 1
ATOM 2428 C C . VAL B 1 97 ? -13.969 24.969 6.086 1 98.81 97 VAL B C 1
ATOM 2430 O O . VAL B 1 97 ? -13.391 25.656 5.242 1 98.81 97 VAL B O 1
ATOM 2433 N N . THR B 1 98 ? -15.094 24.406 5.887 1 98.69 98 THR B N 1
ATOM 2434 C CA . THR B 1 98 ? -15.969 24.797 4.785 1 98.69 98 THR B CA 1
ATOM 2435 C C . THR B 1 98 ? -17.312 25.297 5.309 1 98.69 98 THR B C 1
ATOM 2437 O O . THR B 1 98 ? -17.5 25.453 6.516 1 98.69 98 THR B O 1
ATOM 2440 N N . GLU B 1 99 ? -18.172 25.578 4.383 1 97.88 99 GLU B N 1
ATOM 2441 C CA . GLU B 1 99 ? -19.5 26.047 4.746 1 97.88 99 GLU B CA 1
ATOM 2442 C C . GLU B 1 99 ? -20.266 25 5.551 1 97.88 99 GLU B C 1
ATOM 2444 O O . GLU B 1 99 ? -21.297 25.297 6.156 1 97.88 99 GLU B O 1
ATOM 2449 N N . ARG B 1 100 ? -19.797 23.812 5.59 1 97.69 100 ARG B N 1
ATOM 2450 C CA . ARG B 1 100 ? -20.453 22.719 6.312 1 97.69 100 ARG B CA 1
ATOM 2451 C C . ARG B 1 100 ? -20.203 22.828 7.812 1 97.69 100 ARG B C 1
ATOM 2453 O O . ARG B 1 100 ? -20.875 22.172 8.609 1 97.69 100 ARG B O 1
ATOM 2460 N N . ALA B 1 101 ? -19.219 23.625 8.234 1 98.69 101 ALA B N 1
ATOM 2461 C CA . ALA B 1 101 ? -18.891 23.766 9.648 1 98.69 101 ALA B CA 1
ATOM 2462 C C . ALA B 1 101 ? -19.938 24.609 10.375 1 98.69 101 ALA B C 1
ATOM 2464 O O . ALA B 1 101 ? -20.344 25.656 9.883 1 98.69 101 ALA B O 1
ATOM 2465 N N . PRO B 1 102 ? -20.359 24.172 11.57 1 98.44 102 PRO B N 1
ATOM 2466 C CA . PRO B 1 102 ? -21.328 24.969 12.328 1 98.44 102 PRO B CA 1
ATOM 2467 C C . PRO B 1 102 ? -20.766 26.328 12.75 1 98.44 102 PRO B C 1
ATOM 2469 O O . PRO B 1 102 ? -19.688 26.391 13.344 1 98.44 102 PRO B O 1
ATOM 2472 N N . ARG B 1 103 ? -21.578 27.344 12.492 1 98.25 103 ARG B N 1
ATOM 2473 C CA . ARG B 1 103 ? -21.172 28.703 12.82 1 98.25 103 ARG B CA 1
ATOM 2474 C C . ARG B 1 103 ? -20.891 28.844 14.312 1 98.25 103 ARG B C 1
ATOM 2476 O O . ARG B 1 103 ? -19.922 29.5 14.703 1 98.25 103 ARG B O 1
ATOM 2483 N N . ALA B 1 104 ? -21.75 28.219 15.117 1 98.31 104 ALA B N 1
ATOM 2484 C CA . ALA B 1 104 ? -21.578 28.297 16.562 1 98.31 104 ALA B CA 1
ATOM 2485 C C . ALA B 1 104 ? -20.219 27.75 17 1 98.31 104 ALA B C 1
ATOM 2487 O O . ALA B 1 104 ? -19.547 28.328 17.859 1 98.31 104 ALA B O 1
ATOM 2488 N N . LYS B 1 105 ? -19.766 26.641 16.422 1 98.44 105 LYS B N 1
ATOM 2489 C CA . LYS B 1 105 ? -18.469 26.047 16.75 1 98.44 105 LYS B CA 1
ATOM 2490 C C . LYS B 1 105 ? -17.328 26.938 16.297 1 98.44 105 LYS B C 1
ATOM 2492 O O . LYS B 1 105 ? -16.328 27.078 16.984 1 98.44 105 LYS B O 1
ATOM 2497 N N . ILE B 1 106 ? -17.484 27.484 15.133 1 98.56 106 ILE B N 1
ATOM 2498 C CA . ILE B 1 106 ? -16.469 28.391 14.609 1 98.56 106 ILE B CA 1
ATOM 2499 C C . ILE B 1 106 ? -16.281 29.562 15.578 1 98.56 106 ILE B C 1
ATOM 2501 O O . ILE B 1 106 ? -15.148 29.906 15.914 1 98.56 106 ILE B O 1
ATOM 2505 N N . GLU B 1 107 ? -17.359 30.109 16.031 1 98.31 107 GLU B N 1
ATOM 2506 C CA . GLU B 1 107 ? -17.297 31.234 16.938 1 98.31 107 GLU B CA 1
ATOM 2507 C C . GLU B 1 107 ? -16.641 30.844 18.266 1 98.31 107 GLU B C 1
ATOM 2509 O O . GLU B 1 107 ? -15.844 31.594 18.828 1 98.31 107 GLU B O 1
ATOM 2514 N N . LEU B 1 108 ? -17.047 29.719 18.75 1 97.81 108 LEU B N 1
ATOM 2515 C CA . LEU B 1 108 ? -16.438 29.219 19.969 1 97.81 108 LEU B CA 1
ATOM 2516 C C . LEU B 1 108 ? -14.938 29.031 19.812 1 97.81 108 LEU B C 1
ATOM 2518 O O . LEU B 1 108 ? -14.164 29.344 20.719 1 97.81 108 LEU B O 1
ATOM 2522 N N . ALA B 1 109 ? -14.547 28.453 18.703 1 97.56 109 ALA B N 1
ATOM 2523 C CA . ALA B 1 109 ? -13.125 28.25 18.422 1 97.56 109 ALA B CA 1
ATOM 2524 C C . ALA B 1 109 ? -12.375 29.578 18.391 1 97.56 109 ALA B C 1
ATOM 2526 O O . ALA B 1 109 ? -11.312 29.703 19 1 97.56 109 ALA B O 1
ATOM 2527 N N . ARG B 1 110 ? -12.945 30.547 17.703 1 97.31 110 ARG B N 1
ATOM 2528 C CA . ARG B 1 110 ? -12.312 31.859 17.609 1 97.31 110 ARG B CA 1
ATOM 2529 C C . ARG B 1 110 ? -12.172 32.469 18.984 1 97.31 110 ARG B C 1
ATOM 2531 O O . ARG B 1 110 ? -11.133 33.062 19.297 1 97.31 110 ARG B O 1
ATOM 2538 N N . LYS B 1 111 ? -13.203 32.375 19.766 1 96.44 111 LYS B N 1
ATOM 2539 C CA . LYS B 1 111 ? -13.156 32.875 21.141 1 96.44 111 LYS B CA 1
ATOM 2540 C C . LYS B 1 111 ? -12.047 32.219 21.953 1 96.44 111 LYS B C 1
ATOM 2542 O O . LYS B 1 111 ? -11.461 32.844 22.828 1 96.44 111 LYS B O 1
ATOM 2547 N N . ALA B 1 112 ? -11.812 31.031 21.656 1 94 112 ALA B N 1
ATOM 2548 C CA . ALA B 1 112 ? -10.781 30.266 22.375 1 94 112 ALA B CA 1
ATOM 2549 C C . ALA B 1 112 ? -9.398 30.562 21.797 1 94 112 ALA B C 1
ATOM 2551 O O . ALA B 1 112 ? -8.406 29.953 22.219 1 94 112 ALA B O 1
ATOM 2552 N N . GLY B 1 113 ? -9.312 31.391 20.797 1 93.5 113 GLY B N 1
ATOM 2553 C CA . GLY B 1 113 ? -8.031 31.797 20.25 1 93.5 113 GLY B CA 1
ATOM 2554 C C . GLY B 1 113 ? -7.578 30.953 19.078 1 93.5 113 GLY B C 1
ATOM 2555 O O . GLY B 1 113 ? -6.441 31.062 18.625 1 93.5 113 GLY B O 1
ATOM 2556 N N . ILE B 1 114 ? -8.414 30.078 18.625 1 95.62 114 ILE B N 1
ATOM 2557 C CA . ILE B 1 114 ? -8.102 29.219 17.484 1 95.62 114 ILE B CA 1
ATOM 2558 C C . ILE B 1 114 ? -8.398 29.953 16.172 1 95.62 114 ILE B C 1
ATOM 2560 O O . ILE B 1 114 ? -9.477 30.531 16.016 1 95.62 114 ILE B O 1
ATOM 2564 N N . GLU B 1 115 ? -7.426 30.016 15.359 1 97.44 115 GLU B N 1
ATOM 2565 C CA . GLU B 1 115 ? -7.637 30.625 14.047 1 97.44 115 GLU B CA 1
ATOM 2566 C C . GLU B 1 115 ? -8.484 29.719 13.156 1 97.44 115 GLU B C 1
ATOM 2568 O O . GLU B 1 115 ? -8.258 28.5 13.094 1 97.44 115 GLU B O 1
ATOM 2573 N N . VAL B 1 116 ? -9.461 30.297 12.477 1 98.5 116 VAL B N 1
ATOM 2574 C CA . VAL B 1 116 ? -10.328 29.547 11.586 1 98.5 116 VAL B CA 1
ATOM 2575 C C . VAL B 1 116 ? -10.281 30.141 10.18 1 98.5 116 VAL B C 1
ATOM 2577 O O . VAL B 1 116 ? -10.484 31.344 10.008 1 98.5 116 VAL B O 1
ATOM 2580 N N . MET B 1 117 ? -9.906 29.391 9.266 1 98.5 117 MET B N 1
ATOM 2581 C CA . MET B 1 117 ? -9.953 29.766 7.852 1 98.5 117 MET B CA 1
ATOM 2582 C C . MET B 1 117 ? -11.125 29.094 7.145 1 98.5 117 MET B C 1
ATOM 2584 O O . MET B 1 117 ? -11.25 27.875 7.164 1 98.5 117 MET B O 1
ATOM 2588 N N . GLU B 1 118 ? -11.953 29.875 6.477 1 98.31 118 GLU B N 1
ATOM 2589 C CA . GLU B 1 118 ? -13.18 29.344 5.895 1 98.31 118 GLU B CA 1
ATOM 2590 C C . GLU B 1 118 ? -13.07 29.234 4.375 1 98.31 118 GLU B C 1
ATOM 2592 O O . GLU B 1 118 ? -12.594 30.172 3.719 1 98.31 118 GLU B O 1
ATOM 2597 N N . PHE B 1 119 ? -13.406 28.156 3.896 1 98.5 119 PHE B N 1
ATOM 2598 C CA . PHE B 1 119 ? -13.531 27.875 2.473 1 98.5 119 PHE B CA 1
ATOM 2599 C C . PHE B 1 119 ? -14.977 27.578 2.1 1 98.5 119 PHE B C 1
ATOM 2601 O O . PHE B 1 119 ? -15.828 27.422 2.975 1 98.5 119 PHE B O 1
ATOM 2608 N N . ASP B 1 120 ? -15.297 27.531 0.776 1 96.75 120 ASP B N 1
ATOM 2609 C CA . ASP B 1 120 ? -16.656 27.234 0.328 1 96.75 120 ASP B CA 1
ATOM 2610 C C . ASP B 1 120 ? -16.953 25.734 0.399 1 96.75 120 ASP B C 1
ATOM 2612 O O . ASP B 1 120 ? -17.047 25.172 1.488 1 96.75 120 ASP B O 1
ATOM 2616 N N . LYS B 1 121 ? -16.906 25.078 -0.679 1 96.12 121 LYS B N 1
ATOM 2617 C CA . LYS B 1 121 ? -17.359 23.688 -0.765 1 96.12 121 LYS B CA 1
ATOM 2618 C C . LYS B 1 121 ? -16.281 22.734 -0.29 1 96.12 121 LYS B C 1
ATOM 2620 O O . LYS B 1 121 ? -16.578 21.688 0.283 1 96.12 121 LYS B O 1
ATOM 2625 N N . GLN B 1 122 ? -15.031 23.031 -0.487 1 96.94 122 GLN B N 1
ATOM 2626 C CA . GLN B 1 122 ? -13.898 22.203 -0.093 1 96.94 122 GLN B CA 1
ATOM 2627 C C . GLN B 1 122 ? -12.695 23.062 0.275 1 96.94 122 GLN B C 1
ATOM 2629 O O . GLN B 1 122 ? -12.531 24.172 -0.236 1 96.94 122 GLN B O 1
ATOM 2634 N N . VAL B 1 123 ? -11.961 22.578 1.181 1 98.06 123 VAL B N 1
ATOM 2635 C CA . VAL B 1 123 ? -10.695 23.25 1.48 1 98.06 123 VAL B CA 1
ATOM 2636 C C . VAL B 1 123 ? -9.742 23.125 0.294 1 98.06 123 VAL B C 1
ATOM 2638 O O . VAL B 1 123 ? -9.422 22 -0.125 1 98.06 123 VAL B O 1
ATOM 2641 N N . ASP B 1 124 ? -9.375 24.188 -0.283 1 97.88 124 ASP B N 1
ATOM 2642 C CA . ASP B 1 124 ? -8.391 24.219 -1.361 1 97.88 124 ASP B CA 1
ATOM 2643 C C . ASP B 1 124 ? -6.969 24.266 -0.808 1 97.88 124 ASP B C 1
ATOM 2645 O O . ASP B 1 124 ? -6.52 25.328 -0.352 1 97.88 124 ASP B O 1
ATOM 2649 N N . VAL B 1 125 ? -6.219 23.188 -0.953 1 98.19 125 VAL B N 1
ATOM 2650 C CA . VAL B 1 125 ? -4.926 23.094 -0.291 1 98.19 125 VAL B CA 1
ATOM 2651 C C . VAL B 1 125 ? -3.918 24.016 -0.98 1 98.19 125 VAL B C 1
ATOM 2653 O O . VAL B 1 125 ? -2.914 24.406 -0.382 1 98.19 125 VAL B O 1
ATOM 2656 N N . GLU B 1 126 ? -4.074 24.344 -2.234 1 97.69 126 GLU B N 1
ATOM 2657 C CA . GLU B 1 126 ? -3.203 25.312 -2.896 1 97.69 126 GLU B CA 1
ATOM 2658 C C . GLU B 1 126 ? -3.373 26.703 -2.301 1 97.69 126 GLU B C 1
ATOM 2660 O O . GLU B 1 126 ? -2.389 27.406 -2.055 1 97.69 126 GLU B O 1
ATOM 2665 N N . VAL B 1 127 ? -4.652 27.062 -2.158 1 97.38 127 VAL B N 1
ATOM 2666 C CA . VAL B 1 127 ? -4.941 28.344 -1.536 1 97.38 127 VAL B CA 1
ATOM 2667 C C . VAL B 1 127 ? -4.43 28.359 -0.096 1 97.38 127 VAL B C 1
ATOM 2669 O O . VAL B 1 127 ? -3.844 29.344 0.358 1 97.38 127 VAL B O 1
ATOM 2672 N N . LEU B 1 128 ? -4.688 27.25 0.617 1 97.88 128 LEU B N 1
ATOM 2673 C CA . LEU B 1 128 ? -4.195 27.125 1.984 1 97.88 128 LEU B CA 1
ATOM 2674 C C . LEU B 1 128 ? -2.686 27.328 2.041 1 97.88 128 LEU B C 1
ATOM 2676 O O . LEU B 1 128 ? -2.191 28.109 2.861 1 97.88 128 LEU B O 1
ATOM 2680 N N . LEU B 1 129 ? -1.874 26.688 1.183 1 98.06 129 LEU B N 1
ATOM 2681 C CA . LEU B 1 129 ? -0.421 26.812 1.148 1 98.06 129 LEU B CA 1
ATOM 2682 C C . LEU B 1 129 ? 0 28.234 0.838 1 98.06 129 LEU B C 1
ATOM 2684 O O . LEU B 1 129 ? 0.971 28.734 1.408 1 98.06 129 LEU B O 1
ATOM 2688 N N . SER B 1 130 ? -0.751 28.844 -0.12 1 97.12 130 SER B N 1
ATOM 2689 C CA . SER B 1 130 ? -0.462 30.234 -0.455 1 97.12 130 SER B CA 1
ATOM 2690 C C . SER B 1 130 ? -0.601 31.125 0.766 1 97.12 130 SER B C 1
ATOM 2692 O O . SER B 1 130 ? 0.258 31.984 1.019 1 97.12 130 SER B O 1
ATOM 2694 N N . LYS B 1 131 ? -1.681 30.922 1.468 1 96.31 131 LYS B N 1
ATOM 2695 C CA . LYS B 1 131 ? -1.916 31.719 2.67 1 96.31 131 LYS B CA 1
ATOM 2696 C C . LYS B 1 131 ? -0.836 31.453 3.717 1 96.31 131 LYS B C 1
ATOM 2698 O O . LYS B 1 131 ? -0.424 32.375 4.426 1 96.31 131 LYS B O 1
ATOM 2703 N N . LEU B 1 132 ? -0.406 30.25 3.865 1 97.5 132 LEU B N 1
ATOM 2704 C CA . LEU B 1 132 ? 0.677 29.922 4.785 1 97.5 132 LEU B CA 1
ATOM 2705 C C . LEU B 1 132 ? 1.977 30.594 4.359 1 97.5 132 LEU B C 1
ATOM 2707 O O . LEU B 1 132 ? 2.729 31.094 5.203 1 97.5 132 LEU B O 1
ATOM 2711 N N . THR B 1 133 ? 2.201 30.578 3.07 1 96.81 133 THR B N 1
ATOM 2712 C CA . THR B 1 133 ? 3.385 31.25 2.533 1 96.81 133 THR B CA 1
ATOM 2713 C C . THR B 1 133 ? 3.387 32.719 2.898 1 96.81 133 THR B C 1
ATOM 2715 O O . THR B 1 133 ? 4.422 33.281 3.283 1 96.81 133 THR B O 1
ATOM 2718 N N . GLU B 1 134 ? 2.25 33.344 2.781 1 96.19 134 GLU B N 1
ATOM 2719 C CA . GLU B 1 134 ? 2.105 34.75 3.113 1 96.19 134 GLU B CA 1
ATOM 2720 C C . GLU B 1 134 ? 2.441 35 4.578 1 96.19 134 GLU B C 1
ATOM 2722 O O . GLU B 1 134 ? 2.836 36.125 4.941 1 96.19 134 GLU B O 1
ATOM 2727 N N . ARG B 1 135 ? 2.346 34 5.395 1 94.38 135 ARG B N 1
ATOM 2728 C CA . ARG B 1 135 ? 2.623 34.094 6.824 1 94.38 135 ARG B CA 1
ATOM 2729 C C . ARG B 1 135 ? 4.09 33.781 7.121 1 94.38 135 ARG B C 1
ATOM 2731 O O . ARG B 1 135 ? 4.492 33.75 8.281 1 94.38 135 ARG B O 1
ATOM 2738 N N . GLY B 1 136 ? 4.836 33.469 6.086 1 96.31 136 GLY B N 1
ATOM 2739 C CA . GLY B 1 136 ? 6.262 33.25 6.254 1 96.31 136 GLY B CA 1
ATOM 2740 C C . GLY B 1 136 ? 6.602 31.781 6.445 1 96.31 136 GLY B C 1
ATOM 2741 O O . GLY B 1 136 ? 7.738 31.438 6.777 1 96.31 136 GLY B O 1
ATOM 2742 N N . ILE B 1 137 ? 5.66 30.938 6.328 1 97.56 137 ILE B N 1
ATOM 2743 C CA . ILE B 1 137 ? 5.902 29.516 6.422 1 97.56 137 ILE B CA 1
ATOM 2744 C C . ILE B 1 137 ? 6.699 29.031 5.207 1 97.56 137 ILE B C 1
ATOM 2746 O O . ILE B 1 137 ? 6.285 29.25 4.066 1 97.56 137 ILE B O 1
ATOM 2750 N N . LYS B 1 138 ? 7.789 28.375 5.438 1 97.88 138 LYS B N 1
ATOM 2751 C CA . LYS B 1 138 ? 8.688 27.984 4.355 1 97.88 138 LYS B CA 1
ATOM 2752 C C . LYS B 1 138 ? 8.688 26.469 4.156 1 97.88 138 LYS B C 1
ATOM 2754 O O . LYS B 1 138 ? 8.977 25.984 3.066 1 97.88 138 LYS B O 1
ATOM 2759 N N . LYS B 1 139 ? 8.531 25.734 5.176 1 98.62 139 LYS B N 1
ATOM 2760 C CA . LYS B 1 139 ? 8.555 24.266 5.164 1 98.62 139 LYS B CA 1
ATOM 2761 C C . LYS B 1 139 ? 7.363 23.703 5.918 1 98.62 139 LYS B C 1
ATOM 2763 O O . LYS B 1 139 ? 7.07 24.109 7.039 1 98.62 139 LYS B O 1
ATOM 2768 N N . VAL B 1 140 ? 6.648 22.75 5.281 1 98.75 140 VAL B N 1
ATOM 2769 C CA . VAL B 1 140 ? 5.418 22.203 5.836 1 98.75 140 VAL B CA 1
ATOM 2770 C C . VAL B 1 140 ? 5.5 20.672 5.863 1 98.75 140 VAL B C 1
ATOM 2772 O O . VAL B 1 140 ? 5.988 20.047 4.918 1 98.75 140 VAL B O 1
ATOM 2775 N N . LEU B 1 141 ? 5.035 20.078 6.945 1 98.88 141 LEU B N 1
ATOM 2776 C CA . LEU B 1 141 ? 4.891 18.641 7.082 1 98.88 141 LEU B CA 1
ATOM 2777 C C . LEU B 1 141 ? 3.432 18.219 6.918 1 98.88 141 LEU B C 1
ATOM 2779 O O . LEU B 1 141 ? 2.555 18.734 7.621 1 98.88 141 LEU B O 1
ATOM 2783 N N . VAL B 1 142 ? 3.16 17.375 5.988 1 98.88 142 VAL B N 1
ATOM 2784 C CA . VAL B 1 142 ? 1.823 16.828 5.824 1 98.88 142 VAL B CA 1
ATOM 2785 C C . VAL B 1 142 ? 1.775 15.406 6.402 1 98.88 142 VAL B C 1
ATOM 2787 O O . VAL B 1 142 ? 2.525 14.531 5.973 1 98.88 142 VAL B O 1
ATOM 2790 N N . GLU B 1 143 ? 0.836 15.164 7.301 1 98.31 143 GLU B N 1
ATOM 2791 C CA . GLU B 1 143 ? 0.85 13.914 8.047 1 98.31 143 GLU B CA 1
ATOM 2792 C C . GLU B 1 143 ? -0.33 13.023 7.664 1 98.31 143 GLU B C 1
ATOM 2794 O O . GLU B 1 143 ? -0.407 11.867 8.086 1 98.31 143 GLU B O 1
ATOM 2799 N N . GLY B 1 144 ? -1.181 13.547 6.832 1 95.25 144 GLY B N 1
ATOM 2800 C CA . GLY B 1 144 ? -2.324 12.75 6.41 1 95.25 144 GLY B CA 1
ATOM 2801 C C . GLY B 1 144 ? -3.613 13.141 7.105 1 95.25 144 GLY B C 1
ATOM 2802 O O . GLY B 1 144 ? -3.713 14.234 7.672 1 95.25 144 GLY B O 1
ATOM 2803 N N . GLY B 1 145 ? -4.688 12.32 6.996 1 96.44 145 GLY B N 1
ATOM 2804 C CA . GLY B 1 145 ? -4.66 10.953 6.5 1 96.44 145 GLY B CA 1
ATOM 2805 C C . GLY B 1 145 ? -4.844 10.859 4.996 1 96.44 145 GLY B C 1
ATOM 2806 O O . GLY B 1 145 ? -4.395 11.734 4.254 1 96.44 145 GLY B O 1
ATOM 2807 N N . GLY B 1 146 ? -5.465 9.773 4.508 1 97.38 146 GLY B N 1
ATOM 2808 C CA . GLY B 1 146 ? -5.578 9.422 3.102 1 97.38 146 GLY B CA 1
ATOM 2809 C C . GLY B 1 146 ? -6.203 10.516 2.258 1 97.38 146 GLY B C 1
ATOM 2810 O O . GLY B 1 146 ? -5.75 10.781 1.144 1 97.38 146 GLY B O 1
ATOM 2811 N N . ALA B 1 147 ? -7.25 11.195 2.768 1 97.31 147 ALA B N 1
ATOM 2812 C CA . ALA B 1 147 ? -7.93 12.25 2.02 1 97.31 147 ALA B CA 1
ATOM 2813 C C . ALA B 1 147 ? -7.027 13.469 1.847 1 97.31 147 ALA B C 1
ATOM 2815 O O . ALA B 1 147 ? -7.004 14.086 0.778 1 97.31 147 ALA B O 1
ATOM 2816 N N . VAL B 1 148 ? -6.363 13.836 2.9 1 98.38 148 VAL B N 1
ATOM 2817 C CA . VAL B 1 148 ? -5.441 14.969 2.836 1 98.38 148 VAL B CA 1
ATOM 2818 C C . VAL B 1 148 ? -4.305 14.648 1.868 1 98.38 148 VAL B C 1
ATOM 2820 O O . VAL B 1 148 ? -3.973 15.469 1.003 1 98.38 148 VAL B O 1
ATOM 2823 N N . PHE B 1 149 ? -3.717 13.453 1.997 1 98.44 149 PHE B N 1
ATOM 2824 C CA . PHE B 1 149 ? -2.658 13.039 1.082 1 98.44 149 PHE B CA 1
ATOM 2825 C C . PHE B 1 149 ? -3.137 13.102 -0.364 1 98.44 149 PHE B C 1
ATOM 2827 O O . PHE B 1 149 ? -2.414 13.586 -1.241 1 98.44 149 PHE B O 1
ATOM 2834 N N . TRP B 1 150 ? -4.344 12.656 -0.603 1 97.94 150 TRP B N 1
ATOM 2835 C CA . TRP B 1 150 ? -4.902 12.719 -1.949 1 97.94 150 TRP B CA 1
ATOM 2836 C C . TRP B 1 150 ? -4.887 14.148 -2.48 1 97.94 150 TRP B C 1
ATOM 2838 O O . TRP B 1 150 ? -4.453 14.391 -3.611 1 97.94 150 TRP B O 1
ATOM 2848 N N . GLN B 1 151 ? -5.32 15.07 -1.702 1 97.62 151 GLN B N 1
ATOM 2849 C CA . GLN B 1 151 ? -5.406 16.469 -2.133 1 97.62 151 GLN B CA 1
ATOM 2850 C C . GLN B 1 151 ? -4.027 17.016 -2.498 1 97.62 151 GLN B C 1
ATOM 2852 O O . GLN B 1 151 ? -3.895 17.781 -3.451 1 97.62 151 GLN B O 1
ATOM 2857 N N . PHE B 1 152 ? -3.037 16.656 -1.767 1 97.88 152 PHE B N 1
ATOM 2858 C CA . PHE B 1 152 ? -1.697 17.172 -2.01 1 97.88 152 PHE B CA 1
ATOM 2859 C C . PHE B 1 152 ? -1.034 16.438 -3.172 1 97.88 152 PHE B C 1
ATOM 2861 O O . PHE B 1 152 ? -0.429 17.062 -4.043 1 97.88 152 PHE B O 1
ATOM 2868 N N . PHE B 1 153 ? -1.126 15.094 -3.223 1 97.19 153 PHE B N 1
ATOM 2869 C CA . PHE B 1 153 ? -0.453 14.312 -4.254 1 97.19 153 PHE B CA 1
ATOM 2870 C C . PHE B 1 153 ? -1.095 14.547 -5.613 1 97.19 153 PHE B C 1
ATOM 2872 O O . PHE B 1 153 ? -0.395 14.695 -6.617 1 97.19 153 PHE B O 1
ATOM 2879 N N . SER B 1 154 ? -2.43 14.531 -5.668 1 96.19 154 SER B N 1
ATOM 2880 C CA . SER B 1 154 ? -3.131 14.672 -6.941 1 96.19 154 SER B CA 1
ATOM 2881 C C . SER B 1 154 ? -2.865 16.031 -7.566 1 96.19 154 SER B C 1
ATOM 2883 O O . SER B 1 154 ? -3.092 16.234 -8.766 1 96.19 154 SER B O 1
ATOM 2885 N N . ARG B 1 155 ? -2.391 17 -6.797 1 95.94 155 ARG B N 1
ATOM 2886 C CA . ARG B 1 155 ? -2.107 18.344 -7.285 1 95.94 155 ARG B CA 1
ATOM 2887 C C . ARG B 1 155 ? -0.605 18.578 -7.414 1 95.94 155 ARG B C 1
ATOM 2889 O O . ARG B 1 155 ? -0.159 19.719 -7.602 1 95.94 155 ARG B O 1
ATOM 2896 N N . ASN B 1 156 ? 0.143 17.562 -7.223 1 95.81 156 ASN B N 1
ATOM 2897 C CA . ASN B 1 156 ? 1.592 17.594 -7.387 1 95.81 156 ASN B CA 1
ATOM 2898 C C . ASN B 1 156 ? 2.236 18.625 -6.461 1 95.81 156 ASN B C 1
ATOM 2900 O O . ASN B 1 156 ? 3.092 19.406 -6.887 1 95.81 156 ASN B O 1
ATOM 2904 N N . LEU B 1 157 ? 1.846 18.594 -5.172 1 97.31 157 LEU B N 1
ATOM 2905 C CA . LEU B 1 157 ? 2.303 19.609 -4.238 1 97.31 157 LEU B CA 1
ATOM 2906 C C . LEU B 1 157 ? 3.375 19.062 -3.305 1 97.31 157 LEU B C 1
ATOM 2908 O O . LEU B 1 157 ? 4.023 19.812 -2.578 1 97.31 157 LEU B O 1
ATOM 2912 N N . ILE B 1 158 ? 3.646 17.766 -3.287 1 98.12 158 ILE B N 1
ATOM 2913 C CA . ILE B 1 158 ? 4.582 17.141 -2.365 1 98.12 158 ILE B CA 1
ATOM 2914 C C . ILE B 1 158 ? 5.988 17.156 -2.961 1 98.12 158 ILE B C 1
ATOM 2916 O O . ILE B 1 158 ? 6.195 16.734 -4.098 1 98.12 158 ILE B O 1
ATOM 2920 N N . ASP B 1 159 ? 6.957 17.609 -2.17 1 98.25 159 ASP B N 1
ATOM 2921 C CA . ASP B 1 159 ? 8.344 17.672 -2.617 1 98.25 159 ASP B CA 1
ATOM 2922 C C . ASP B 1 159 ? 9.141 16.453 -2.133 1 98.25 159 ASP B C 1
ATOM 2924 O O . ASP B 1 159 ? 10.094 16.031 -2.781 1 98.25 159 ASP B O 1
ATOM 2928 N N . GLU B 1 160 ? 8.844 15.984 -0.995 1 98.62 160 GLU B N 1
ATOM 2929 C CA . GLU B 1 160 ? 9.547 14.891 -0.33 1 98.62 160 GLU B CA 1
ATOM 2930 C C . GLU B 1 160 ? 8.57 13.945 0.365 1 98.62 160 GLU B C 1
ATOM 2932 O O . GLU B 1 160 ? 7.551 14.383 0.904 1 98.62 160 GLU B O 1
ATOM 2937 N N . VAL B 1 161 ? 8.883 12.648 0.277 1 98.81 161 VAL B N 1
ATOM 2938 C CA . VAL B 1 161 ? 8.102 11.633 0.982 1 98.81 161 VAL B CA 1
ATOM 2939 C C . VAL B 1 161 ? 9.016 10.844 1.921 1 98.81 161 VAL B C 1
ATOM 2941 O O . VAL B 1 161 ? 10.078 10.367 1.511 1 98.81 161 VAL B O 1
ATOM 2944 N N . ARG B 1 162 ? 8.648 10.75 3.133 1 98.88 162 ARG B N 1
ATOM 2945 C CA . ARG B 1 162 ? 9.266 9.859 4.113 1 98.88 162 ARG B CA 1
ATOM 2946 C C . ARG B 1 162 ? 8.312 8.742 4.512 1 98.88 162 ARG B C 1
ATOM 2948 O O . ARG B 1 162 ? 7.336 8.977 5.227 1 98.88 162 ARG B O 1
ATOM 2955 N N . LEU B 1 163 ? 8.625 7.586 4.07 1 98.81 163 LEU B N 1
ATOM 2956 C CA . LEU B 1 163 ? 7.707 6.461 4.172 1 98.81 163 LEU B CA 1
ATOM 2957 C C . LEU B 1 163 ? 8.297 5.352 5.035 1 98.81 163 LEU B C 1
ATOM 2959 O O . LEU B 1 163 ? 9.422 4.902 4.793 1 98.81 163 LEU B O 1
ATOM 2963 N N . THR B 1 164 ? 7.617 4.934 6.051 1 98.75 164 THR B N 1
ATOM 2964 C CA . THR B 1 164 ? 7.953 3.766 6.855 1 98.75 164 THR B CA 1
ATOM 2965 C C . THR B 1 164 ? 7.02 2.602 6.531 1 98.75 164 THR B C 1
ATOM 2967 O O . THR B 1 164 ? 5.801 2.77 6.484 1 98.75 164 THR B O 1
ATOM 2970 N N . ILE B 1 165 ? 7.57 1.438 6.316 1 98.62 165 ILE B N 1
ATOM 2971 C CA . ILE B 1 165 ? 6.781 0.265 5.965 1 98.62 165 ILE B CA 1
ATOM 2972 C C . ILE B 1 165 ? 6.863 -0.771 7.082 1 98.62 165 ILE B C 1
ATOM 2974 O O . ILE B 1 165 ? 7.934 -1.327 7.344 1 98.62 165 ILE B O 1
ATOM 2978 N N . ALA B 1 166 ? 5.766 -0.996 7.73 1 98.19 166 ALA B N 1
ATOM 2979 C CA . ALA B 1 166 ? 5.664 -2.025 8.766 1 98.19 166 ALA B CA 1
ATOM 2980 C C . ALA B 1 166 ? 5.551 -3.414 8.141 1 98.19 166 ALA B C 1
ATOM 2982 O O . ALA B 1 166 ? 4.895 -3.586 7.105 1 98.19 166 ALA B O 1
ATOM 2983 N N . PRO B 1 167 ? 6.07 -4.449 8.766 1 97.69 167 PRO B N 1
ATOM 2984 C CA . PRO B 1 167 ? 6.242 -5.766 8.141 1 97.69 167 PRO B CA 1
ATOM 2985 C C . PRO B 1 167 ? 5.043 -6.684 8.367 1 97.69 167 PRO B C 1
ATOM 2987 O O . PRO B 1 167 ? 5.215 -7.852 8.719 1 97.69 167 PRO B O 1
ATOM 2990 N N . PHE B 1 168 ? 3.871 -6.199 8.195 1 96.81 168 PHE B N 1
ATOM 2991 C CA . PHE B 1 168 ? 2.654 -7.004 8.258 1 96.81 168 PHE B CA 1
ATOM 2992 C C . PHE B 1 168 ? 1.561 -6.395 7.383 1 96.81 168 PHE B C 1
ATOM 2994 O O . PHE B 1 168 ? 1.796 -5.414 6.676 1 96.81 168 PHE B O 1
ATOM 3001 N N . MET B 1 169 ? 0.348 -7.016 7.359 1 96.56 169 MET B N 1
ATOM 3002 C CA . MET B 1 169 ? -0.739 -6.59 6.484 1 96.56 169 MET B CA 1
ATOM 3003 C C . MET B 1 169 ? -1.98 -6.227 7.293 1 96.56 169 MET B C 1
ATOM 3005 O O . MET B 1 169 ? -2.201 -6.773 8.375 1 96.56 169 MET B O 1
ATOM 3009 N N . MET B 1 170 ? -2.807 -5.359 6.715 1 97.12 170 MET B N 1
ATOM 3010 C CA . MET B 1 170 ? -4.047 -4.965 7.379 1 97.12 170 MET B CA 1
ATOM 3011 C C . MET B 1 170 ? -5.262 -5.512 6.633 1 97.12 170 MET B C 1
ATOM 3013 O O . MET B 1 170 ? -6.359 -5.566 7.188 1 97.12 170 MET B O 1
ATOM 3017 N N . GLY B 1 171 ? -5.023 -5.938 5.367 1 96.88 171 GLY B N 1
ATOM 3018 C CA . GLY B 1 171 ? -6.172 -6.297 4.551 1 96.88 171 GLY B CA 1
ATOM 3019 C C . GLY B 1 171 ? -7.023 -5.102 4.16 1 96.88 171 GLY B C 1
ATOM 3020 O O . GLY B 1 171 ? -6.504 -4.098 3.674 1 96.88 171 GLY B O 1
ATOM 3021 N N . LYS B 1 172 ? -8.352 -5.258 4.289 1 97.25 172 LYS B N 1
ATOM 3022 C CA . LYS B 1 172 ? -9.242 -4.129 4.027 1 97.25 172 LYS B CA 1
ATOM 3023 C C . LYS B 1 172 ? -9.008 -3.002 5.027 1 97.25 172 LYS B C 1
ATOM 3025 O O . LYS B 1 172 ? -8.938 -3.238 6.234 1 97.25 172 LYS B O 1
ATOM 3030 N N . GLY B 1 173 ? -8.891 -1.827 4.508 1 97.06 173 GLY B N 1
ATOM 3031 C CA . GLY B 1 173 ? -8.609 -0.692 5.371 1 97.06 173 GLY B CA 1
ATOM 3032 C C . GLY B 1 173 ? -8.469 0.615 4.617 1 97.06 173 GLY B C 1
ATOM 3033 O O . GLY B 1 173 ? -8.898 0.722 3.465 1 97.06 173 GLY B O 1
ATOM 3034 N N . THR B 1 174 ? -7.922 1.596 5.352 1 96.75 174 THR B N 1
ATOM 3035 C CA . THR B 1 174 ? -7.68 2.912 4.77 1 96.75 174 THR B CA 1
ATOM 3036 C C . THR B 1 174 ? -6.344 2.939 4.031 1 96.75 174 THR B C 1
ATOM 3038 O O . THR B 1 174 ? -5.305 2.592 4.602 1 96.75 174 THR B O 1
ATOM 3041 N N . SER B 1 175 ? -6.422 3.338 2.779 1 97.06 175 SER B N 1
ATOM 3042 C CA . SER B 1 175 ? -5.207 3.412 1.978 1 97.06 175 SER B CA 1
ATOM 3043 C C . SER B 1 175 ? -4.43 4.691 2.268 1 97.06 175 SER B C 1
ATOM 3045 O O . SER B 1 175 ? -4.992 5.668 2.768 1 97.06 175 SER B O 1
ATOM 3047 N N . LEU B 1 176 ? -3.205 4.684 1.919 1 97.69 176 LEU B N 1
ATOM 3048 C CA . LEU B 1 176 ? -2.365 5.867 2.059 1 97.69 176 LEU B CA 1
ATOM 3049 C C . LEU B 1 176 ? -2.971 7.051 1.314 1 97.69 176 LEU B C 1
ATOM 3051 O O . LEU B 1 176 ? -2.926 8.188 1.8 1 97.69 176 LEU B O 1
ATOM 3055 N N . ILE B 1 177 ? -3.523 6.742 0.167 1 97.44 177 ILE B N 1
ATOM 3056 C CA . ILE B 1 177 ? -4.176 7.758 -0.649 1 97.44 177 ILE B CA 1
ATOM 3057 C C . ILE B 1 177 ? -5.648 7.395 -0.844 1 97.44 177 ILE B C 1
ATOM 3059 O O . ILE B 1 177 ? -5.965 6.328 -1.376 1 97.44 177 ILE B O 1
ATOM 3063 N N . GLU B 1 178 ? -6.508 8.227 -0.408 1 96.75 178 GLU B N 1
ATOM 3064 C CA . GLU B 1 178 ? -7.945 8.039 -0.573 1 96.75 178 GLU B CA 1
ATOM 3065 C C . GLU B 1 178 ? -8.531 9.078 -1.532 1 96.75 178 GLU B C 1
ATOM 3067 O O . GLU B 1 178 ? -9.008 10.125 -1.104 1 96.75 178 GLU B O 1
ATOM 3072 N N . GLY B 1 179 ? -8.586 8.773 -2.764 1 96.62 179 GLY B N 1
ATOM 3073 C CA . GLY B 1 179 ? -9.094 9.617 -3.832 1 96.62 179 GLY B CA 1
ATOM 3074 C C . GLY B 1 179 ? -9.422 8.852 -5.098 1 96.62 179 GLY B C 1
ATOM 3075 O O . GLY B 1 179 ? -9.852 7.695 -5.031 1 96.62 179 GLY B O 1
ATOM 3076 N N . ASP B 1 180 ? -9.32 9.477 -6.215 1 97.56 180 ASP B N 1
ATOM 3077 C CA . ASP B 1 180 ? -9.648 8.859 -7.496 1 97.56 180 ASP B CA 1
ATOM 3078 C C . ASP B 1 180 ? -8.445 8.109 -8.07 1 97.56 180 ASP B C 1
ATOM 3080 O O . ASP B 1 180 ? -7.336 8.219 -7.543 1 97.56 180 ASP B O 1
ATOM 3084 N N . SER B 1 181 ? -8.664 7.289 -9.07 1 98 181 SER B N 1
ATOM 3085 C CA . SER B 1 181 ? -7.586 6.617 -9.789 1 98 181 SER B CA 1
ATOM 3086 C C . SER B 1 181 ? -6.742 7.613 -10.57 1 98 181 SER B C 1
ATOM 3088 O O . SER B 1 181 ? -7.273 8.547 -11.18 1 98 181 SER B O 1
ATOM 3090 N N . LEU B 1 182 ? -5.527 7.387 -10.547 1 96.81 182 LEU B N 1
ATOM 3091 C CA . LEU B 1 182 ? -4.609 8.242 -11.289 1 96.81 182 LEU B CA 1
ATOM 3092 C C . LEU B 1 182 ? -4.023 7.496 -12.484 1 96.81 182 LEU B C 1
ATOM 3094 O O . LEU B 1 182 ? -3.658 6.32 -12.375 1 96.81 182 LEU B O 1
ATOM 3098 N N . LYS B 1 183 ? -3.959 8.172 -13.586 1 95.44 183 LYS B N 1
ATOM 3099 C CA . LYS B 1 183 ? -3.121 7.695 -14.688 1 95.44 183 LYS B CA 1
ATOM 3100 C C . LYS B 1 183 ? -1.641 7.863 -14.359 1 95.44 183 LYS B C 1
ATOM 3102 O O . LYS B 1 183 ? -1.274 8.68 -13.516 1 95.44 183 LYS B O 1
ATOM 3107 N N . ILE B 1 184 ? -0.85 7.156 -15.023 1 91.38 184 ILE B N 1
ATOM 3108 C CA . ILE B 1 184 ? 0.584 7.199 -14.758 1 91.38 184 ILE B CA 1
ATOM 3109 C C . ILE B 1 184 ? 1.103 8.625 -14.945 1 91.38 184 ILE B C 1
ATOM 3111 O O . ILE B 1 184 ? 1.921 9.102 -14.156 1 91.38 184 ILE B O 1
ATOM 3115 N N . ASP B 1 185 ? 0.62 9.289 -15.969 1 92.25 185 ASP B N 1
ATOM 3116 C CA . ASP B 1 185 ? 1.124 10.617 -16.297 1 92.25 185 ASP B CA 1
ATOM 3117 C C . ASP B 1 185 ? 0.531 11.672 -15.359 1 92.25 185 ASP B C 1
ATOM 3119 O O . ASP B 1 185 ? 0.969 12.82 -15.359 1 92.25 185 ASP B O 1
ATOM 3123 N N . GLN B 1 186 ? -0.448 11.336 -14.555 1 92.75 186 GLN B N 1
ATOM 3124 C CA . GLN B 1 186 ? -1.076 12.242 -13.609 1 92.75 186 GLN B CA 1
ATOM 3125 C C . GLN B 1 186 ? -0.451 12.109 -12.219 1 92.75 186 GLN B C 1
ATOM 3127 O O . GLN B 1 186 ? -0.658 12.969 -11.352 1 92.75 186 GLN B O 1
ATOM 3132 N N . SER B 1 187 ? 0.231 11.055 -12.039 1 92.88 187 SER B N 1
ATOM 3133 C CA . SER B 1 187 ? 0.844 10.812 -10.734 1 92.88 187 SER B CA 1
ATOM 3134 C C . SER B 1 187 ? 2.225 11.461 -10.648 1 92.88 187 SER B C 1
ATOM 3136 O O . SER B 1 187 ? 3.049 11.297 -11.555 1 92.88 187 SER B O 1
ATOM 3138 N N . PRO B 1 188 ? 2.408 12.227 -9.562 1 93.94 188 PRO B N 1
ATOM 3139 C CA . PRO B 1 188 ? 3.781 12.703 -9.391 1 93.94 188 PRO B CA 1
ATOM 3140 C C . PRO B 1 188 ? 4.797 11.562 -9.312 1 93.94 188 PRO B C 1
ATOM 3142 O O . PRO B 1 188 ? 4.496 10.5 -8.766 1 93.94 188 PRO B O 1
ATOM 3145 N N . ARG B 1 189 ? 5.996 11.773 -9.844 1 94.5 189 ARG B N 1
ATOM 3146 C CA . ARG B 1 189 ? 7.066 10.789 -9.812 1 94.5 189 ARG B CA 1
ATOM 3147 C C . ARG B 1 189 ? 8.133 11.172 -8.789 1 94.5 189 ARG B C 1
ATOM 3149 O O . ARG B 1 189 ? 8.477 12.344 -8.656 1 94.5 189 ARG B O 1
ATOM 3156 N N . PHE B 1 190 ? 8.594 10.211 -8.164 1 97.88 190 PHE B N 1
ATOM 3157 C CA . PHE B 1 190 ? 9.586 10.414 -7.113 1 97.88 190 PHE B CA 1
ATOM 3158 C C . PHE B 1 190 ? 10.828 9.57 -7.367 1 97.88 190 PHE B C 1
ATOM 3160 O O . PHE B 1 190 ? 10.82 8.68 -8.219 1 97.88 190 PHE B O 1
ATOM 3167 N N . LYS B 1 191 ? 11.859 9.922 -6.73 1 97.62 191 LYS B N 1
ATOM 3168 C CA . LYS B 1 191 ? 13.086 9.141 -6.711 1 97.62 191 LYS B CA 1
ATOM 3169 C C . LYS B 1 191 ? 13.523 8.836 -5.277 1 97.62 191 LYS B C 1
ATOM 3171 O O . LYS B 1 191 ? 13.562 9.742 -4.438 1 97.62 191 LYS B O 1
ATOM 3176 N N . PRO B 1 192 ? 13.781 7.531 -5.047 1 98.56 192 PRO B N 1
ATOM 3177 C CA . PRO B 1 192 ? 14.312 7.227 -3.715 1 98.56 192 PRO B CA 1
ATOM 3178 C C . PRO B 1 192 ? 15.711 7.793 -3.49 1 98.56 192 PRO B C 1
ATOM 3180 O O . PRO B 1 192 ? 16.578 7.68 -4.363 1 98.56 192 PRO B O 1
ATOM 3183 N N . VAL B 1 193 ? 15.922 8.383 -2.338 1 98.44 193 VAL B N 1
ATOM 3184 C CA . VAL B 1 193 ? 17.219 9 -2.07 1 98.44 193 VAL B CA 1
ATOM 3185 C C . VAL B 1 193 ? 17.859 8.344 -0.846 1 98.44 193 VAL B C 1
ATOM 3187 O O . VAL B 1 193 ? 19.062 8.477 -0.618 1 98.44 193 VAL B O 1
ATOM 3190 N N . LYS B 1 194 ? 17.062 7.699 -0.054 1 98.06 194 LYS B N 1
ATOM 3191 C CA . LYS B 1 194 ? 17.516 6.98 1.132 1 98.06 194 LYS B CA 1
ATOM 3192 C C . LYS B 1 194 ? 16.594 5.805 1.444 1 98.06 194 LYS B C 1
ATOM 3194 O O . LYS B 1 194 ? 15.375 5.898 1.271 1 98.06 194 LYS B O 1
ATOM 3199 N N . TRP B 1 195 ? 17.156 4.699 1.854 1 97.88 195 TRP B N 1
ATOM 3200 C CA . TRP B 1 195 ? 16.422 3.52 2.301 1 97.88 195 TRP B CA 1
ATOM 3201 C C . TRP B 1 195 ? 17.219 2.729 3.324 1 97.88 195 TRP B C 1
ATOM 3203 O O . TRP B 1 195 ? 18.406 2.465 3.117 1 97.88 195 TRP B O 1
ATOM 3213 N N . TYR B 1 196 ? 16.609 2.398 4.422 1 98.38 196 TYR B N 1
ATOM 3214 C CA . TYR B 1 196 ? 17.344 1.736 5.492 1 98.38 196 TYR B CA 1
ATOM 3215 C C . TYR B 1 196 ? 16.391 0.983 6.422 1 98.38 196 TYR B C 1
ATOM 3217 O O . TYR B 1 196 ? 15.18 1.185 6.371 1 98.38 196 TYR B O 1
ATOM 3225 N N . LEU B 1 197 ? 16.969 0.105 7.16 1 98.56 197 LEU B N 1
ATOM 3226 C CA . LEU B 1 197 ? 16.234 -0.615 8.195 1 98.56 197 LEU B CA 1
ATOM 3227 C C . LEU B 1 197 ? 16.094 0.239 9.453 1 98.56 197 LEU B C 1
ATOM 3229 O O . LEU B 1 197 ? 17.078 0.805 9.938 1 98.56 197 LEU B O 1
ATOM 3233 N N . CYS B 1 198 ? 14.922 0.345 9.914 1 98.62 198 CYS B N 1
ATOM 3234 C CA . CYS B 1 198 ? 14.648 1.012 11.188 1 98.62 198 CYS B CA 1
ATOM 3235 C C . CYS B 1 198 ? 15.477 0.401 12.312 1 98.62 198 CYS B C 1
ATOM 3237 O O . CYS B 1 198 ? 15.781 -0.792 12.281 1 98.62 198 CYS B O 1
ATOM 3239 N N . GLU B 1 199 ? 15.75 1.142 13.336 1 98.31 199 GLU B N 1
ATOM 3240 C CA . GLU B 1 199 ? 16.5 0.689 14.5 1 98.31 199 GLU B CA 1
ATOM 3241 C C . GLU B 1 199 ? 15.805 -0.476 15.195 1 98.31 199 GLU B C 1
ATOM 3243 O O . GLU B 1 199 ? 16.453 -1.309 15.828 1 98.31 199 GLU B O 1
ATOM 3248 N N . CYS B 1 200 ? 14.547 -0.581 15.055 1 97.5 200 CYS B N 1
ATOM 3249 C CA . CYS B 1 200 ? 13.789 -1.65 15.695 1 97.5 200 CYS B CA 1
ATOM 3250 C C . CYS B 1 200 ? 14.062 -2.988 15.023 1 97.5 200 CYS B C 1
ATOM 3252 O O . CYS B 1 200 ? 13.695 -4.039 15.547 1 97.5 200 CYS B O 1
ATOM 3254 N N . GLY B 1 201 ? 14.617 -2.965 13.844 1 97.56 201 GLY B N 1
ATOM 3255 C CA . GLY B 1 201 ? 15 -4.168 13.125 1 97.56 201 GLY B CA 1
ATOM 3256 C C . GLY B 1 201 ? 13.859 -4.777 12.328 1 97.56 201 GLY B C 1
ATOM 3257 O O . GLY B 1 201 ? 14 -5.867 11.773 1 97.56 201 GLY B O 1
ATOM 3258 N N . ARG B 1 202 ? 12.773 -4.09 12.211 1 97.31 202 ARG B N 1
ATOM 3259 C CA . ARG B 1 202 ? 11.609 -4.738 11.609 1 97.31 202 ARG B CA 1
ATOM 3260 C C . ARG B 1 202 ? 11.016 -3.877 10.508 1 97.31 202 ARG B C 1
ATOM 3262 O O . ARG B 1 202 ? 10.445 -4.398 9.539 1 97.31 202 ARG B O 1
ATOM 3269 N N . GLU B 1 203 ? 11.109 -2.586 10.578 1 98.44 203 GLU B N 1
ATOM 3270 C CA . GLU B 1 203 ? 10.492 -1.667 9.625 1 98.44 203 GLU B CA 1
ATOM 3271 C C . GLU B 1 203 ? 11.523 -1.114 8.648 1 98.44 203 GLU B C 1
ATOM 3273 O O . GLU B 1 203 ? 12.68 -0.903 9.016 1 98.44 203 GLU B O 1
ATOM 3278 N N . VAL B 1 204 ? 11.164 -0.929 7.453 1 98.81 204 VAL B N 1
ATOM 3279 C CA . VAL B 1 204 ? 12.031 -0.318 6.453 1 98.81 204 VAL B CA 1
ATOM 3280 C C . VAL B 1 204 ? 11.578 1.113 6.18 1 98.81 204 VAL B C 1
ATOM 3282 O O . VAL B 1 204 ? 10.375 1.378 6.059 1 98.81 204 VAL B O 1
ATOM 3285 N N . VAL B 1 205 ? 12.523 2.025 6.113 1 98.88 205 VAL B N 1
ATOM 3286 C CA . VAL B 1 205 ? 12.25 3.438 5.871 1 98.88 205 VAL B CA 1
ATOM 3287 C C . VAL B 1 205 ? 12.781 3.842 4.5 1 98.88 205 VAL B C 1
ATOM 3289 O O . VAL B 1 205 ? 13.914 3.504 4.145 1 98.88 205 VAL B O 1
ATOM 3292 N N . ILE B 1 206 ? 12 4.531 3.732 1 98.81 206 ILE B N 1
ATOM 3293 C CA . ILE B 1 206 ? 12.398 5.016 2.42 1 98.81 206 ILE B CA 1
ATOM 3294 C C . ILE B 1 206 ? 12.109 6.512 2.307 1 98.81 206 ILE B C 1
ATOM 3296 O O . ILE B 1 206 ? 10.992 6.953 2.604 1 98.81 206 ILE B O 1
ATOM 3300 N N . HIS B 1 207 ? 13.062 7.324 1.897 1 98.88 207 HIS B N 1
ATOM 3301 C CA . HIS B 1 207 ? 12.891 8.734 1.591 1 98.88 207 HIS B CA 1
ATOM 3302 C C . HIS B 1 207 ? 12.914 8.984 0.085 1 98.88 207 HIS B C 1
ATOM 3304 O O . HIS B 1 207 ? 13.789 8.469 -0.617 1 98.88 207 HIS B O 1
ATOM 3310 N N . TYR B 1 208 ? 11.961 9.688 -0.369 1 98.75 208 TYR B N 1
ATOM 3311 C CA . TYR B 1 208 ? 11.867 10.062 -1.775 1 98.75 208 TYR B CA 1
ATOM 3312 C C . TYR B 1 208 ? 11.922 11.578 -1.94 1 98.75 208 TYR B C 1
ATOM 3314 O O . TYR B 1 208 ? 11.469 12.32 -1.066 1 98.75 208 TYR B O 1
ATOM 3322 N N . THR B 1 209 ? 12.398 12.047 -3.094 1 98.5 209 THR B N 1
ATOM 3323 C CA . THR B 1 209 ? 12.234 13.43 -3.525 1 98.5 209 THR B CA 1
ATOM 3324 C C . THR B 1 209 ? 11.562 13.492 -4.895 1 98.5 209 THR B C 1
ATOM 3326 O O . THR B 1 209 ? 11.672 12.562 -5.691 1 98.5 209 THR B O 1
ATOM 3329 N N . ARG B 1 210 ? 10.867 14.5 -5.082 1 96.5 210 ARG B N 1
ATOM 3330 C CA . ARG B 1 210 ? 10.203 14.68 -6.367 1 96.5 210 ARG B CA 1
ATOM 3331 C C . ARG B 1 210 ? 11.219 14.758 -7.504 1 96.5 210 ARG B C 1
ATOM 3333 O O . ARG B 1 210 ? 12.266 15.391 -7.359 1 96.5 210 ARG B O 1
ATOM 3340 N N . GLU B 1 211 ? 10.844 14.078 -8.617 1 92.5 211 GLU B N 1
ATOM 3341 C CA . GLU B 1 211 ? 11.703 14.148 -9.797 1 92.5 211 GLU B CA 1
ATOM 3342 C C . GLU B 1 211 ? 11.555 15.484 -10.508 1 92.5 211 GLU B C 1
ATOM 3344 O O . GLU B 1 211 ? 10.461 16.062 -10.539 1 92.5 211 GLU B O 1
#

pLDDT: mean 96.35, std 5.83, range [39.19, 98.88]

Secondary structure (DSSP, 8-state):
-----EEEEEEEEETTSEEE-SS--S--S-HHHHHHHHHHHHT-SEEEEEHHHHHHH------TT----EEEEE-TT--S-TTSTTTSSSS-EEEEE-TTS-HHHHHHHHHTT-EEEE-SSS--HHHHHHHHHHTT--EEEEEE-HHHHHHHHTTT---EEEEEEESS--BSSEES--S-B--GGGSPPEEEEEEEE-TTSS-EEEEEEE-/---PPEEEEEEEEETTSEEE-SS--S--S-HHHHHHHHHHHHT-SEEEEEHHHHHHH------TT----EEEEE-TT--S-TTSTTTSSSS-EEEEE-TTS-HHHHHHHHHTT-EEEE-SSS--HHHHHHHHHHTT--EEEEEE-HHHHHHHHTTT---EEEEEEESS--BSSEES--S-B--GGGS--EEEEEEEE-TTSS-EEEEEEE-

Radius of gyration: 23.92 Å; Cα contacts (8 Å, |Δi|>4): 1003; chains: 2; bounding box: 41×71×50 Å

Foldseek 3Di:
DLDFAAEEEEAEAAPVFFRAAPVRQEDPDDPLSVVVQLVVLVVFQEEEEEDSNCVRHLACSHHPVPDAHEYEYEYAQPPHDCPGNVNVDPHAYEYEYEPNHDPVVVVVCVVVVHHYHYDYPGDQVVVVSSVVSVVVTRYYYYHDAQDSCQNCFLVPNHFKYKYKYAHDDDPDHHGRHDDDDDDPVSGFDWDWDDWDAGPVRGMIITMIGTD/DLDFAAEEEEAEAAPVFFRAAPVRQEDPDDPLSVVVQLVVLVVFQEEEEEDSNCVRHLACSHHPVPDAHEYEYEYAQPPHDCPGNVNVDPHAYEYEYEPNHDPVVVVVCVVVVHHYHYDYPGDQVVVVSSVVSVVVTRYYYYHDAQDSCQNCFLVPNHFKYKYKYAHDDDPDHHGSHDDDDDDPVSGFDWDWDDWDAGPVRGMIITMIGTD